Protein AF-0000000084353133 (afdb_homodimer)

Nearest PDB structures (foldseek):
  2ap3-assembly1_A  TM=7.048E-01  e=6.589E-04  Staphylococcus aureus subsp. aureus MW2
  6h2f-assembly1_D  TM=3.836E-01  e=1.963E+00  Aeromonas hydrophila subsp. hydrophila AL09-71
  6h2f-assembly1_J  TM=4.109E-01  e=4.679E+00  Aeromonas hydrophila subsp. hydrophila AL09-71
  3zx6-assembly1_A  TM=2.199E-01  e=2.962E+00  Archaeoglobus fulgidus DSM 4304
  3ja6-assembly1_I  TM=2.452E-01  e=5.127E+00  Escherichia coli

Secondary structure (DSSP, 8-state):
-HHHHHHHHHHHHHHHHT------HHHHHHHHHHHHHHHTHHHHHHHHHHHHHHHHHHHHHHHHHHH-GGGHHHHHHHHHHHHHHHHHHHHHHHHHHHHHHHHHHHHGGGGGGGGG---HHHHHHHHHHHHHHHHHHHHHHHHHHHHHHHHHHHHHHHHHTT-TT--HHHHHHHHHHHHHHHHHHHHHHHHHHHHHHHHHHHHHHHHHHTTHHHHTTSSTTSGGGGGG----GGGGGGGGGGG----/-HHHHHHHHHHHHHHHHT------HHHHHHHHHHHHHHHTHHHHHHHHHHHHHHHHHHHHHHHHHHH-GGGHHHHHHHHHHHHHHHHHHHHHHHHHHHHHHHHHHHHGGGGGGGGG---HHHHHHHHHHHHHHHHHHHHHHHHHHHHHHHHHHHHHHHHHTT-TT--HHHHHHHHHHHHHHHHHHHHHHHHHHHHHHHHHHHHHHHHHHTTHHHHTTSS--S-TT-TT-GGG--GGGGGGGTT----

InterPro domains:
  IPR019454 Putative cell-wall binding lipoprotein YkyA-like [PF10368] (24-208)
  IPR036785 YkyA-like superfamily [G3DSA:1.20.120.570] (11-208)
  IPR036785 YkyA-like superfamily [SSF140423] (20-210)

Sequence (494 aa):
MPRNRIIILLGMLLVVLAACNSQSTEEKMYEHLEEAVSQEDGFAEQQQPLVELEQQEKELYNEIISLGMEEFDQVKELSEEALGLIDKREERLNAEKESIESAKKEFDNVKPLVDELEDDNVQTTAKEMISVMDEREQAYQALNEAYHSALEQDRKLYQMLQQEDLKEDDLRSQIDRINENYDNVIAANETFNEKTEAYNQLKQDFYEQAELNVEYEKQSESESNKQSESENDTQEADQDQESTKDEMPRNRIIILLGMLLVVLAACNSQSTEEKMYEHLEEAVSQEDGFAEQQQPLVELEQQEKELYNEIISLGMEEFDQVKELSEEALGLIDKREERLNAEKESIESAKKEFDNVKPLVDELEDDNVQTTAKEMISVMDEREQAYQALNEAYHSALEQDRKLYQMLQQEDLKEDDLRSQIDRINENYDNVIAANETFNEKTEAYNQLKQDFYEQAELNVEYEKQSESESNKQSESENDTQEADQDQESTKDE

Radius of gyration: 28.95 Å; Cα contacts (8 Å, |Δi|>4): 526; chains: 2; bounding box: 57×108×85 Å

Organism: NCBI:txid482461

Solvent-accessible surface area (backbone atoms only — not comparable to full-atom values): 25504 Å² total; per-residue (Å²): 117,66,69,58,49,50,50,46,52,52,49,52,54,55,54,63,66,57,60,73,75,72,76,48,60,62,52,53,38,46,52,32,51,52,51,16,54,51,37,34,42,49,30,60,65,33,48,62,59,46,52,52,45,51,49,52,43,50,42,46,52,48,53,40,60,47,54,38,77,84,41,43,70,60,32,31,53,47,25,53,54,44,48,52,45,51,52,53,44,52,54,42,51,51,50,24,50,52,17,47,52,51,14,49,59,40,40,55,65,34,62,82,46,46,81,68,45,80,50,65,69,41,31,51,40,48,54,51,29,53,53,37,46,54,51,25,52,53,28,42,52,50,23,53,51,30,44,53,53,28,50,50,43,51,47,51,47,35,56,48,61,57,42,92,82,62,47,59,70,59,51,38,52,48,48,50,50,34,45,53,30,45,24,45,25,12,54,28,32,48,50,25,39,54,29,50,40,52,29,42,50,34,51,43,50,33,35,51,67,54,39,50,43,27,62,78,74,79,75,86,81,72,72,79,73,60,68,78,68,71,83,76,67,66,74,72,68,76,68,72,73,70,68,83,74,81,128,116,67,67,59,48,49,49,47,51,52,48,51,54,54,53,64,66,58,59,73,75,69,75,48,60,63,53,53,38,46,53,32,51,46,50,16,40,36,37,32,28,48,31,18,65,33,21,22,58,44,22,10,46,51,39,47,42,50,41,45,51,48,50,40,59,48,55,37,78,84,42,44,72,61,32,30,53,48,24,52,54,44,47,52,45,52,51,53,45,51,52,42,51,50,50,24,50,51,16,47,53,51,13,48,57,41,41,55,66,34,63,83,45,46,81,67,44,82,51,66,70,42,31,52,39,47,54,50,31,52,53,37,46,56,51,25,52,53,27,42,53,50,23,53,50,28,46,53,52,28,49,51,43,50,48,49,48,38,55,46,60,58,41,93,83,62,47,58,68,58,49,36,54,48,47,50,52,35,45,53,30,48,51,46,27,52,54,28,44,51,52,25,49,53,29,48,52,52,30,51,51,35,50,50,50,33,32,61,68,55,46,45,45,28,62,57,52,77,79,84,74,84,49,76,61,34,75,85,37,22,75,36,25,13,31,74,76,75,73,77,72,67,76,83,80,80,127

Foldseek 3Di:
DVVVVVVVVVVVVVVVVPPVVPQDLLRVLVVLLVVLVLLLVQLVVLVVVLVVLVVVLVVLVVVLVVVPCVPLVVLLVSLVVSLVSLVVNLVSLVSNLVSNVVSLVSNCVSVVSLVVDDDPVLSVLSVVLNVLSVQLNVLVVQLSVLVNQLSVLSNVLSVLSNDSPRDPVNNVVSVVSNVVSVVSNVVSVVSSVVSVVVNVVSVVVSCVVVVVVPPPPPDPPDDSPPRPDDDPVPDPPPPPPPPPDDD/DVVVVVVVVVVVVVVVVPPVVPQPLLRVLVVLLQVLLQLLLQLLVLQLVLQQLVQVLVVLVVVLVVVPCVPLVVLLVSLVVSLVSLVVNLVSLVSNLVSNVVSLVSNCVSVVSLVVDDDPQLSVLSVVLNVLSVQLNVLVVQLSVLVNQLSVLSNVLSVLSNDSPRDPVNNVVSVVSNVVSVVSNVVSVVSSVVSVVVNVVSVVVSCVVVVVVPPPPPDDPDGNDRHPRHNNNHHPDPPDPDDPDDD

Structure (mmCIF, N/CA/C/O backbone):
data_AF-0000000084353133-model_v1
#
loop_
_entity.id
_entity.type
_entity.pdbx_description
1 polymer 'Putative cell-wall binding lipoprotein'
#
loop_
_atom_site.group_PDB
_atom_site.id
_atom_site.type_symbol
_atom_site.label_atom_id
_atom_site.label_alt_id
_atom_site.label_comp_id
_atom_site.label_asym_id
_atom_site.label_entity_id
_atom_site.label_seq_id
_atom_site.pdbx_PDB_ins_code
_atom_site.Cartn_x
_atom_site.Cartn_y
_atom_site.Cartn_z
_atom_site.occupancy
_atom_site.B_iso_or_equiv
_atom_site.auth_seq_id
_atom_site.auth_comp_id
_atom_site.auth_asym_id
_atom_site.auth_atom_id
_atom_site.pdbx_PDB_model_num
ATOM 1 N N . MET A 1 1 ? 6.902 52.625 49.5 1 34.41 1 MET A N 1
ATOM 2 C CA . MET A 1 1 ? 5.836 52.812 48.531 1 34.41 1 MET A CA 1
ATOM 3 C C . MET A 1 1 ? 6.121 52.031 47.25 1 34.41 1 MET A C 1
ATOM 5 O O . MET A 1 1 ? 5.223 51.812 46.438 1 34.41 1 MET A O 1
ATOM 9 N N . PRO A 1 2 ? 7.477 52.062 46.844 1 48.62 2 PRO A N 1
ATOM 10 C CA . PRO A 1 2 ? 7.797 51.438 45.562 1 48.62 2 PRO A CA 1
ATOM 11 C C . PRO A 1 2 ? 7.59 49.906 45.562 1 48.62 2 PRO A C 1
ATOM 13 O O . PRO A 1 2 ? 7.367 49.312 44.531 1 48.62 2 PRO A O 1
ATOM 16 N N . ARG A 1 3 ? 7.793 49.25 46.75 1 57.28 3 ARG A N 1
ATOM 17 C CA . ARG A 1 3 ? 7.633 47.812 46.812 1 57.28 3 ARG A CA 1
ATOM 18 C C . ARG A 1 3 ? 6.203 47.406 46.469 1 57.28 3 ARG A C 1
ATOM 20 O O . ARG A 1 3 ? 5.977 46.312 45.938 1 57.28 3 ARG A O 1
ATOM 27 N N . ASN A 1 4 ? 5.227 48.312 46.844 1 47.28 4 ASN A N 1
ATOM 28 C CA . ASN A 1 4 ? 3.848 47.938 46.531 1 47.28 4 ASN A CA 1
ATOM 29 C C . ASN A 1 4 ? 3.564 48.062 45.031 1 47.28 4 ASN A C 1
ATOM 31 O O . ASN A 1 4 ? 2.674 47.375 44.531 1 47.28 4 ASN A O 1
ATOM 35 N N . ARG A 1 5 ? 4.301 49.031 44.375 1 48.12 5 ARG A N 1
ATOM 36 C CA . ARG A 1 5 ? 4.066 49.125 42.938 1 48.12 5 ARG A CA 1
ATOM 37 C C . ARG A 1 5 ? 4.621 47.906 42.219 1 48.12 5 ARG A C 1
ATOM 39 O O . ARG A 1 5 ? 4.055 47.469 41.219 1 48.12 5 ARG A O 1
ATOM 46 N N . ILE A 1 6 ? 5.801 47.406 42.75 1 45.38 6 ILE A N 1
ATOM 47 C CA . ILE A 1 6 ? 6.34 46.219 42.094 1 45.38 6 ILE A CA 1
ATOM 48 C C . ILE A 1 6 ? 5.434 45.031 42.344 1 45.38 6 ILE A C 1
ATOM 50 O O . ILE A 1 6 ? 5.18 44.219 41.406 1 45.38 6 ILE A O 1
ATOM 54 N N . ILE A 1 7 ? 4.832 44.938 43.531 1 42.78 7 ILE A N 1
ATOM 55 C CA . ILE A 1 7 ? 3.904 43.812 43.781 1 42.78 7 ILE A CA 1
ATOM 56 C C . ILE A 1 7 ? 2.656 44 42.938 1 42.78 7 ILE A C 1
ATOM 58 O O . ILE A 1 7 ? 2.145 43.031 42.375 1 42.78 7 ILE A O 1
ATOM 62 N N . ILE A 1 8 ? 2.223 45.25 42.75 1 42.56 8 ILE A N 1
ATOM 63 C CA . ILE A 1 8 ? 1.055 45.438 41.906 1 42.56 8 ILE A CA 1
ATOM 64 C C . ILE A 1 8 ? 1.428 45.125 40.469 1 42.56 8 ILE A C 1
ATOM 66 O O . ILE A 1 8 ? 0.677 44.469 39.75 1 42.56 8 ILE A O 1
ATOM 70 N N . LEU A 1 9 ? 2.686 45.656 40 1 40.62 9 LEU A N 1
ATOM 71 C CA . LEU A 1 9 ? 3.049 45.312 38.625 1 40.62 9 LEU A CA 1
ATOM 72 C C . LEU A 1 9 ? 3.248 43.781 38.469 1 40.62 9 LEU A C 1
ATOM 74 O O . LEU A 1 9 ? 2.84 43.188 37.469 1 40.62 9 LEU A O 1
ATOM 78 N N . LEU A 1 10 ? 3.945 43.156 39.5 1 40.62 10 LEU A N 1
ATOM 79 C CA . LEU A 1 10 ? 4.039 41.688 39.406 1 40.62 10 LEU A CA 1
ATOM 80 C C . LEU A 1 10 ? 2.66 41.062 39.5 1 40.62 10 LEU A C 1
ATOM 82 O O . LEU A 1 10 ? 2.402 40.031 38.844 1 40.62 10 LEU A O 1
ATOM 86 N N . GLY A 1 11 ? 1.718 41.625 40.344 1 36.59 11 GLY A N 1
ATOM 87 C CA . GLY A 1 11 ? 0.36 41.094 40.375 1 36.59 11 GLY A CA 1
ATOM 88 C C . GLY A 1 11 ? -0.357 41.25 39.031 1 36.59 11 GLY A C 1
ATOM 89 O O . GLY A 1 11 ? -1.162 40.406 38.656 1 36.59 11 GLY A O 1
ATOM 90 N N . MET A 1 12 ? -0.211 42.5 38.438 1 36.09 12 MET A N 1
ATOM 91 C CA . MET A 1 12 ? -0.882 42.625 37.156 1 36.09 12 MET A CA 1
ATOM 92 C C . MET A 1 12 ? -0.268 41.688 36.125 1 36.09 12 MET A C 1
ATOM 94 O O . MET A 1 12 ? -0.913 41.344 35.125 1 36.09 12 MET A O 1
ATOM 98 N N . LEU A 1 13 ? 1.09 41.531 36.125 1 36.47 13 LEU A N 1
ATOM 99 C CA . LEU A 1 13 ? 1.636 40.625 35.125 1 36.47 13 LEU A CA 1
ATOM 100 C C . LEU A 1 13 ? 1.124 39.188 35.344 1 36.47 13 LEU A C 1
ATOM 102 O O . LEU A 1 13 ? 0.938 38.438 34.375 1 36.47 13 LEU A O 1
ATOM 106 N N . LEU A 1 14 ? 1.015 38.781 36.625 1 32.12 14 LEU A N 1
ATOM 107 C CA . LEU A 1 14 ? 0.472 37.438 36.844 1 32.12 14 LEU A CA 1
ATOM 108 C C . LEU A 1 14 ? -0.958 37.344 36.312 1 32.12 14 LEU A C 1
ATOM 110 O O . LEU A 1 14 ? -1.479 36.25 36.125 1 32.12 14 LEU A O 1
ATOM 114 N N . VAL A 1 15 ? -1.78 38.438 36.531 1 32.53 15 VAL A N 1
ATOM 115 C CA . VAL A 1 15 ? -3.166 38.281 36.094 1 32.53 15 VAL A CA 1
ATOM 116 C C . VAL A 1 15 ? -3.221 38.062 34.594 1 32.53 15 VAL A C 1
ATOM 118 O O . VAL A 1 15 ? -4.125 37.406 34.062 1 32.53 15 VAL A O 1
ATOM 121 N N . VAL A 1 16 ? -2.416 38.844 33.812 1 33.44 16 VAL A N 1
ATOM 122 C CA . VAL A 1 16 ? -2.67 38.688 32.375 1 33.44 16 VAL A CA 1
ATOM 123 C C . VAL A 1 16 ? -2.369 37.25 31.969 1 33.44 16 VAL A C 1
ATOM 125 O O . VAL A 1 16 ? -2.748 36.812 30.875 1 33.44 16 VAL A O 1
ATOM 128 N N . LEU A 1 17 ? -1.325 36.625 32.531 1 35.44 17 LEU A N 1
ATOM 129 C CA . LEU A 1 17 ? -0.969 35.344 31.953 1 35.44 17 LEU A CA 1
ATOM 130 C C . LEU A 1 17 ? -2.059 34.312 32.219 1 35.44 17 LEU A C 1
ATOM 132 O O . LEU A 1 17 ? -1.936 33.156 31.828 1 35.44 17 LEU A O 1
ATOM 136 N N . ALA A 1 18 ? -2.699 34.312 33.375 1 33.09 18 ALA A N 1
ATOM 137 C CA . ALA A 1 18 ? -3.799 33.406 33.656 1 33.09 18 ALA A CA 1
ATOM 138 C C . ALA A 1 18 ? -4.926 33.562 32.656 1 33.09 18 ALA A C 1
ATOM 140 O O . ALA A 1 18 ? -6.062 33.125 32.906 1 33.09 18 ALA A O 1
ATOM 141 N N . ALA A 1 19 ? -4.914 34.562 31.828 1 36.09 19 ALA A N 1
ATOM 142 C CA . ALA A 1 19 ? -6.039 34.344 30.922 1 36.09 19 ALA A CA 1
ATOM 143 C C . ALA A 1 19 ? -6.164 32.875 30.531 1 36.09 19 ALA A C 1
ATOM 145 O O . ALA A 1 19 ? -5.273 32.344 29.875 1 36.09 19 ALA A O 1
ATOM 146 N N . CYS A 1 20 ? -6.422 31.969 31.344 1 41.28 20 CYS A N 1
ATOM 147 C CA . CYS A 1 20 ? -6.91 30.594 31.172 1 41.28 20 CYS A CA 1
ATOM 148 C C . CYS A 1 20 ? -7.508 30.391 29.781 1 41.28 20 CYS A C 1
ATOM 150 O O . CYS A 1 20 ? -8.68 30.703 29.562 1 41.28 20 CYS A O 1
ATOM 152 N N . ASN A 1 21 ? -7.141 30.938 28.703 1 43.41 21 ASN A N 1
ATOM 153 C CA . ASN A 1 21 ? -7.648 30.844 27.344 1 43.41 21 ASN A CA 1
ATOM 154 C C . ASN A 1 21 ? -8.141 29.438 27.016 1 43.41 21 ASN A C 1
ATOM 156 O O . ASN A 1 21 ? -7.344 28.5 26.906 1 43.41 21 ASN A O 1
ATOM 160 N N . SER A 1 22 ? -9.219 28.875 27.484 1 60.19 22 SER A N 1
ATOM 161 C CA . SER A 1 22 ? -9.914 27.609 27.297 1 60.19 22 SER A CA 1
ATOM 162 C C . SER A 1 22 ? -9.797 27.125 25.859 1 60.19 22 SER A C 1
ATOM 164 O O . SER A 1 22 ? -9.781 27.922 24.922 1 60.19 22 SER A O 1
ATOM 166 N N . GLN A 1 23 ? -9.328 25.984 25.578 1 79 23 GLN A N 1
ATOM 167 C CA . GLN A 1 23 ? -9.242 25.328 24.281 1 79 23 GLN A CA 1
ATOM 168 C C . GLN A 1 23 ? -10.547 25.453 23.5 1 79 23 GLN A C 1
ATOM 170 O O . GLN A 1 23 ? -11.625 25.203 24.047 1 79 23 GLN A O 1
ATOM 175 N N . SER A 1 24 ? -10.461 26.219 22.375 1 87.38 24 SER A N 1
ATOM 176 C CA . SER A 1 24 ? -11.648 26.297 21.531 1 87.38 24 SER A CA 1
ATOM 177 C C . SER A 1 24 ? -12.164 24.906 21.188 1 87.38 24 SER A C 1
ATOM 179 O O . SER A 1 24 ? -11.461 23.906 21.359 1 87.38 24 SER A O 1
ATOM 181 N N . THR A 1 25 ? -13.438 24.828 20.875 1 93.69 25 THR A N 1
ATOM 182 C CA . THR A 1 25 ? -14.008 23.562 20.422 1 93.69 25 THR A CA 1
ATOM 183 C C . THR A 1 25 ? -13.195 22.984 19.266 1 93.69 25 THR A C 1
ATOM 185 O O . THR A 1 25 ? -12.961 21.781 19.203 1 93.69 25 THR A O 1
ATOM 188 N N . GLU A 1 26 ? -12.773 23.875 18.359 1 92.19 26 GLU A N 1
ATOM 189 C CA . GLU A 1 26 ? -11.953 23.484 17.219 1 92.19 26 GLU A CA 1
ATOM 190 C C . GLU A 1 26 ? -10.656 22.828 17.688 1 92.19 26 GLU A C 1
ATOM 192 O O . GLU A 1 26 ? -10.227 21.828 17.109 1 92.19 26 GLU A O 1
ATOM 197 N N . GLU A 1 27 ? -10.086 23.375 18.703 1 88.5 27 GLU A N 1
ATOM 198 C CA . GLU A 1 27 ? -8.836 22.828 19.219 1 88.5 27 GLU A CA 1
ATOM 199 C C . GLU A 1 27 ? -9.047 21.469 19.859 1 88.5 27 GLU A C 1
ATOM 201 O O . GLU A 1 27 ? -8.219 20.562 19.688 1 88.5 27 GLU A O 1
ATOM 206 N N . LYS A 1 28 ? -10.109 21.328 20.578 1 91.94 28 LYS A N 1
ATOM 207 C CA . LYS A 1 28 ? -10.445 20.031 21.156 1 91.94 28 LYS A CA 1
ATOM 208 C C . LYS A 1 28 ? -10.641 18.984 20.062 1 91.94 28 LYS A C 1
ATOM 210 O O . LYS A 1 28 ? -10.164 17.859 20.188 1 91.94 28 LYS A O 1
ATOM 215 N N . MET A 1 29 ? -11.375 19.375 19.047 1 94.44 29 MET A N 1
ATOM 216 C CA . MET A 1 29 ? -11.586 18.469 17.938 1 94.44 29 MET A CA 1
ATOM 217 C C . MET A 1 29 ? -10.266 18.109 17.266 1 94.44 29 MET A C 1
ATOM 219 O O . MET A 1 29 ? -10.039 16.938 16.922 1 94.44 29 MET A O 1
ATOM 223 N N . TYR A 1 30 ? -9.469 19.078 17.109 1 89.44 30 TYR A N 1
ATOM 224 C CA . TYR A 1 30 ? -8.148 18.859 16.547 1 89.44 30 TYR A CA 1
ATOM 225 C C . TYR A 1 30 ? -7.387 17.797 17.312 1 89.44 30 TYR A C 1
ATOM 227 O O . TYR A 1 30 ? -6.77 16.906 16.719 1 89.44 30 TYR A O 1
ATOM 235 N N . GLU A 1 31 ? -7.359 17.875 18.578 1 88 31 GLU A N 1
ATOM 236 C CA . GLU A 1 31 ? -6.645 16.906 19.406 1 88 31 GLU A CA 1
ATOM 237 C C . GLU A 1 31 ? -7.168 15.492 19.188 1 88 31 GLU A C 1
ATOM 239 O O . GLU A 1 31 ? -6.383 14.555 19.062 1 88 31 GLU A O 1
ATOM 244 N N . HIS A 1 32 ? -8.5 15.398 19.109 1 93.5 32 HIS A N 1
ATOM 245 C CA . HIS A 1 32 ? -9.078 14.086 18.875 1 93.5 32 HIS A CA 1
ATOM 246 C C . HIS A 1 32 ? -8.711 13.562 17.484 1 93.5 32 HIS A C 1
ATOM 248 O O . HIS A 1 32 ? -8.414 12.383 17.312 1 93.5 32 HIS A O 1
ATOM 254 N N . LEU A 1 33 ? -8.734 14.391 16.453 1 92.56 33 LEU A N 1
ATOM 255 C CA . LEU A 1 33 ? -8.391 13.992 15.102 1 92.56 33 LEU A CA 1
ATOM 256 C C . LEU A 1 33 ? -6.941 13.531 15.016 1 92.56 33 LEU A C 1
ATOM 258 O O . LEU A 1 33 ? -6.648 12.5 14.406 1 92.56 33 LEU A O 1
ATOM 262 N N . GLU A 1 34 ? -6.047 14.273 15.688 1 85.06 34 GLU A N 1
ATOM 263 C CA . GLU A 1 34 ? -4.633 13.914 15.656 1 85.06 34 GLU A CA 1
ATOM 264 C C . GLU A 1 34 ? -4.367 12.633 16.438 1 85.06 34 GLU A C 1
ATOM 266 O O . GLU A 1 34 ? -3.537 11.812 16.031 1 85.06 34 GLU A O 1
ATOM 271 N N . GLU A 1 35 ? -5 12.547 17.594 1 88.81 35 GLU A N 1
ATOM 272 C CA . GLU A 1 35 ? -4.871 11.305 18.344 1 88.81 35 GLU A CA 1
ATOM 273 C C . GLU A 1 35 ? -5.379 10.109 17.531 1 88.81 35 GLU A C 1
ATOM 275 O O . GLU A 1 35 ? -4.797 9.023 17.578 1 88.81 35 GLU A O 1
ATOM 280 N N . ALA A 1 36 ? -6.477 10.297 16.797 1 90.94 36 ALA A N 1
ATOM 281 C CA . ALA A 1 36 ? -6.977 9.234 15.922 1 90.94 36 ALA A CA 1
ATOM 282 C C . ALA A 1 36 ? -5.93 8.844 14.883 1 90.94 36 ALA A C 1
ATOM 284 O O . ALA A 1 36 ? -5.746 7.66 14.594 1 90.94 36 ALA A O 1
ATOM 285 N N . VAL A 1 37 ? -5.262 9.789 14.289 1 84.25 37 VAL A N 1
ATOM 286 C CA . VAL A 1 37 ? -4.188 9.531 13.336 1 84.25 37 VAL A CA 1
ATOM 287 C C . VAL A 1 37 ? -3.111 8.672 13.992 1 84.25 37 VAL A C 1
ATOM 289 O O . VAL A 1 37 ? -2.627 7.707 13.398 1 84.25 37 VAL A O 1
ATOM 292 N N . SER A 1 38 ? -2.777 9.031 15.258 1 83 38 SER A N 1
ATOM 293 C CA . SER A 1 38 ? -1.75 8.289 15.977 1 83 38 SER A CA 1
ATOM 294 C C . SER A 1 38 ? -2.166 6.836 16.188 1 83 38 SER A C 1
ATOM 296 O O . SER A 1 38 ? -1.356 5.922 16.031 1 83 38 SER A O 1
ATOM 298 N N . GLN A 1 39 ? -3.439 6.68 16.484 1 87.69 39 GLN A N 1
ATOM 299 C CA . GLN A 1 39 ? -3.949 5.332 16.719 1 87.69 39 GLN A CA 1
ATOM 300 C C . GLN A 1 39 ? -3.975 4.527 15.422 1 87.69 39 GLN A C 1
ATOM 302 O O . GLN A 1 39 ? -3.975 3.295 15.445 1 87.69 39 GLN A O 1
ATOM 307 N N . GLU A 1 40 ? -3.979 5.199 14.289 1 87.81 40 GLU A N 1
ATOM 308 C CA . GLU A 1 40 ? -3.986 4.516 12.992 1 87.81 40 GLU A CA 1
ATOM 309 C C . GLU A 1 40 ? -2.582 4.066 12.602 1 87.81 40 GLU A C 1
ATOM 311 O O . GLU A 1 40 ? -2.41 3.34 11.617 1 87.81 40 GLU A O 1
ATOM 316 N N . ASP A 1 41 ? -1.574 4.438 13.414 1 82.06 41 ASP A N 1
ATOM 317 C CA . ASP A 1 41 ? -0.208 3.992 13.156 1 82.06 41 ASP A CA 1
ATOM 318 C C . ASP A 1 41 ? -0.112 2.469 13.18 1 82.06 41 ASP A C 1
ATOM 320 O O . ASP A 1 41 ? 0.654 1.876 12.422 1 82.06 41 ASP A O 1
ATOM 324 N N . GLY A 1 42 ? -0.834 1.901 14.094 1 84 42 GLY A N 1
ATOM 325 C CA . GLY A 1 42 ? -0.867 0.449 14.141 1 84 42 GLY A CA 1
ATOM 326 C C . GLY A 1 42 ? -1.31 -0.186 12.836 1 84 42 GLY A C 1
ATOM 327 O O . GLY A 1 42 ? -0.807 -1.244 12.453 1 84 42 GLY A O 1
ATOM 328 N N . PHE A 1 43 ? -2.232 0.408 12.172 1 87.5 43 PHE A N 1
ATOM 329 C CA . PHE A 1 43 ? -2.65 -0.027 10.844 1 87.5 43 PHE A CA 1
ATOM 330 C C . PHE A 1 43 ? -1.484 0.026 9.867 1 87.5 43 PHE A C 1
ATOM 332 O O . PHE A 1 43 ? -1.187 -0.963 9.195 1 87.5 43 PHE A O 1
ATOM 339 N N . ALA A 1 44 ? -0.849 1.139 9.828 1 78.5 44 ALA A N 1
ATOM 340 C CA . ALA A 1 44 ? 0.271 1.339 8.906 1 78.5 44 ALA A CA 1
ATOM 341 C C . ALA A 1 44 ? 1.403 0.36 9.203 1 78.5 44 ALA A C 1
ATOM 343 O O . ALA A 1 44 ? 2.035 -0.166 8.281 1 78.5 44 ALA A O 1
ATOM 344 N N . GLU A 1 45 ? 1.617 0.056 10.453 1 83 45 GLU A N 1
ATOM 345 C CA . GLU A 1 45 ? 2.711 -0.807 10.891 1 83 45 GLU A CA 1
ATOM 346 C C . GLU A 1 45 ? 2.504 -2.242 10.414 1 83 45 GLU A C 1
ATOM 348 O O . GLU A 1 45 ? 3.459 -3.018 10.328 1 83 45 GLU A O 1
ATOM 353 N N . GLN A 1 46 ? 1.247 -2.551 10.133 1 85.75 46 GLN A N 1
ATOM 354 C CA . GLN A 1 46 ? 0.972 -3.922 9.711 1 85.75 46 GLN A CA 1
ATOM 355 C C . GLN A 1 46 ? 1.078 -4.066 8.195 1 85.75 46 GLN A C 1
ATOM 357 O O . GLN A 1 46 ? 1.146 -5.184 7.68 1 85.75 46 GLN A O 1
ATOM 362 N N . GLN A 1 47 ? 1.156 -3.111 7.453 1 82.38 47 GLN A N 1
ATOM 363 C CA . GLN A 1 47 ? 1.062 -3.146 5.996 1 82.38 47 GLN A CA 1
ATOM 364 C C . GLN A 1 47 ? 2.303 -3.789 5.379 1 82.38 47 GLN A C 1
ATOM 366 O O . GLN A 1 47 ? 2.191 -4.684 4.539 1 82.38 47 GLN A O 1
ATOM 371 N N . GLN A 1 48 ? 3.484 -3.312 5.848 1 82.94 48 GLN A N 1
ATOM 372 C CA . GLN A 1 48 ? 4.699 -3.875 5.266 1 82.94 48 GLN A CA 1
ATOM 373 C C . GLN A 1 48 ? 4.844 -5.352 5.617 1 82.94 48 GLN A C 1
ATOM 375 O O . GLN A 1 48 ? 5.094 -6.184 4.742 1 82.94 48 GLN A O 1
ATOM 380 N N . PRO A 1 49 ? 4.59 -5.73 6.895 1 89.31 49 PRO A N 1
ATOM 381 C CA . PRO A 1 49 ? 4.629 -7.156 7.223 1 89.31 49 PRO A CA 1
ATOM 382 C C . PRO A 1 49 ? 3.623 -7.977 6.418 1 89.31 49 PRO A C 1
ATOM 384 O O . PRO A 1 49 ? 3.916 -9.109 6.027 1 89.31 49 PRO A O 1
ATOM 387 N N . LEU A 1 50 ? 2.459 -7.457 6.152 1 91.38 50 LEU A N 1
ATOM 388 C CA . LEU A 1 50 ? 1.464 -8.164 5.352 1 91.38 50 LEU A CA 1
ATOM 389 C C . LEU A 1 50 ? 1.96 -8.359 3.924 1 91.38 50 LEU A C 1
ATOM 391 O O . LEU A 1 50 ? 1.812 -9.445 3.359 1 91.38 50 LEU A O 1
ATOM 395 N N . VAL A 1 51 ? 2.547 -7.383 3.344 1 87.5 51 VAL A N 1
ATOM 396 C CA . VAL A 1 51 ? 3.088 -7.469 1.99 1 87.5 51 VAL A CA 1
ATOM 397 C C . VAL A 1 51 ? 4.199 -8.516 1.945 1 87.5 51 VAL A C 1
ATOM 399 O O . VAL A 1 51 ? 4.285 -9.305 0.998 1 87.5 51 VAL A O 1
ATOM 402 N N . GLU A 1 52 ? 5.035 -8.539 2.994 1 91.62 52 GLU A N 1
ATOM 403 C CA . GLU A 1 52 ? 6.121 -9.508 3.057 1 91.62 52 GLU A CA 1
ATOM 404 C C . GLU A 1 52 ? 5.578 -10.938 3.131 1 91.62 52 GLU A C 1
ATOM 406 O O . GLU A 1 52 ? 6.09 -11.836 2.461 1 91.62 52 GLU A O 1
ATOM 411 N N . LEU A 1 53 ? 4.562 -11.07 3.939 1 95.44 53 LEU A N 1
ATOM 412 C CA . LEU A 1 53 ? 3.951 -12.391 4.059 1 95.44 53 LEU A CA 1
ATOM 413 C C . LEU A 1 53 ? 3.287 -12.797 2.746 1 95.44 53 LEU A C 1
ATOM 415 O O . LEU A 1 53 ? 3.357 -13.961 2.35 1 95.44 53 LEU A O 1
ATOM 419 N N . GLU A 1 54 ? 2.65 -11.922 2.029 1 92.38 54 GLU A N 1
ATOM 420 C CA . GLU A 1 54 ? 2.076 -12.188 0.715 1 92.38 54 GLU A CA 1
ATOM 421 C C . GLU A 1 54 ? 3.15 -12.625 -0.277 1 92.38 54 GLU A C 1
ATOM 423 O O . GLU A 1 54 ? 2.943 -13.562 -1.055 1 92.38 54 GLU A O 1
ATOM 428 N N . GLN A 1 55 ? 4.254 -11.914 -0.178 1 92.38 55 GLN A N 1
ATOM 429 C CA . GLN A 1 55 ? 5.348 -12.266 -1.078 1 92.38 55 GLN A CA 1
ATOM 430 C C . GLN A 1 55 ? 5.902 -13.648 -0.76 1 92.38 55 GLN A C 1
ATOM 432 O O . GLN A 1 55 ? 6.18 -14.438 -1.668 1 92.38 55 GLN A O 1
ATOM 437 N N . GLN A 1 56 ? 6.09 -13.898 0.487 1 95.56 56 GLN A N 1
ATOM 438 C CA . GLN A 1 56 ? 6.555 -15.227 0.883 1 95.56 56 GLN A CA 1
ATOM 439 C C . GLN A 1 56 ? 5.59 -16.312 0.414 1 95.56 56 GLN A C 1
ATOM 441 O O . GLN A 1 56 ? 6.02 -17.359 -0.059 1 95.56 56 GLN A O 1
ATOM 446 N N . GLU A 1 57 ? 4.359 -16.031 0.593 1 96.12 57 GLU A N 1
ATOM 447 C CA . GLU A 1 57 ? 3.367 -16.984 0.114 1 96.12 57 GLU A CA 1
ATOM 448 C C . GLU A 1 57 ? 3.467 -17.172 -1.397 1 96.12 57 GLU A C 1
ATOM 450 O O . GLU A 1 57 ? 3.385 -18.297 -1.895 1 96.12 57 GLU A O 1
ATOM 455 N N . LYS A 1 58 ? 3.58 -16.125 -2.131 1 93.56 58 LYS A N 1
ATOM 456 C CA . LYS A 1 58 ? 3.734 -16.203 -3.58 1 93.56 58 LYS A CA 1
ATOM 457 C C . LYS A 1 58 ? 4.949 -17.031 -3.963 1 93.56 58 LYS A C 1
ATOM 459 O O . LYS A 1 58 ? 4.891 -17.844 -4.902 1 93.56 58 LYS A O 1
ATOM 464 N N . GLU A 1 59 ? 6.035 -16.875 -3.225 1 94.94 59 GLU A N 1
ATOM 465 C CA . GLU A 1 59 ? 7.246 -17.656 -3.48 1 94.94 59 GLU A CA 1
ATOM 466 C C . GLU A 1 59 ? 7 -19.141 -3.279 1 94.94 59 GLU A C 1
ATOM 468 O O . GLU A 1 59 ? 7.398 -19.969 -4.113 1 94.94 59 GLU A O 1
ATOM 473 N N . LEU A 1 60 ? 6.375 -19.438 -2.18 1 96.06 60 LEU A N 1
ATOM 474 C CA . LEU A 1 60 ? 6.051 -20.828 -1.913 1 96.06 60 LEU A CA 1
ATOM 475 C C . LEU A 1 60 ? 5.141 -21.391 -3 1 96.06 60 LEU A C 1
ATOM 477 O O . LEU A 1 60 ? 5.348 -22.516 -3.467 1 96.06 60 LEU A O 1
ATOM 481 N N . TYR A 1 61 ? 4.168 -20.672 -3.363 1 94.75 61 TYR A N 1
ATOM 482 C CA . TYR A 1 61 ? 3.246 -21.094 -4.41 1 94.75 61 TYR A CA 1
ATOM 483 C C . TYR A 1 61 ? 3.986 -21.359 -5.719 1 94.75 61 TYR A C 1
ATOM 485 O O . TYR A 1 61 ? 3.76 -22.375 -6.371 1 94.75 61 TYR A O 1
ATOM 493 N N . ASN A 1 62 ? 4.898 -20.438 -6.078 1 91.38 62 ASN A N 1
ATOM 494 C CA . ASN A 1 62 ? 5.707 -20.609 -7.281 1 91.38 62 ASN A CA 1
ATOM 495 C C . ASN A 1 62 ? 6.539 -21.875 -7.227 1 91.38 62 ASN A C 1
ATOM 497 O O . ASN A 1 62 ? 6.645 -22.594 -8.219 1 91.38 62 ASN A O 1
ATOM 501 N N . GLU A 1 63 ? 7.098 -22.109 -6.082 1 92.88 63 GLU A N 1
ATOM 502 C CA . GLU A 1 63 ? 7.891 -23.328 -5.914 1 92.88 63 GLU A CA 1
ATOM 503 C C . GLU A 1 63 ? 7.023 -24.578 -6.066 1 92.88 63 GLU A C 1
ATOM 505 O O . GLU A 1 63 ? 7.418 -25.531 -6.742 1 92.88 63 GLU A O 1
ATOM 510 N N . ILE A 1 64 ? 5.895 -24.578 -5.523 1 92.44 64 ILE A N 1
ATOM 511 C CA . ILE A 1 64 ? 4.957 -25.688 -5.609 1 92.44 64 ILE A CA 1
ATOM 512 C C . ILE A 1 64 ? 4.609 -25.953 -7.07 1 92.44 64 ILE A C 1
ATOM 514 O O . ILE A 1 64 ? 4.633 -27.109 -7.52 1 92.44 64 ILE A O 1
ATOM 518 N N . ILE A 1 65 ? 4.367 -25.016 -7.816 1 84.06 65 ILE A N 1
ATOM 519 C CA . ILE A 1 65 ? 3.994 -25.109 -9.227 1 84.06 65 ILE A CA 1
ATOM 520 C C . ILE A 1 65 ? 5.16 -25.672 -10.031 1 84.06 65 ILE A C 1
ATOM 522 O O . ILE A 1 65 ? 4.969 -26.531 -10.898 1 84.06 65 ILE A O 1
ATOM 526 N N . SER A 1 66 ? 6.324 -25.172 -9.703 1 84.56 66 SER A N 1
ATOM 527 C CA . SER A 1 66 ? 7.496 -25.609 -10.453 1 84.56 66 SER A CA 1
ATOM 528 C C . SER A 1 66 ? 7.785 -27.078 -10.211 1 84.56 66 SER A C 1
ATOM 530 O O . SER A 1 66 ? 8.32 -27.766 -11.086 1 84.56 66 SER A O 1
ATOM 532 N N . LEU A 1 67 ? 7.434 -27.531 -9.094 1 85.12 67 LEU A N 1
ATOM 533 C CA . LEU A 1 67 ? 7.656 -28.938 -8.734 1 85.12 67 LEU A CA 1
ATOM 534 C C . LEU A 1 67 ? 6.625 -29.844 -9.391 1 85.12 67 LEU A C 1
ATOM 536 O O . LEU A 1 67 ? 6.945 -30.953 -9.805 1 85.12 67 LEU A O 1
ATOM 540 N N . GLY A 1 68 ? 5.484 -29.281 -9.688 1 76.44 68 GLY A N 1
ATOM 541 C CA . GLY A 1 68 ? 4.387 -30.109 -10.141 1 76.44 68 GLY A CA 1
ATOM 542 C C . GLY A 1 68 ? 3.973 -31.156 -9.117 1 76.44 68 GLY A C 1
ATOM 543 O O . GLY A 1 68 ? 4.602 -31.297 -8.07 1 76.44 68 GLY A O 1
ATOM 544 N N . MET A 1 69 ? 2.928 -31.938 -9.484 1 68.5 69 MET A N 1
ATOM 545 C CA . MET A 1 69 ? 2.367 -32.875 -8.531 1 68.5 69 MET A CA 1
ATOM 546 C C . MET A 1 69 ? 3.166 -34.188 -8.531 1 68.5 69 MET A C 1
ATOM 548 O O . MET A 1 69 ? 2.963 -35.062 -7.672 1 68.5 69 MET A O 1
ATOM 552 N N . GLU A 1 70 ? 4.156 -34.25 -9.312 1 78.25 70 GLU A N 1
ATOM 553 C CA . GLU A 1 70 ? 5.004 -35.438 -9.328 1 78.25 70 GLU A CA 1
ATOM 554 C C . GLU A 1 70 ? 5.887 -35.5 -8.078 1 78.25 70 GLU A C 1
ATOM 556 O O . GLU A 1 70 ? 6.227 -36.594 -7.609 1 78.25 70 GLU A O 1
ATOM 561 N N . GLU A 1 71 ? 6.203 -34.312 -7.578 1 88.38 71 GLU A N 1
ATOM 562 C CA . GLU A 1 71 ? 6.949 -34.219 -6.328 1 88.38 71 GLU A CA 1
ATOM 563 C C . GLU A 1 71 ? 6.012 -33.969 -5.148 1 88.38 71 GLU A C 1
ATOM 565 O O . GLU A 1 71 ? 6.219 -33.031 -4.387 1 88.38 71 GLU A O 1
ATOM 570 N N . PHE A 1 72 ? 5.188 -34.875 -4.902 1 91.81 72 PHE A N 1
ATOM 571 C CA . PHE A 1 72 ? 4.051 -34.688 -4.012 1 91.81 72 PHE A CA 1
ATOM 572 C C . PHE A 1 72 ? 4.516 -34.406 -2.588 1 91.81 72 PHE A C 1
ATOM 574 O O . PHE A 1 72 ? 3.959 -33.531 -1.913 1 91.81 72 PHE A O 1
ATOM 581 N N . ASP A 1 73 ? 5.484 -35.156 -2.045 1 94.88 73 ASP A N 1
ATOM 582 C CA . ASP A 1 73 ? 5.945 -34.969 -0.671 1 94.88 73 ASP A CA 1
ATOM 583 C C . ASP A 1 73 ? 6.449 -33.562 -0.453 1 94.88 73 ASP A C 1
ATOM 585 O O . ASP A 1 73 ? 6.176 -32.938 0.581 1 94.88 73 ASP A O 1
ATOM 589 N N . GLN A 1 74 ? 7.211 -33.062 -1.41 1 94.94 74 GLN A N 1
ATOM 590 C CA . GLN A 1 74 ? 7.703 -31.703 -1.315 1 94.94 74 GLN A CA 1
ATOM 591 C C . GLN A 1 74 ? 6.559 -30.703 -1.413 1 94.94 74 GLN A C 1
ATOM 593 O O . GLN A 1 74 ? 6.547 -29.688 -0.698 1 94.94 74 GLN A O 1
ATOM 598 N N . VAL A 1 75 ? 5.625 -30.969 -2.293 1 94.88 75 VAL A N 1
ATOM 599 C CA . VAL A 1 75 ? 4.453 -30.109 -2.434 1 94.88 75 VAL A CA 1
ATOM 600 C C . VAL A 1 75 ? 3.695 -30.047 -1.111 1 94.88 75 VAL A C 1
ATOM 602 O O . VAL A 1 75 ? 3.273 -28.984 -0.677 1 94.88 75 VAL A O 1
ATOM 605 N N . LYS A 1 76 ? 3.564 -31.156 -0.487 1 96.31 76 LYS A N 1
ATOM 606 C CA . LYS A 1 76 ? 2.879 -31.234 0.8 1 96.31 76 LYS A CA 1
ATOM 607 C C . LYS A 1 76 ? 3.592 -30.391 1.854 1 96.31 76 LYS A C 1
ATOM 609 O O . LYS A 1 76 ? 2.951 -29.641 2.594 1 96.31 76 LYS A O 1
ATOM 614 N N . GLU A 1 77 ? 4.863 -30.547 1.93 1 97.31 77 GLU A N 1
ATOM 615 C CA . GLU A 1 77 ? 5.648 -29.797 2.902 1 97.31 77 GLU A CA 1
ATOM 616 C C . GLU A 1 77 ? 5.516 -28.297 2.674 1 97.31 77 GLU A C 1
ATOM 618 O O . GLU A 1 77 ? 5.293 -27.531 3.617 1 97.31 77 GLU A O 1
ATOM 623 N N . LEU A 1 78 ? 5.672 -27.844 1.41 1 97.44 78 LEU A N 1
ATOM 624 C CA . LEU A 1 78 ? 5.566 -26.438 1.068 1 97.44 78 LEU A CA 1
ATOM 625 C C . LEU A 1 78 ? 4.156 -25.922 1.331 1 97.44 78 LEU A C 1
ATOM 627 O O . LEU A 1 78 ? 3.98 -24.766 1.749 1 97.44 78 LEU A O 1
ATOM 631 N N . SER A 1 79 ? 3.172 -26.766 1.102 1 97.56 79 SER A N 1
ATOM 632 C CA . SER A 1 79 ? 1.789 -26.391 1.374 1 97.56 79 SER A CA 1
ATOM 633 C C . SER A 1 79 ? 1.562 -26.156 2.863 1 97.56 79 SER A C 1
ATOM 635 O O . SER A 1 79 ? 0.848 -25.219 3.25 1 97.56 79 SER A O 1
ATOM 637 N N . GLU A 1 80 ? 2.141 -26.953 3.678 1 98.12 80 GLU A N 1
ATOM 638 C CA . GLU A 1 80 ? 2.045 -26.766 5.121 1 98.12 80 GLU A CA 1
ATOM 639 C C . GLU A 1 80 ? 2.697 -25.453 5.551 1 98.12 80 GLU A C 1
ATOM 641 O O . GLU A 1 80 ? 2.174 -24.75 6.414 1 98.12 80 GLU A O 1
ATOM 646 N N . GLU A 1 81 ? 3.828 -25.188 4.992 1 98.25 81 GLU A N 1
ATOM 647 C CA . GLU A 1 81 ? 4.484 -23.906 5.273 1 98.25 81 GLU A CA 1
ATOM 648 C C . GLU A 1 81 ? 3.6 -22.734 4.879 1 98.25 81 GLU A C 1
ATOM 650 O O . GLU A 1 81 ? 3.521 -21.734 5.602 1 98.25 81 GLU A O 1
ATOM 655 N N . ALA A 1 82 ? 2.922 -22.844 3.711 1 98.38 82 ALA A N 1
ATOM 656 C CA . ALA A 1 82 ? 2.027 -21.797 3.234 1 98.38 82 ALA A CA 1
ATOM 657 C C . ALA A 1 82 ? 0.863 -21.594 4.199 1 98.38 82 ALA A C 1
ATOM 659 O O . ALA A 1 82 ? 0.435 -20.453 4.43 1 98.38 82 ALA A O 1
ATOM 660 N N . LEU A 1 83 ? 0.347 -22.703 4.762 1 98.69 83 LEU A N 1
ATOM 661 C CA . LEU A 1 83 ? -0.726 -22.594 5.746 1 98.69 83 LEU A CA 1
ATOM 662 C C . LEU A 1 83 ? -0.275 -21.781 6.957 1 98.69 83 LEU A C 1
ATOM 664 O O . LEU A 1 83 ? -1.053 -21 7.512 1 98.69 83 LEU A O 1
ATOM 668 N N . GLY A 1 84 ? 0.956 -21.953 7.367 1 98.25 84 GLY A N 1
ATOM 669 C CA . GLY A 1 84 ? 1.503 -21.141 8.445 1 98.25 84 GLY A CA 1
ATOM 670 C C . GLY A 1 84 ? 1.551 -19.672 8.125 1 98.25 84 GLY A C 1
ATOM 671 O O . GLY A 1 84 ? 1.308 -18.828 8.992 1 98.25 84 GLY A O 1
ATOM 672 N N . LEU A 1 85 ? 1.907 -19.344 6.891 1 97.94 85 LEU A N 1
ATOM 673 C CA . LEU A 1 85 ? 1.939 -17.953 6.465 1 97.94 85 LEU A CA 1
ATOM 674 C C . LEU A 1 85 ? 0.541 -17.344 6.488 1 97.94 85 LEU A C 1
ATOM 676 O O . LEU A 1 85 ? 0.375 -16.172 6.82 1 97.94 85 LEU A O 1
ATOM 680 N N . ILE A 1 86 ? -0.51 -18.141 6.086 1 98.12 86 ILE A N 1
ATOM 681 C CA . ILE A 1 86 ? -1.893 -17.688 6.133 1 98.12 86 ILE A CA 1
ATOM 682 C C . ILE A 1 86 ? -2.271 -17.344 7.574 1 98.12 86 ILE A C 1
ATOM 684 O O . ILE A 1 86 ? -2.914 -16.312 7.824 1 98.12 86 ILE A O 1
ATOM 688 N N . ASP A 1 87 ? -1.854 -18.156 8.531 1 98.19 87 ASP A N 1
ATOM 689 C CA . ASP A 1 87 ? -2.115 -17.875 9.938 1 98.19 87 ASP A CA 1
ATOM 690 C C . ASP A 1 87 ? -1.489 -16.547 10.367 1 98.19 87 ASP A C 1
ATOM 692 O O . ASP A 1 87 ? -2.123 -15.758 11.062 1 98.19 87 ASP A O 1
ATOM 696 N N . LYS A 1 88 ? -0.302 -16.359 9.977 1 98 88 LYS A N 1
ATOM 697 C CA . LYS A 1 88 ? 0.395 -15.133 10.32 1 98 88 LYS A CA 1
ATOM 698 C C . LYS A 1 88 ? -0.291 -13.922 9.703 1 98 88 LYS A C 1
ATOM 700 O O . LYS A 1 88 ? -0.373 -12.859 10.328 1 98 88 LYS A O 1
ATOM 705 N N . ARG A 1 89 ? -0.768 -14.062 8.461 1 97.31 89 ARG A N 1
ATOM 706 C CA . ARG A 1 89 ? -1.479 -12.961 7.816 1 97.31 89 ARG A CA 1
ATOM 707 C C . ARG A 1 89 ? -2.777 -12.641 8.555 1 97.31 89 ARG A C 1
ATOM 709 O O . ARG A 1 89 ? -3.129 -11.477 8.727 1 97.31 89 ARG A O 1
ATOM 716 N N . GLU A 1 90 ? -3.445 -13.641 8.984 1 97.5 90 GLU A N 1
ATOM 717 C CA . GLU A 1 90 ? -4.676 -13.43 9.742 1 97.5 90 GLU A CA 1
ATOM 718 C C . GLU A 1 90 ? -4.398 -12.68 11.039 1 97.5 90 GLU A C 1
ATOM 720 O O . GLU A 1 90 ? -5.172 -11.797 11.422 1 97.5 90 GLU A O 1
ATOM 725 N N . GLU A 1 91 ? -3.338 -13.039 11.672 1 97.19 91 GLU A N 1
ATOM 726 C CA . GLU A 1 91 ? -2.957 -12.359 12.906 1 97.19 91 GLU A CA 1
ATOM 727 C C . GLU A 1 91 ? -2.691 -10.875 12.664 1 97.19 91 GLU A C 1
ATOM 729 O O . GLU A 1 91 ? -3.131 -10.023 13.445 1 97.19 91 GLU A O 1
ATOM 734 N N . ARG A 1 92 ? -1.978 -10.609 11.602 1 96.06 92 ARG A N 1
ATOM 735 C CA . ARG A 1 92 ? -1.666 -9.227 11.273 1 96.06 92 ARG A CA 1
ATOM 736 C C . ARG A 1 92 ? -2.928 -8.453 10.891 1 96.06 92 ARG A C 1
ATOM 738 O O . ARG A 1 92 ? -3.068 -7.277 11.227 1 96.06 92 ARG A O 1
ATOM 745 N N . LEU A 1 93 ? -3.838 -9.117 10.148 1 95.88 93 LEU A N 1
ATOM 746 C CA . LEU A 1 93 ? -5.109 -8.5 9.781 1 95.88 93 LEU A CA 1
ATOM 747 C C . LEU A 1 93 ? -5.91 -8.133 11.023 1 95.88 93 LEU A C 1
ATOM 749 O O . LEU A 1 93 ? -6.566 -7.09 11.055 1 95.88 93 LEU A O 1
ATOM 753 N N . ASN A 1 94 ? -5.867 -8.984 12.008 1 96.5 94 ASN A N 1
ATOM 754 C CA . ASN A 1 94 ? -6.57 -8.703 13.258 1 96.5 94 ASN A CA 1
ATOM 755 C C . ASN A 1 94 ? -5.965 -7.504 13.984 1 96.5 94 ASN A C 1
ATOM 757 O O . ASN A 1 94 ? -6.695 -6.664 14.516 1 96.5 94 ASN A O 1
ATOM 761 N N . ALA A 1 95 ? -4.645 -7.441 14.008 1 94.69 95 ALA A N 1
ATOM 762 C CA . ALA A 1 95 ? -3.971 -6.297 14.617 1 94.69 95 ALA A CA 1
ATOM 763 C C . ALA A 1 95 ? -4.312 -5.004 13.891 1 94.69 95 ALA A C 1
ATOM 765 O O . ALA A 1 95 ? -4.512 -3.963 14.523 1 94.69 95 ALA A O 1
ATOM 766 N N . GLU A 1 96 ? -4.352 -5.117 12.586 1 93.69 96 GLU A N 1
ATOM 767 C CA . GLU A 1 96 ? -4.742 -3.969 11.773 1 93.69 96 GLU A CA 1
ATOM 768 C C . GLU A 1 96 ? -6.152 -3.506 12.117 1 93.69 96 GLU A C 1
ATOM 770 O O . GLU A 1 96 ? -6.395 -2.311 12.305 1 93.69 96 GLU A O 1
ATOM 775 N N . LYS A 1 97 ? -7.062 -4.402 12.18 1 95.69 97 LYS A N 1
ATOM 776 C CA . LYS A 1 97 ? -8.453 -4.09 12.484 1 95.69 97 LYS A CA 1
ATOM 777 C C . LYS A 1 97 ? -8.578 -3.416 13.852 1 95.69 97 LYS A C 1
ATOM 779 O O . LYS A 1 97 ? -9.305 -2.432 14 1 95.69 97 LYS A O 1
ATOM 784 N N . GLU A 1 98 ? -7.848 -3.918 14.82 1 96.56 98 GLU A N 1
ATOM 785 C CA . GLU A 1 98 ? -7.875 -3.336 16.156 1 96.56 98 GLU A CA 1
ATOM 786 C C . GLU A 1 98 ? -7.41 -1.883 16.141 1 96.56 98 GLU A C 1
ATOM 788 O O . GLU A 1 98 ? -7.977 -1.035 16.828 1 96.56 98 GLU A O 1
ATOM 793 N N . SER A 1 99 ? -6.402 -1.651 15.383 1 94.81 99 SER A N 1
ATOM 794 C CA . SER A 1 99 ? -5.879 -0.296 15.266 1 94.81 99 SER A CA 1
ATOM 795 C C . SER A 1 99 ? -6.914 0.647 14.656 1 94.81 99 SER A C 1
ATOM 797 O O . SER A 1 99 ? -7.145 1.739 15.18 1 94.81 99 SER A O 1
ATOM 799 N N . ILE A 1 100 ? -7.551 0.254 13.594 1 95.75 100 ILE A N 1
ATOM 800 C CA . ILE A 1 100 ? -8.531 1.078 12.898 1 95.75 100 ILE A CA 1
ATOM 801 C C . ILE A 1 100 ? -9.734 1.327 13.805 1 95.75 100 ILE A C 1
ATOM 803 O O . ILE A 1 100 ? -10.266 2.439 13.852 1 95.75 100 ILE A O 1
ATOM 807 N N . GLU A 1 101 ? -10.156 0.312 14.508 1 96.62 101 GLU A N 1
ATOM 808 C CA . GLU A 1 101 ? -11.305 0.453 15.398 1 96.62 101 GLU A CA 1
ATOM 809 C C . GLU A 1 101 ? -10.977 1.382 16.562 1 96.62 101 GLU A C 1
ATOM 811 O O . GLU A 1 101 ? -11.82 2.176 16.984 1 96.62 101 GLU A O 1
ATOM 816 N N . SER A 1 102 ? -9.75 1.271 17.062 1 96.81 102 SER A N 1
ATOM 817 C CA . SER A 1 102 ? -9.32 2.18 18.109 1 96.81 102 SER A CA 1
ATOM 818 C C . SER A 1 102 ? -9.281 3.621 17.625 1 96.81 102 SER A C 1
ATOM 820 O O . SER A 1 102 ? -9.703 4.539 18.328 1 96.81 102 SER A O 1
ATOM 822 N N . ALA A 1 103 ? -8.742 3.812 16.422 1 95.06 103 ALA A N 1
ATOM 823 C CA . ALA A 1 103 ? -8.703 5.141 15.828 1 95.06 103 ALA A CA 1
ATOM 824 C C . ALA A 1 103 ? -10.109 5.703 15.648 1 95.06 103 ALA A C 1
ATOM 826 O O . ALA A 1 103 ? -10.359 6.883 15.922 1 95.06 103 ALA A O 1
ATOM 827 N N . LYS A 1 104 ? -11.016 4.887 15.227 1 97.62 104 LYS A N 1
ATOM 828 C CA . LYS A 1 104 ? -12.398 5.309 15.023 1 97.62 104 LYS A CA 1
ATOM 829 C C . LYS A 1 104 ? -13.055 5.695 16.344 1 97.62 104 LYS A C 1
ATOM 831 O O . LYS A 1 104 ? -13.82 6.66 16.406 1 97.62 104 LYS A O 1
ATOM 836 N N . LYS A 1 105 ? -12.828 4.918 17.391 1 97.56 105 LYS A N 1
ATOM 837 C CA . LYS A 1 105 ? -13.359 5.23 18.719 1 97.56 105 LYS A CA 1
ATOM 838 C C . LYS A 1 105 ? -12.867 6.598 19.188 1 97.56 105 LYS A C 1
ATOM 840 O O . LYS A 1 105 ? -13.656 7.391 19.719 1 97.56 105 LYS A O 1
ATOM 845 N N . GLU A 1 106 ? -11.586 6.812 18.969 1 97.5 106 GLU A N 1
ATOM 846 C CA . GLU A 1 106 ? -11.039 8.125 19.312 1 97.5 106 GLU A CA 1
ATOM 847 C C . GLU A 1 106 ? -11.68 9.227 18.469 1 97.5 106 GLU A C 1
ATOM 849 O O . GLU A 1 106 ? -12.039 10.281 19 1 97.5 106 GLU A O 1
ATOM 854 N N . PHE A 1 107 ? -11.828 9.031 17.172 1 97.88 107 PHE A N 1
ATOM 855 C CA . PHE A 1 107 ? -12.453 9.984 16.266 1 97.88 107 PHE A CA 1
ATOM 856 C C . PHE A 1 107 ? -13.859 10.336 16.734 1 97.88 107 PHE A C 1
ATOM 858 O O . PHE A 1 107 ? -14.266 11.5 16.672 1 97.88 107 PHE A O 1
ATOM 865 N N . ASP A 1 108 ? -14.562 9.398 17.219 1 97.69 108 ASP A N 1
ATOM 866 C CA . ASP A 1 108 ? -15.969 9.578 17.578 1 97.69 108 ASP A CA 1
ATOM 867 C C . ASP A 1 108 ? -16.125 10.562 18.734 1 97.69 108 ASP A C 1
ATOM 869 O O . ASP A 1 108 ? -17.203 11.078 18.984 1 97.69 108 ASP A O 1
ATOM 873 N N . ASN A 1 109 ? -15.062 10.859 19.406 1 97.5 109 ASN A N 1
ATOM 874 C CA . ASN A 1 109 ? -15.094 11.836 20.484 1 97.5 109 ASN A CA 1
ATOM 875 C C . ASN A 1 109 ? -15.312 13.25 19.969 1 97.5 109 ASN A C 1
ATOM 877 O O . ASN A 1 109 ? -15.609 14.164 20.734 1 97.5 109 ASN A O 1
ATOM 881 N N . VAL A 1 110 ? -15.258 13.367 18.656 1 97.5 110 VAL A N 1
ATOM 882 C CA . VAL A 1 110 ? -15.492 14.703 18.094 1 97.5 110 VAL A CA 1
ATOM 883 C C . VAL A 1 110 ? -16.984 14.945 17.953 1 97.5 110 VAL A C 1
ATOM 885 O O . VAL A 1 110 ? -17.422 16.094 17.859 1 97.5 110 VAL A O 1
ATOM 888 N N . LYS A 1 111 ? -17.812 13.984 17.891 1 97.38 111 LYS A N 1
ATOM 889 C CA . LYS A 1 111 ? -19.234 14.07 17.562 1 97.38 111 LYS A CA 1
ATOM 890 C C . LYS A 1 111 ? -19.969 14.992 18.531 1 97.38 111 LYS A C 1
ATOM 892 O O . LYS A 1 111 ? -20.688 15.898 18.109 1 97.38 111 LYS A O 1
ATOM 897 N N . PRO A 1 112 ? -19.688 14.891 19.891 1 96.94 112 PRO A N 1
ATOM 898 C CA . PRO A 1 112 ? -20.406 15.766 20.812 1 96.94 112 PRO A CA 1
ATOM 899 C C . PRO A 1 112 ? -19.953 17.219 20.719 1 96.94 112 PRO A C 1
ATOM 901 O O . PRO A 1 112 ? -20.641 18.109 21.219 1 96.94 112 PRO A O 1
ATOM 904 N N . LEU A 1 113 ? -18.812 17.422 20.047 1 97.56 113 LEU A N 1
ATOM 905 C CA . LEU A 1 113 ? -18.234 18.75 20 1 97.56 113 LEU A CA 1
ATOM 906 C C . LEU A 1 113 ? -18.766 19.547 18.812 1 97.56 113 LEU A C 1
ATOM 908 O O . LEU A 1 113 ? -18.641 20.781 18.781 1 97.56 113 LEU A O 1
ATOM 912 N N . VAL A 1 114 ? -19.375 18.906 17.859 1 96.88 114 VAL A N 1
ATOM 913 C CA . VAL A 1 114 ? -19.703 19.516 16.578 1 96.88 114 VAL A CA 1
ATOM 914 C C . VAL A 1 114 ? -20.766 20.609 16.781 1 96.88 114 VAL A C 1
ATOM 916 O O . VAL A 1 114 ? -20.703 21.672 16.156 1 96.88 114 VAL A O 1
ATOM 919 N N . ASP A 1 115 ? -21.703 20.391 17.688 1 94.5 115 ASP A N 1
ATOM 920 C CA . ASP A 1 115 ? -22.797 21.344 17.891 1 94.5 115 ASP A CA 1
ATOM 921 C C . ASP A 1 115 ? -22.312 22.578 18.625 1 94.5 115 ASP A C 1
ATOM 923 O O . ASP A 1 115 ? -23.016 23.594 18.672 1 94.5 115 ASP A O 1
ATOM 927 N N . GLU A 1 116 ? -21.109 22.5 19.172 1 95.81 116 GLU A N 1
ATOM 928 C CA . GLU A 1 116 ? -20.547 23.625 19.906 1 95.81 116 GLU A CA 1
ATOM 929 C C . GLU A 1 116 ? -19.781 24.562 18.969 1 95.81 116 GLU A C 1
ATOM 931 O O . GLU A 1 116 ? -19.375 25.656 19.375 1 95.81 116 GLU A O 1
ATOM 936 N N . LEU A 1 117 ? -19.672 24.109 17.75 1 96 117 LEU A N 1
ATOM 937 C CA . LEU A 1 117 ? -18.969 24.953 16.797 1 96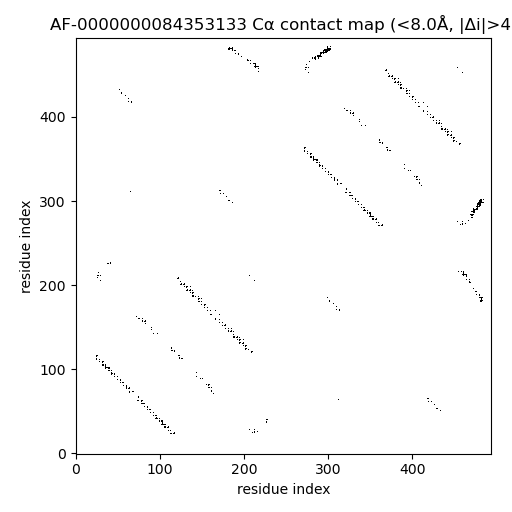 117 LEU A CA 1
ATOM 938 C C . LEU A 1 117 ? -19.828 26.172 16.422 1 96 117 LEU A C 1
ATOM 940 O O . LEU A 1 117 ? -21 26.031 16.094 1 96 117 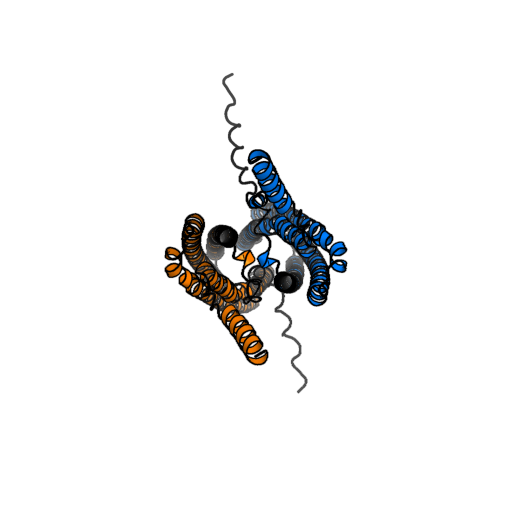LEU A O 1
ATOM 944 N N . GLU A 1 118 ? -19.219 27.328 16.422 1 93.31 118 GLU A N 1
ATOM 945 C CA . GLU A 1 118 ? -19.969 28.578 16.25 1 93.31 118 GLU A CA 1
ATOM 946 C C . GLU A 1 118 ? -20.078 28.953 14.781 1 93.31 118 GLU A C 1
ATOM 948 O O . GLU A 1 118 ? -21.109 29.484 14.352 1 93.31 118 GLU A O 1
ATOM 953 N N . ASP A 1 119 ? -19.016 28.672 14.062 1 94.75 119 ASP A N 1
ATOM 954 C CA . ASP A 1 119 ? -19.016 29 12.648 1 94.75 119 ASP A CA 1
ATOM 955 C C . ASP A 1 119 ? -19.797 27.969 11.836 1 94.75 119 ASP A C 1
ATOM 957 O O . ASP A 1 119 ? -19.453 26.781 11.844 1 94.75 119 ASP A O 1
ATOM 961 N N . ASP A 1 120 ? -20.766 28.438 11.07 1 95.25 120 ASP A N 1
ATOM 962 C CA . ASP A 1 120 ? -21.641 27.547 10.336 1 95.25 120 ASP A CA 1
ATOM 963 C C . ASP A 1 120 ? -20.859 26.75 9.281 1 95.25 120 ASP A C 1
ATOM 965 O O . ASP A 1 120 ? -21.156 25.578 9.047 1 95.25 120 ASP A O 1
ATOM 969 N N . ASN A 1 121 ? -19.922 27.359 8.609 1 96.38 121 ASN A N 1
ATOM 970 C CA . ASN A 1 121 ? -19.125 26.672 7.598 1 96.38 121 ASN A CA 1
ATOM 971 C C . ASN A 1 121 ? -18.266 25.578 8.219 1 96.38 121 ASN A C 1
ATOM 973 O O . ASN A 1 121 ? -18.156 24.469 7.676 1 96.38 121 ASN A O 1
ATOM 977 N N . VAL A 1 122 ? -17.688 25.891 9.344 1 96.5 122 VAL A N 1
ATOM 978 C CA . VAL A 1 122 ? -16.844 24.922 10.062 1 96.5 122 VAL A CA 1
ATOM 979 C C . VAL A 1 122 ? -17.703 23.766 10.547 1 96.5 122 VAL A C 1
ATOM 981 O O . VAL A 1 122 ? -17.312 22.594 10.422 1 96.5 122 VAL A O 1
ATOM 984 N N . GLN A 1 123 ? -18.875 24.062 11.039 1 97.19 123 GLN A N 1
ATOM 985 C CA . GLN A 1 123 ? -19.766 23.031 11.555 1 97.19 123 GLN A CA 1
ATOM 986 C C . GLN A 1 123 ? -20.234 22.109 10.438 1 97.19 123 GLN A C 1
ATOM 988 O O . GLN A 1 123 ? -20.297 20.891 10.617 1 97.19 123 GLN A O 1
ATOM 993 N N . THR A 1 124 ? -20.562 22.688 9.312 1 97.94 124 THR A N 1
ATOM 994 C CA . THR A 1 124 ? -21.031 21.891 8.172 1 97.94 124 THR A CA 1
ATOM 995 C C . THR A 1 124 ? -19.938 20.938 7.699 1 97.94 124 THR A C 1
ATOM 997 O O . THR A 1 124 ? -20.188 19.766 7.465 1 97.94 124 THR A O 1
ATOM 1000 N N . THR A 1 125 ? -18.734 21.422 7.586 1 98.12 125 THR A N 1
ATOM 1001 C CA . THR A 1 125 ? -17.609 20.609 7.164 1 98.12 125 THR A CA 1
ATOM 1002 C C . THR A 1 125 ? -17.344 19.5 8.18 1 98.12 125 THR A C 1
ATOM 1004 O O . THR A 1 125 ? -17.062 18.359 7.797 1 98.12 125 THR A O 1
ATOM 1007 N N . ALA A 1 126 ? -17.422 19.844 9.445 1 97.88 126 ALA A N 1
ATOM 1008 C CA . ALA A 1 126 ? -17.219 18.844 10.5 1 97.88 126 ALA A CA 1
ATOM 1009 C C . ALA A 1 126 ? -18.25 17.734 10.406 1 97.88 126 ALA A C 1
ATOM 1011 O O . ALA A 1 126 ? -17.922 16.547 10.547 1 97.88 126 ALA A O 1
ATOM 1012 N N . LYS A 1 127 ? -19.516 18.109 10.156 1 98.31 127 LYS A N 1
ATOM 1013 C CA . LYS A 1 127 ? -20.578 17.109 10.031 1 98.31 127 LYS A CA 1
ATOM 1014 C C . LYS A 1 127 ? -20.344 16.203 8.828 1 98.31 127 LYS A C 1
ATOM 1016 O O . LYS A 1 127 ? -20.531 14.984 8.922 1 98.31 127 LYS A O 1
ATOM 1021 N N . GLU A 1 128 ? -19.938 16.797 7.758 1 98.44 128 GLU A N 1
ATOM 1022 C CA . GLU A 1 128 ? -19.625 16 6.578 1 98.44 128 GLU A CA 1
ATOM 1023 C C . GLU A 1 128 ? -18.438 15.078 6.832 1 98.44 128 GLU A C 1
ATOM 1025 O O . GLU A 1 128 ? -18.438 13.922 6.406 1 98.44 128 GLU A O 1
ATOM 1030 N N . MET A 1 129 ? -17.406 15.57 7.531 1 98.38 129 MET A N 1
ATOM 1031 C CA . MET A 1 129 ? -16.234 14.781 7.891 1 98.38 129 MET A CA 1
ATOM 1032 C C . MET A 1 129 ? -16.625 13.562 8.719 1 98.38 129 MET A C 1
ATOM 1034 O O . MET A 1 129 ? -16.156 12.453 8.469 1 98.38 129 MET A O 1
ATOM 1038 N N . ILE A 1 130 ? -17.484 13.773 9.648 1 98.31 130 ILE A N 1
ATOM 1039 C CA . ILE A 1 130 ? -17.938 12.695 10.516 1 98.31 130 ILE A CA 1
ATOM 1040 C C . ILE A 1 130 ? -18.688 11.664 9.688 1 98.31 130 ILE A C 1
ATOM 1042 O O . ILE A 1 130 ? -18.484 10.453 9.836 1 98.31 130 ILE A O 1
ATOM 1046 N N . SER A 1 131 ? -19.562 12.148 8.797 1 98.5 131 SER A N 1
ATOM 1047 C CA . SER A 1 131 ? -20.328 11.25 7.945 1 98.5 131 SER A CA 1
ATOM 1048 C C . SER A 1 131 ? -19.422 10.398 7.066 1 98.5 131 SER A C 1
ATOM 1050 O O . SER A 1 131 ? -19.609 9.188 6.969 1 98.5 131 SER A O 1
ATOM 1052 N N . VAL A 1 132 ? -18.469 11.016 6.461 1 98.62 132 VAL A N 1
ATOM 1053 C CA . VAL A 1 132 ? -17.562 10.305 5.562 1 98.62 132 VAL A CA 1
ATOM 1054 C C . VAL A 1 132 ? -16.688 9.344 6.367 1 98.62 132 VAL A C 1
ATOM 1056 O O . VAL A 1 132 ? -16.359 8.25 5.902 1 98.62 132 VAL A O 1
ATOM 1059 N N . MET A 1 133 ? -16.281 9.727 7.582 1 98.31 133 MET A N 1
ATOM 1060 C CA . MET A 1 133 ? -15.508 8.828 8.438 1 98.31 133 MET A CA 1
ATOM 1061 C C . MET A 1 133 ? -16.312 7.582 8.789 1 98.31 133 MET A C 1
ATOM 1063 O O . MET A 1 133 ? -15.766 6.48 8.836 1 98.31 133 MET A O 1
ATOM 1067 N N . ASP A 1 134 ? -17.594 7.734 9.055 1 98.25 134 ASP A N 1
ATOM 1068 C CA . ASP A 1 134 ? -18.453 6.582 9.32 1 98.25 134 ASP A CA 1
ATOM 1069 C C . ASP A 1 134 ? -18.516 5.66 8.102 1 98.25 134 ASP A C 1
ATOM 1071 O O . ASP A 1 134 ? -18.469 4.434 8.242 1 98.25 134 ASP A O 1
ATOM 1075 N N . GLU A 1 135 ? -18.609 6.254 6.945 1 98.44 135 GLU A N 1
ATOM 1076 C CA . GLU A 1 135 ? -18.594 5.473 5.711 1 98.44 135 GLU A CA 1
ATOM 1077 C C . GLU A 1 135 ? -17.25 4.77 5.512 1 98.44 135 GLU A C 1
ATOM 1079 O O . GLU A 1 135 ? -17.203 3.643 5.02 1 98.44 135 GLU A O 1
ATOM 1084 N N . ARG A 1 136 ? -16.172 5.477 5.871 1 98.5 136 ARG A N 1
ATOM 1085 C CA . ARG A 1 136 ? -14.836 4.891 5.781 1 98.5 136 ARG A CA 1
ATOM 1086 C C . ARG A 1 136 ? -14.727 3.658 6.676 1 98.5 136 ARG A C 1
ATOM 1088 O O . ARG A 1 136 ? -14.133 2.652 6.281 1 98.5 136 ARG A O 1
ATOM 1095 N N . GLU A 1 137 ? -15.273 3.768 7.816 1 97.94 137 GLU A N 1
ATOM 1096 C CA . GLU A 1 137 ? -15.258 2.637 8.742 1 97.94 137 GLU A CA 1
ATOM 1097 C C . GLU A 1 137 ? -16.016 1.443 8.172 1 97.94 137 GLU A C 1
ATOM 1099 O O . GLU A 1 137 ? -15.555 0.304 8.266 1 97.94 137 GLU A O 1
ATOM 1104 N N . GLN A 1 138 ? -17.141 1.711 7.59 1 98.38 138 GLN A N 1
ATOM 1105 C CA . GLN A 1 138 ? -17.922 0.644 6.969 1 98.38 138 GLN A CA 1
ATOM 1106 C C . GLN A 1 138 ? -17.172 0.021 5.801 1 98.38 138 GLN A C 1
ATOM 1108 O O . GLN A 1 138 ? -17.172 -1.2 5.629 1 98.38 138 GLN A O 1
ATOM 1113 N N . ALA A 1 139 ? -16.547 0.92 5.039 1 98.31 139 ALA A N 1
ATOM 1114 C CA . ALA A 1 139 ? -15.742 0.425 3.924 1 98.31 139 ALA A CA 1
ATOM 1115 C C . ALA A 1 139 ? -14.602 -0.456 4.414 1 98.31 139 ALA A C 1
ATOM 1117 O O . ALA A 1 139 ? -14.281 -1.478 3.799 1 98.31 139 ALA A O 1
ATOM 1118 N N . TYR A 1 140 ? -14.008 -0.088 5.539 1 97.88 140 TYR A N 1
ATOM 1119 C CA . TYR A 1 140 ? -12.922 -0.891 6.09 1 97.88 140 TYR A CA 1
ATOM 1120 C C . TYR A 1 140 ? -13.43 -2.25 6.559 1 97.88 140 TYR A C 1
ATOM 1122 O O . TYR A 1 140 ? -12.773 -3.271 6.352 1 97.88 140 TYR A O 1
ATOM 1130 N N . GLN A 1 141 ? -14.555 -2.283 7.223 1 98.31 141 GLN A N 1
ATOM 1131 C CA . GLN A 1 141 ? -15.117 -3.549 7.676 1 98.31 141 GLN A CA 1
ATOM 1132 C C . GLN A 1 141 ? -15.367 -4.492 6.5 1 98.31 141 GLN A C 1
ATOM 1134 O O . GLN A 1 141 ? -15.086 -5.691 6.59 1 98.31 141 GLN A O 1
ATOM 1139 N N . ALA A 1 142 ? -15.867 -3.912 5.426 1 98.5 142 ALA A N 1
ATOM 1140 C CA . ALA A 1 142 ? -16.078 -4.711 4.219 1 98.5 142 ALA A CA 1
ATOM 1141 C C . ALA A 1 142 ? -14.758 -5.234 3.664 1 98.5 142 ALA A C 1
ATOM 1143 O O . ALA A 1 142 ? -14.672 -6.383 3.23 1 98.5 142 ALA A O 1
ATOM 1144 N N . LEU A 1 143 ? -13.734 -4.398 3.664 1 97.81 143 LEU A N 1
ATOM 1145 C CA . LEU A 1 143 ? -12.414 -4.801 3.201 1 97.81 143 LEU A CA 1
ATOM 1146 C C . LEU A 1 143 ? -11.852 -5.922 4.07 1 97.81 143 LEU A C 1
ATOM 1148 O O . LEU A 1 143 ? -11.344 -6.914 3.551 1 97.81 143 LEU A O 1
ATOM 1152 N N . ASN A 1 144 ? -11.945 -5.73 5.352 1 97.62 144 ASN A N 1
ATOM 1153 C CA . ASN A 1 144 ? -11.461 -6.727 6.297 1 97.62 144 ASN A CA 1
ATOM 1154 C C . ASN A 1 144 ? -12.148 -8.07 6.098 1 97.62 144 ASN A C 1
ATOM 1156 O O . ASN A 1 144 ? -11.492 -9.117 6.086 1 97.62 144 ASN A O 1
ATOM 1160 N N . GLU A 1 145 ? -13.43 -8.031 5.918 1 98.12 145 GLU A N 1
ATOM 1161 C CA . GLU A 1 145 ? -14.195 -9.258 5.684 1 98.12 145 GLU A CA 1
ATOM 1162 C C . GLU A 1 145 ? -13.789 -9.922 4.375 1 98.12 145 GLU A C 1
ATOM 1164 O O . GLU A 1 145 ? -13.625 -11.141 4.316 1 98.12 145 GLU A O 1
ATOM 1169 N N . ALA A 1 146 ? -13.68 -9.094 3.328 1 98.06 146 ALA A N 1
ATOM 1170 C CA . ALA A 1 146 ? -13.266 -9.625 2.035 1 98.06 146 ALA A CA 1
ATOM 1171 C C . ALA A 1 146 ? -11.891 -10.281 2.127 1 98.06 146 ALA A C 1
ATOM 1173 O O . ALA A 1 146 ? -11.656 -11.344 1.55 1 98.06 146 ALA A O 1
ATOM 1174 N N . TYR A 1 147 ? -10.969 -9.656 2.822 1 97.56 147 TYR A N 1
ATOM 1175 C CA . TYR A 1 147 ? -9.617 -10.188 2.975 1 97.56 147 TYR A CA 1
ATOM 1176 C C . TYR A 1 147 ? -9.633 -11.516 3.717 1 97.56 147 TYR A C 1
ATOM 1178 O O . TYR A 1 147 ? -8.969 -12.469 3.312 1 97.56 147 TYR A O 1
ATOM 1186 N N . HIS A 1 148 ? -10.375 -11.617 4.793 1 98.06 148 HIS A N 1
ATOM 1187 C CA . HIS A 1 148 ? -10.492 -12.867 5.531 1 98.06 148 HIS A CA 1
ATOM 1188 C C . HIS A 1 148 ? -11.055 -13.977 4.652 1 98.06 148 HIS A C 1
ATOM 1190 O O . HIS A 1 148 ? -10.57 -15.117 4.691 1 98.06 148 HIS A O 1
ATOM 1196 N N . SER A 1 149 ? -12.039 -13.625 3.891 1 98.38 149 SER A N 1
ATOM 1197 C CA . SER A 1 149 ? -12.625 -14.602 2.982 1 98.38 149 SER A CA 1
ATOM 1198 C C . SER A 1 149 ? -11.609 -15.086 1.955 1 98.38 149 SER A C 1
ATOM 1200 O O . SER A 1 149 ? -11.555 -16.281 1.642 1 98.38 149 SER A O 1
ATOM 1202 N N . ALA A 1 150 ? -10.836 -14.141 1.407 1 97.75 150 ALA A N 1
ATOM 1203 C CA . ALA A 1 150 ? -9.797 -14.508 0.447 1 97.75 150 ALA A CA 1
ATOM 1204 C C . ALA A 1 150 ? -8.773 -15.453 1.078 1 97.75 150 ALA A C 1
ATOM 1206 O O . ALA A 1 150 ? -8.383 -16.453 0.468 1 97.75 150 ALA A O 1
ATOM 1207 N N . LEU A 1 151 ? -8.359 -15.227 2.311 1 98.31 151 LEU A N 1
ATOM 1208 C CA . LEU A 1 151 ? -7.398 -16.062 3.016 1 98.31 151 LEU A CA 1
ATOM 1209 C C . LEU A 1 151 ? -7.953 -17.469 3.221 1 98.31 151 LEU A C 1
ATOM 1211 O O . LEU A 1 151 ? -7.215 -18.453 3.131 1 98.31 151 LEU A O 1
ATOM 1215 N N . GLU A 1 152 ? -9.242 -17.531 3.48 1 98.5 152 GLU A N 1
ATOM 1216 C CA . GLU A 1 152 ? -9.867 -18.844 3.654 1 98.5 152 GLU A CA 1
ATOM 1217 C C . GLU A 1 152 ? -9.812 -19.656 2.365 1 98.5 152 GLU A C 1
ATOM 1219 O O . GLU A 1 152 ? -9.617 -20.875 2.402 1 98.5 152 GLU A O 1
ATOM 1224 N N . GLN A 1 153 ? -10.016 -19 1.229 1 98.5 153 GLN A N 1
ATOM 1225 C CA . GLN A 1 153 ? -9.906 -19.703 -0.044 1 98.5 153 GLN A CA 1
ATOM 1226 C C . GLN A 1 153 ? -8.469 -20.172 -0.286 1 98.5 153 GLN A C 1
ATOM 1228 O O . GLN A 1 153 ? -8.25 -21.266 -0.814 1 98.5 153 GLN A O 1
ATOM 1233 N N . ASP A 1 154 ? -7.469 -19.359 0.055 1 97.94 154 ASP A N 1
ATOM 1234 C CA . ASP A 1 154 ? -6.074 -19.781 -0.027 1 97.94 154 ASP A CA 1
ATOM 1235 C C . ASP A 1 154 ? -5.82 -21 0.847 1 97.94 154 ASP A C 1
ATOM 1237 O O . ASP A 1 154 ? -5.145 -21.938 0.425 1 97.94 154 ASP A O 1
ATOM 1241 N N . ARG A 1 155 ? -6.312 -20.922 2.084 1 98.56 155 ARG A N 1
ATOM 1242 C CA . ARG A 1 155 ? -6.168 -22.047 3.002 1 98.56 155 ARG A CA 1
ATOM 1243 C C . ARG A 1 155 ? -6.691 -23.344 2.377 1 98.56 155 ARG A C 1
ATOM 1245 O O . ARG A 1 155 ? -6.031 -24.375 2.432 1 98.56 155 ARG A O 1
ATOM 1252 N N . LYS A 1 156 ? -7.824 -23.266 1.793 1 98.56 156 LYS A N 1
ATOM 1253 C CA . LYS A 1 156 ? -8.422 -24.438 1.149 1 98.56 156 LYS A CA 1
ATOM 1254 C C . LYS A 1 156 ? -7.547 -24.938 0.013 1 98.56 156 LYS A C 1
ATOM 1256 O O . LYS A 1 156 ? -7.402 -26.156 -0.169 1 98.56 156 LYS A O 1
ATOM 1261 N N . LEU A 1 157 ? -7 -24.047 -0.749 1 97.69 157 LEU A N 1
ATOM 1262 C CA . LEU A 1 157 ? -6.113 -24.438 -1.833 1 97.69 157 LEU A CA 1
ATOM 1263 C C . LEU A 1 157 ? -4.949 -25.266 -1.303 1 97.69 157 LEU A C 1
ATOM 1265 O O . LEU A 1 157 ? -4.68 -26.359 -1.807 1 97.69 157 LEU A O 1
ATOM 1269 N N . TYR A 1 158 ? -4.238 -24.781 -0.333 1 97.81 158 TYR A N 1
ATOM 1270 C CA . TYR A 1 158 ? -3.039 -25.438 0.173 1 97.81 158 TYR A CA 1
ATOM 1271 C C . TYR A 1 158 ? -3.391 -26.766 0.85 1 97.81 158 TYR A C 1
ATOM 1273 O O . TYR A 1 158 ? -2.59 -27.703 0.85 1 97.81 158 TYR A O 1
ATOM 1281 N N . GLN A 1 159 ? -4.598 -26.844 1.437 1 98.19 159 GLN A N 1
ATOM 1282 C CA . GLN A 1 159 ? -5.074 -28.125 1.956 1 98.19 159 GLN A CA 1
ATOM 1283 C C . GLN A 1 159 ? -5.34 -29.109 0.824 1 98.19 159 GLN A C 1
ATOM 1285 O O . GLN A 1 159 ? -4.98 -30.281 0.923 1 98.19 159 GLN A O 1
ATOM 1290 N N . MET A 1 160 ? -5.93 -28.609 -0.236 1 96.06 160 MET A N 1
ATOM 1291 C CA . MET A 1 160 ? -6.211 -29.453 -1.396 1 96.06 160 MET A CA 1
ATOM 1292 C C . MET A 1 160 ? -4.918 -29.984 -2.01 1 96.06 160 MET A C 1
ATOM 1294 O O . MET A 1 160 ? -4.855 -31.141 -2.434 1 96.06 160 MET A O 1
ATOM 1298 N N . LEU A 1 161 ? -3.84 -29.219 -2.006 1 95.25 161 LEU A N 1
ATOM 1299 C CA . LEU A 1 161 ? -2.566 -29.578 -2.617 1 95.25 161 LEU A CA 1
ATOM 1300 C C . LEU A 1 161 ? -1.882 -30.688 -1.822 1 95.25 161 LEU A C 1
ATOM 1302 O O . LEU A 1 161 ? -0.905 -31.281 -2.287 1 95.25 161 LEU A O 1
ATOM 1306 N N . GLN A 1 162 ? -2.422 -30.969 -0.674 1 95.44 162 GLN A N 1
ATOM 1307 C CA . GLN A 1 162 ? -1.863 -32.031 0.161 1 95.44 162 GLN A CA 1
ATOM 1308 C C . GLN A 1 162 ? -2.592 -33.344 -0.066 1 95.44 162 GLN A C 1
ATOM 1310 O O . GLN A 1 162 ? -2.281 -34.344 0.577 1 95.44 162 GLN A O 1
ATOM 1315 N N . GLN A 1 163 ? -3.523 -33.312 -1.022 1 93.81 163 GLN A N 1
ATOM 1316 C CA . GLN A 1 163 ? -4.258 -34.531 -1.378 1 93.81 163 GLN A CA 1
ATOM 1317 C C . GLN A 1 163 ? -3.658 -35.188 -2.611 1 93.81 163 GLN A C 1
ATOM 1319 O O . GLN A 1 163 ? -3.574 -34.594 -3.678 1 93.81 163 GLN A O 1
ATOM 1324 N N . GLU A 1 164 ? -3.346 -36.5 -2.551 1 88.62 164 GLU A N 1
ATOM 1325 C CA . GLU A 1 164 ? -2.664 -37.219 -3.619 1 88.62 164 GLU A CA 1
ATOM 1326 C C . GLU A 1 164 ? -3.561 -37.375 -4.844 1 88.62 164 GLU A C 1
ATOM 1328 O O . GLU A 1 164 ? -3.078 -37.344 -5.98 1 88.62 164 GLU A O 1
ATOM 1333 N N . ASP A 1 165 ? -4.867 -37.469 -4.637 1 89.88 165 ASP A N 1
ATOM 1334 C CA . ASP A 1 165 ? -5.801 -37.75 -5.727 1 89.88 165 ASP A CA 1
ATOM 1335 C C . ASP A 1 165 ? -6.547 -36.469 -6.129 1 89.88 165 ASP A C 1
ATOM 1337 O O . ASP A 1 165 ? -7.691 -36.531 -6.578 1 89.88 165 ASP A O 1
ATOM 1341 N N . LEU A 1 166 ? -5.871 -35.312 -5.957 1 90.44 166 LEU A N 1
ATOM 1342 C CA . LEU A 1 166 ? -6.516 -34.031 -6.312 1 90.44 166 LEU A CA 1
ATOM 1343 C C . LEU A 1 166 ? -6.828 -34 -7.805 1 90.44 166 LEU A C 1
ATOM 1345 O O . LEU A 1 166 ? -5.938 -34.188 -8.633 1 90.44 166 LEU A O 1
ATOM 1349 N N . LYS A 1 167 ? -8.148 -33.781 -8.102 1 90.12 167 LYS A N 1
ATOM 1350 C CA . LYS A 1 167 ? -8.586 -33.719 -9.492 1 90.12 167 LYS A CA 1
ATOM 1351 C C . LYS A 1 167 ? -8.328 -32.312 -10.062 1 90.12 167 LYS A C 1
ATOM 1353 O O . LYS A 1 167 ? -8.484 -31.312 -9.367 1 90.12 167 LYS A O 1
ATOM 1358 N N . GLU A 1 168 ? -7.965 -32.281 -11.328 1 87.25 168 GLU A N 1
ATOM 1359 C CA . GLU A 1 168 ? -7.707 -31.016 -12.023 1 87.25 168 GLU A CA 1
ATOM 1360 C C . GLU A 1 168 ? -8.914 -30.094 -11.961 1 87.25 168 GLU A C 1
ATOM 1362 O O . GLU A 1 168 ? -8.773 -28.891 -11.742 1 87.25 168 GLU A O 1
ATOM 1367 N N . ASP A 1 169 ? -10.078 -30.703 -12.156 1 91.12 169 ASP A N 1
ATOM 1368 C CA . ASP A 1 169 ? -11.297 -29.891 -12.148 1 91.12 169 ASP A CA 1
ATOM 1369 C C . ASP A 1 169 ? -11.508 -29.234 -10.781 1 91.12 169 ASP A C 1
ATOM 1371 O O . ASP A 1 169 ? -11.992 -28.109 -10.695 1 91.12 169 ASP A O 1
ATOM 1375 N N . ASP A 1 170 ? -11.227 -29.953 -9.742 1 94.31 170 ASP A N 1
ATOM 1376 C CA . ASP A 1 170 ? -11.344 -29.406 -8.391 1 94.31 170 ASP A CA 1
ATOM 1377 C C . ASP A 1 170 ? -10.352 -28.266 -8.172 1 94.31 170 ASP A C 1
ATOM 1379 O O . ASP A 1 170 ? -10.688 -27.234 -7.582 1 94.31 170 ASP A O 1
ATOM 1383 N N . LEU A 1 171 ? -9.133 -28.469 -8.609 1 93.38 171 LEU A N 1
ATOM 1384 C CA . LEU A 1 171 ? -8.117 -27.422 -8.523 1 93.38 171 LEU A CA 1
ATOM 1385 C C . LEU A 1 171 ? -8.539 -26.172 -9.289 1 93.38 171 LEU A C 1
ATOM 1387 O O . LEU A 1 171 ? -8.453 -25.062 -8.766 1 93.38 171 LEU A O 1
ATOM 1391 N N . ARG A 1 172 ? -9.031 -26.359 -10.453 1 92.62 172 ARG A N 1
ATOM 1392 C CA . ARG A 1 172 ? -9.469 -25.25 -11.281 1 92.62 172 ARG A CA 1
ATOM 1393 C C . ARG A 1 172 ? -10.594 -24.484 -10.609 1 92.62 172 ARG A C 1
ATOM 1395 O O . ARG A 1 172 ? -10.578 -23.25 -10.594 1 92.62 172 ARG A O 1
ATOM 1402 N N . SER A 1 173 ? -11.523 -25.172 -10.086 1 95.75 173 SER A N 1
ATOM 1403 C CA . SER A 1 173 ? -12.648 -24.531 -9.398 1 95.75 173 SER A CA 1
ATOM 1404 C C . SER A 1 173 ? -12.172 -23.719 -8.203 1 95.75 173 SER A C 1
ATOM 1406 O O . SER A 1 173 ? -12.672 -22.625 -7.949 1 95.75 173 SER A O 1
ATOM 1408 N N . GLN A 1 174 ? -11.227 -24.312 -7.477 1 96.75 174 GLN A N 1
ATOM 1409 C CA . GLN A 1 174 ? -10.695 -23.594 -6.316 1 96.75 174 GLN A CA 1
ATOM 1410 C C . GLN A 1 174 ? -9.938 -22.344 -6.742 1 96.75 174 GLN A C 1
ATOM 1412 O O . GLN A 1 174 ? -10.047 -21.297 -6.094 1 96.75 174 GLN A O 1
ATOM 1417 N N . ILE A 1 175 ? -9.188 -22.422 -7.785 1 95.38 175 ILE A N 1
ATOM 1418 C CA . ILE A 1 175 ? -8.469 -21.281 -8.32 1 95.38 175 ILE A CA 1
ATOM 1419 C C . ILE A 1 175 ? -9.453 -20.188 -8.734 1 95.38 175 ILE A C 1
ATOM 1421 O O . ILE A 1 175 ? -9.242 -19.016 -8.461 1 95.38 175 ILE A O 1
ATOM 1425 N N . ASP A 1 176 ? -10.57 -20.562 -9.344 1 95.12 176 ASP A N 1
ATOM 1426 C CA . ASP A 1 176 ? -11.609 -19.594 -9.719 1 95.12 176 ASP A CA 1
ATOM 1427 C C . ASP A 1 176 ? -12.148 -18.875 -8.492 1 95.12 176 ASP A C 1
ATOM 1429 O O . ASP A 1 176 ? -12.359 -17.656 -8.516 1 95.12 176 ASP A O 1
ATOM 1433 N N . ARG A 1 177 ? -12.383 -19.625 -7.465 1 97.5 177 ARG A N 1
ATOM 1434 C CA . ARG A 1 177 ? -12.883 -19.031 -6.227 1 97.5 177 ARG A CA 1
ATOM 1435 C C . ARG A 1 177 ? -11.883 -18.047 -5.641 1 97.5 177 ARG A C 1
ATOM 1437 O O . ARG A 1 177 ? -12.266 -16.984 -5.156 1 97.5 177 ARG A O 1
ATOM 1444 N N . ILE A 1 178 ? -10.633 -18.438 -5.676 1 97.31 178 ILE A N 1
ATOM 1445 C CA . ILE A 1 178 ? -9.57 -17.562 -5.184 1 97.31 178 ILE A CA 1
ATOM 1446 C C . ILE A 1 178 ? -9.578 -16.25 -5.973 1 97.31 178 ILE A C 1
ATOM 1448 O O . ILE A 1 178 ? -9.586 -15.172 -5.387 1 97.31 178 ILE A O 1
ATOM 1452 N N . ASN A 1 179 ? -9.609 -16.297 -7.309 1 94.5 179 ASN A N 1
ATOM 1453 C CA . ASN A 1 179 ? -9.586 -15.117 -8.164 1 94.5 179 ASN A CA 1
ATOM 1454 C C . ASN A 1 179 ? -10.781 -14.211 -7.887 1 94.5 179 ASN A C 1
ATOM 1456 O O . ASN A 1 179 ? -10.625 -12.992 -7.766 1 94.5 179 ASN A O 1
ATOM 1460 N N . GLU A 1 180 ? -11.906 -14.836 -7.691 1 97.38 180 GLU A N 1
ATOM 1461 C CA . GLU A 1 180 ? -13.117 -14.07 -7.398 1 97.38 180 GLU A CA 1
ATOM 1462 C C . GLU A 1 180 ? -13 -13.352 -6.059 1 97.38 180 GLU A C 1
ATOM 1464 O O . GLU A 1 180 ? -13.383 -12.18 -5.941 1 97.38 180 GLU A O 1
ATOM 1469 N N . ASN A 1 181 ? -12.508 -14.039 -5.074 1 98 181 ASN A N 1
ATOM 1470 C CA . ASN A 1 181 ? -12.398 -13.445 -3.746 1 98 181 ASN A CA 1
ATOM 1471 C C . ASN A 1 181 ? -11.375 -12.305 -3.725 1 98 181 ASN A C 1
ATOM 1473 O O . ASN A 1 181 ? -11.594 -11.289 -3.066 1 98 181 ASN A O 1
ATOM 1477 N N . TYR A 1 182 ? -10.289 -12.414 -4.453 1 96.38 182 TYR A N 1
ATOM 1478 C CA . TYR A 1 182 ? -9.312 -11.328 -4.484 1 96.38 182 TYR A CA 1
ATOM 1479 C C . TYR A 1 182 ? -9.836 -10.148 -5.297 1 96.38 182 TYR A C 1
ATOM 1481 O O . TYR A 1 182 ? -9.516 -8.992 -5 1 96.38 182 TYR A O 1
ATOM 1489 N N . ASP A 1 183 ? -10.688 -10.391 -6.301 1 95.62 183 ASP A N 1
ATOM 1490 C CA . ASP A 1 183 ? -11.383 -9.289 -6.961 1 95.62 183 ASP A CA 1
ATOM 1491 C C . ASP A 1 183 ? -12.227 -8.492 -5.965 1 95.62 183 ASP A C 1
ATOM 1493 O O . ASP A 1 183 ? -12.266 -7.266 -6.023 1 95.62 183 ASP A O 1
ATOM 1497 N N . ASN A 1 184 ? -12.852 -9.25 -5.09 1 97.88 184 ASN A N 1
ATOM 1498 C CA . ASN A 1 184 ? -13.648 -8.602 -4.055 1 97.88 184 ASN A CA 1
ATOM 1499 C C . ASN A 1 184 ? -12.781 -7.77 -3.119 1 97.88 184 ASN A C 1
ATOM 1501 O O . ASN A 1 184 ? -13.195 -6.691 -2.68 1 97.88 184 ASN A O 1
ATOM 1505 N N . VAL A 1 185 ? -11.578 -8.258 -2.783 1 96.56 185 VAL A N 1
ATOM 1506 C CA . VAL A 1 185 ? -10.648 -7.512 -1.944 1 96.56 185 VAL A CA 1
ATOM 1507 C C . VAL A 1 185 ? -10.266 -6.203 -2.635 1 96.56 185 VAL A C 1
ATOM 1509 O O . VAL A 1 185 ? -10.266 -5.141 -2.008 1 96.56 185 VAL A O 1
ATOM 1512 N N . ILE A 1 186 ? -10 -6.281 -3.918 1 94.19 186 ILE A N 1
ATOM 1513 C CA . ILE A 1 186 ? -9.578 -5.113 -4.684 1 94.19 186 ILE A CA 1
ATOM 1514 C C . ILE A 1 186 ? -10.703 -4.078 -4.711 1 94.19 186 ILE A C 1
ATOM 1516 O O . ILE A 1 186 ? -10.469 -2.893 -4.461 1 94.19 186 ILE A O 1
ATOM 1520 N N . ALA A 1 187 ? -11.938 -4.559 -4.984 1 95.75 187 ALA A N 1
ATOM 1521 C CA . ALA A 1 187 ? -13.078 -3.656 -5.043 1 95.75 187 ALA A CA 1
ATOM 1522 C C . ALA A 1 187 ? -13.32 -2.986 -3.693 1 95.75 187 ALA A C 1
ATOM 1524 O O . ALA A 1 187 ? -13.57 -1.78 -3.629 1 95.75 187 ALA A O 1
ATOM 1525 N N . ALA A 1 188 ? -13.258 -3.779 -2.623 1 97 188 ALA A N 1
ATOM 1526 C CA . ALA A 1 188 ? -13.438 -3.23 -1.282 1 97 188 ALA A CA 1
ATOM 1527 C C . ALA A 1 188 ? -12.336 -2.23 -0.943 1 97 188 ALA A C 1
ATOM 1529 O O . ALA A 1 188 ? -12.594 -1.196 -0.324 1 97 188 ALA A O 1
ATOM 1530 N N . ASN A 1 189 ? -11.141 -2.52 -1.334 1 92.94 189 ASN A N 1
ATOM 1531 C CA . ASN A 1 189 ? -10.016 -1.621 -1.112 1 92.94 189 ASN A CA 1
ATOM 1532 C C . ASN A 1 189 ? -10.203 -0.295 -1.843 1 92.94 189 ASN A C 1
ATOM 1534 O O . ASN A 1 189 ? -9.852 0.763 -1.315 1 92.94 189 ASN A O 1
ATOM 1538 N N . GLU A 1 190 ? -10.703 -0.345 -3.066 1 92.44 190 GLU A N 1
ATOM 1539 C CA . GLU A 1 190 ? -10.977 0.873 -3.824 1 92.44 190 GLU A CA 1
ATOM 1540 C C . GLU A 1 190 ? -11.961 1.771 -3.086 1 92.44 190 GLU A C 1
ATOM 1542 O O . GLU A 1 190 ? -11.766 2.984 -3 1 92.44 190 GLU A O 1
ATOM 1547 N N . THR A 1 191 ? -12.945 1.154 -2.541 1 97.5 191 THR A N 1
ATOM 1548 C CA . THR A 1 191 ? -13.945 1.913 -1.793 1 97.5 191 THR A CA 1
ATOM 1549 C C . THR A 1 191 ? -13.328 2.525 -0.539 1 97.5 191 THR A C 1
ATOM 1551 O O . THR A 1 191 ? -13.578 3.689 -0.221 1 97.5 191 THR A O 1
ATOM 1554 N N . PHE A 1 192 ? -12.562 1.785 0.203 1 96.62 192 PHE A N 1
ATOM 1555 C CA . PHE A 1 192 ? -11.891 2.27 1.404 1 96.62 192 PHE A CA 1
ATOM 1556 C C . PHE A 1 192 ? -10.984 3.451 1.078 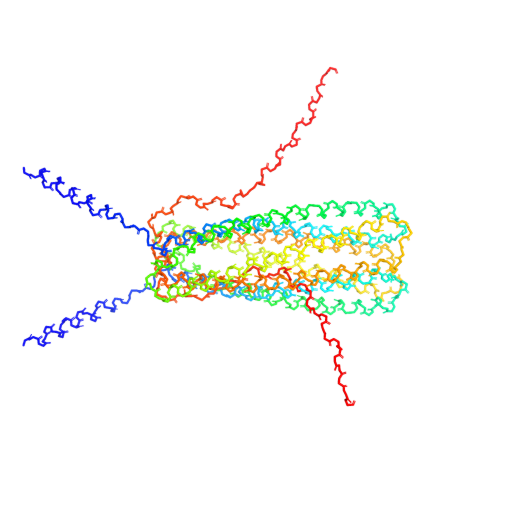1 96.62 192 PHE A C 1
ATOM 1558 O O . PHE A 1 192 ? -10.984 4.457 1.792 1 96.62 192 PHE A O 1
ATOM 1565 N N . ASN A 1 193 ? -10.266 3.334 -0.047 1 88.62 193 ASN A N 1
ATOM 1566 C CA . ASN A 1 193 ? -9.359 4.398 -0.467 1 88.62 193 ASN A CA 1
ATOM 1567 C C . ASN A 1 193 ? -10.117 5.668 -0.843 1 88.62 193 ASN A C 1
ATOM 1569 O O . ASN A 1 193 ? -9.688 6.773 -0.512 1 88.62 193 ASN A O 1
ATOM 1573 N N . GLU A 1 194 ? -11.18 5.441 -1.583 1 93.12 194 GLU A N 1
ATOM 1574 C CA . GLU A 1 194 ? -12.008 6.586 -1.961 1 93.12 194 GLU A CA 1
ATOM 1575 C C . GLU A 1 194 ? -12.492 7.344 -0.73 1 93.12 194 GLU A C 1
ATOM 1577 O O . GLU A 1 194 ? -12.422 8.57 -0.681 1 93.12 194 GLU A O 1
ATOM 1582 N N . LYS A 1 195 ? -12.922 6.617 0.274 1 97.12 195 LYS A N 1
ATOM 1583 C CA . LYS A 1 195 ? -13.422 7.242 1.497 1 97.12 195 LYS A CA 1
ATOM 1584 C C . LYS A 1 195 ? -12.281 7.871 2.293 1 97.12 195 LYS A C 1
ATOM 1586 O O . LYS A 1 195 ? -12.461 8.922 2.918 1 97.12 195 LYS A O 1
ATOM 1591 N N . THR A 1 196 ? -11.117 7.215 2.301 1 92.75 196 THR A N 1
ATOM 1592 C CA . THR A 1 196 ? -9.945 7.754 2.982 1 92.75 196 THR A CA 1
ATOM 1593 C C . THR A 1 196 ? -9.539 9.094 2.383 1 92.75 196 THR A C 1
ATOM 1595 O O . THR A 1 196 ? -9.273 10.055 3.113 1 92.75 196 THR A O 1
ATOM 1598 N N . GLU A 1 197 ? -9.57 9.164 1.025 1 86.88 197 GLU A N 1
ATOM 1599 C CA . GLU A 1 197 ? -9.219 10.406 0.343 1 86.88 197 GLU A CA 1
ATOM 1600 C C . GLU A 1 197 ? -10.227 11.508 0.65 1 86.88 197 GLU A C 1
ATOM 1602 O O . GLU A 1 197 ? -9.852 12.648 0.919 1 86.88 197 GLU A O 1
ATOM 1607 N N . ALA A 1 198 ? -11.461 11.148 0.601 1 94.94 198 ALA A N 1
ATOM 1608 C CA . ALA A 1 198 ? -12.516 12.117 0.91 1 94.94 198 ALA A CA 1
ATOM 1609 C C . ALA A 1 198 ? -12.391 12.625 2.344 1 94.94 198 ALA A C 1
ATOM 1611 O O . ALA A 1 198 ? -12.516 13.82 2.596 1 94.94 198 ALA A O 1
ATOM 1612 N N . TYR A 1 199 ? -12.117 11.75 3.264 1 96.25 199 TYR A N 1
ATOM 1613 C CA . TYR A 1 199 ? -11.938 12.117 4.664 1 96.25 199 TYR A CA 1
ATOM 1614 C C . TYR A 1 199 ? -10.766 13.078 4.836 1 96.25 199 TYR A C 1
ATOM 1616 O O . TYR A 1 199 ? -10.883 14.086 5.531 1 96.25 199 TYR A O 1
ATOM 1624 N N . ASN A 1 200 ? -9.703 12.734 4.191 1 85.75 200 ASN A N 1
ATOM 1625 C CA . ASN A 1 200 ? -8.516 13.562 4.32 1 85.75 200 ASN A CA 1
ATOM 1626 C C . ASN A 1 200 ? -8.742 14.969 3.77 1 85.75 200 ASN A C 1
ATOM 1628 O O . ASN A 1 200 ? -8.266 15.945 4.336 1 85.75 200 ASN A O 1
ATOM 1632 N N . GLN A 1 201 ? -9.461 15.016 2.658 1 88.19 201 GLN A N 1
ATOM 1633 C CA . GLN A 1 201 ? -9.781 16.328 2.1 1 88.19 201 GLN A CA 1
ATOM 1634 C C . GLN A 1 201 ? -10.656 17.125 3.057 1 88.19 201 GLN A C 1
ATOM 1636 O O . GLN A 1 201 ? -10.398 18.312 3.289 1 88.19 201 GLN A O 1
ATOM 1641 N N . LEU A 1 202 ? -11.641 16.484 3.633 1 94.81 202 LEU A N 1
ATOM 1642 C CA . LEU A 1 202 ? -12.539 17.172 4.566 1 94.81 202 LEU A CA 1
ATOM 1643 C C . LEU A 1 202 ? -11.797 17.562 5.836 1 94.81 202 LEU A C 1
ATOM 1645 O O . LEU A 1 202 ? -12.062 18.625 6.406 1 94.81 202 LEU A O 1
ATOM 1649 N N . LYS A 1 203 ? -10.898 16.734 6.27 1 91.31 203 LYS A N 1
ATOM 1650 C CA . LYS A 1 203 ? -10.062 17.062 7.426 1 91.31 203 LYS A CA 1
ATOM 1651 C C . LYS A 1 203 ? -9.227 18.297 7.168 1 91.31 203 LYS A C 1
ATOM 1653 O O . LYS A 1 203 ? -9.148 19.188 8.016 1 91.31 203 LYS A O 1
ATOM 1658 N N . GLN A 1 204 ? -8.672 18.406 6.031 1 83.62 204 GLN A N 1
ATOM 1659 C CA . GLN A 1 204 ? -7.891 19.578 5.648 1 83.62 204 GLN A CA 1
ATOM 1660 C C . GLN A 1 204 ? -8.766 20.828 5.586 1 83.62 204 GLN A C 1
ATOM 1662 O O . GLN A 1 204 ? -8.383 21.891 6.078 1 83.62 204 GLN A O 1
ATOM 1667 N N . ASP A 1 205 ? -9.914 20.688 4.949 1 90.38 205 ASP A N 1
ATOM 1668 C CA . ASP A 1 205 ? -10.859 21.797 4.887 1 90.38 205 ASP A CA 1
ATOM 1669 C C . ASP A 1 205 ? -11.234 22.281 6.289 1 90.38 205 ASP A C 1
ATOM 1671 O O . ASP A 1 205 ? -11.312 23.484 6.543 1 90.38 205 ASP A O 1
ATOM 1675 N N . PHE A 1 206 ? -11.484 21.375 7.191 1 94.19 206 PHE A N 1
ATOM 1676 C CA . PHE A 1 206 ? -11.844 21.703 8.562 1 94.19 206 PHE A CA 1
ATOM 1677 C C . PHE A 1 206 ? -10.727 22.5 9.242 1 94.19 206 PHE A C 1
ATOM 1679 O O . PHE A 1 206 ? -10.977 23.516 9.875 1 94.19 206 PHE A O 1
ATOM 1686 N N . TYR A 1 207 ? -9.586 21.984 9.086 1 85.69 207 TYR A N 1
ATOM 1687 C CA . TYR A 1 207 ? -8.438 22.656 9.695 1 85.69 207 TYR A CA 1
ATOM 1688 C C . TYR A 1 207 ? -8.305 24.078 9.164 1 85.69 207 TYR A C 1
ATOM 1690 O O . TYR A 1 207 ? -8.047 25.016 9.922 1 85.69 207 TYR A O 1
ATOM 1698 N N . GLU A 1 208 ? -8.438 24.234 7.875 1 83 208 GLU A N 1
ATOM 1699 C CA . GLU A 1 208 ? -8.297 25.531 7.238 1 83 208 GLU A CA 1
ATOM 1700 C C . GLU A 1 208 ? -9.391 26.5 7.699 1 83 208 GLU A C 1
ATOM 1702 O O . GLU A 1 208 ? -9.102 27.625 8.094 1 83 208 GLU A O 1
ATOM 1707 N N . GLN A 1 209 ? -10.578 26.031 7.738 1 89.88 209 GLN A N 1
ATOM 1708 C CA . GLN A 1 209 ? -11.719 26.859 8.117 1 89.88 209 GLN A CA 1
ATOM 1709 C C . GLN A 1 209 ? -11.672 27.219 9.602 1 89.88 209 GLN A C 1
ATOM 1711 O O . GLN A 1 209 ? -12.086 28.312 10 1 89.88 209 GLN A O 1
ATOM 1716 N N . ALA A 1 210 ? -11.211 26.266 10.453 1 88.31 210 ALA A N 1
ATOM 1717 C CA . ALA A 1 210 ? -11.156 26.438 11.898 1 88.31 210 ALA A CA 1
ATOM 1718 C C . ALA A 1 210 ? -9.891 27.188 12.312 1 88.31 210 ALA A C 1
ATOM 1720 O O . ALA A 1 210 ? -9.641 27.391 13.508 1 88.31 210 ALA A O 1
ATOM 1721 N N . GLU A 1 211 ? -9.086 27.625 11.406 1 78.25 211 GLU A N 1
ATOM 1722 C CA . GLU A 1 211 ? -7.852 28.375 11.633 1 78.25 211 GLU A CA 1
ATOM 1723 C C . GLU A 1 211 ? -6.934 27.625 12.602 1 78.25 211 GLU A C 1
ATOM 1725 O O . GLU A 1 211 ? -6.352 28.234 13.5 1 78.25 211 GLU A O 1
ATOM 1730 N N . LEU A 1 212 ? -7.266 26.359 12.812 1 70.69 212 LEU A N 1
ATOM 1731 C CA . LEU A 1 212 ? -6.43 25.484 13.641 1 70.69 212 LEU A CA 1
ATOM 1732 C C . LEU A 1 212 ? -5.027 25.375 13.055 1 70.69 212 LEU A C 1
ATOM 1734 O O . LEU A 1 212 ? -4.082 25.016 13.773 1 70.69 212 LEU A O 1
ATOM 1738 N N . ASN A 1 213 ? -4.836 25.406 12.047 1 54.88 213 ASN A N 1
ATOM 1739 C CA . ASN A 1 213 ? -3.479 25.359 11.523 1 54.88 213 ASN A CA 1
ATOM 1740 C C . ASN A 1 213 ? -2.619 26.484 12.102 1 54.88 213 ASN A C 1
ATOM 1742 O O . ASN A 1 213 ? -1.411 26.312 12.281 1 54.88 213 ASN A O 1
ATOM 1746 N N . VAL A 1 214 ? -3.275 27.641 12.922 1 44.56 214 VAL A N 1
ATOM 1747 C CA . VAL A 1 214 ? -2.629 28.844 13.406 1 44.56 214 VAL A CA 1
ATOM 1748 C C . VAL A 1 214 ? -2.439 28.766 14.922 1 44.56 214 VAL A C 1
ATOM 1750 O O . VAL A 1 214 ? -1.446 29.266 15.453 1 44.56 214 VAL A O 1
ATOM 1753 N N . GLU A 1 215 ? -3.258 28.188 15.977 1 38.34 215 GLU A N 1
ATOM 1754 C CA . GLU A 1 215 ? -3.199 28.328 17.422 1 38.34 215 GLU A CA 1
ATOM 1755 C C . GLU A 1 215 ? -2.264 27.281 18.031 1 38.34 215 GLU A C 1
ATOM 1757 O O . GLU A 1 215 ? -1.782 27.453 19.156 1 38.34 215 GLU A O 1
ATOM 1762 N N . TYR A 1 216 ? -2.1 26 17.844 1 34.62 216 TYR A N 1
ATOM 1763 C CA . TYR A 1 216 ? -1.239 25.094 18.609 1 34.62 216 TYR A CA 1
ATOM 1764 C C . TYR A 1 216 ? 0.192 25.609 18.656 1 34.62 216 TYR A C 1
ATOM 1766 O O . TYR A 1 216 ? 1.102 24.906 19.094 1 34.62 216 TYR A O 1
ATOM 1774 N N . GLU A 1 217 ? 0.75 26.672 18.672 1 29.92 217 GLU A N 1
ATOM 1775 C CA . GLU A 1 217 ? 2.006 27.078 19.297 1 29.92 217 GLU A CA 1
ATOM 1776 C C . GLU A 1 217 ? 1.973 26.844 20.797 1 29.92 217 GLU A C 1
ATOM 1778 O O . GLU A 1 217 ? 3.016 26.641 21.422 1 29.92 217 GLU A O 1
ATOM 1783 N N . LYS A 1 218 ? 0.989 27.031 21.797 1 32.56 218 LYS A N 1
ATOM 1784 C CA . LYS A 1 218 ? 1.421 27.062 23.188 1 32.56 218 LYS A CA 1
ATOM 1785 C C . LYS A 1 218 ? 1.579 25.641 23.734 1 32.56 218 LYS A C 1
ATOM 1787 O O . LYS A 1 218 ? 2.459 25.391 24.562 1 32.56 218 LYS A O 1
ATOM 1792 N N . GLN A 1 219 ? 0.648 24.578 23.953 1 27.27 219 GLN A N 1
ATOM 1793 C CA . GLN A 1 219 ? 0.792 23.547 24.969 1 27.27 219 GLN A CA 1
ATOM 1794 C C . GLN A 1 219 ? 1.51 22.328 24.406 1 27.27 219 GLN A C 1
ATOM 1796 O O . GLN A 1 219 ? 2.186 21.594 25.141 1 27.27 219 GLN A O 1
ATOM 1801 N N . SER A 1 220 ? 1.253 21.672 23.344 1 27.83 220 SER A N 1
ATOM 1802 C CA . SER A 1 220 ? 1.536 20.25 23.172 1 27.83 220 SER A CA 1
ATOM 1803 C C . SER A 1 220 ? 2.986 20.031 22.75 1 27.83 220 SER A C 1
ATOM 1805 O O . SER A 1 220 ? 3.373 20.344 21.625 1 27.83 220 SER A O 1
ATOM 1807 N N . GLU A 1 221 ? 4.176 20.453 23.359 1 24.88 221 GLU A N 1
ATOM 1808 C CA . GLU A 1 221 ? 5.523 19.891 23.297 1 24.88 221 GLU A CA 1
ATOM 1809 C C . GLU A 1 221 ? 5.508 18.391 23.562 1 24.88 221 GLU A C 1
ATOM 1811 O O . GLU A 1 221 ? 6.461 17.688 23.219 1 24.88 221 GLU A O 1
ATOM 1816 N N . SER A 1 222 ? 4.742 17.781 24.531 1 22.45 222 SER A N 1
ATOM 1817 C CA . SER A 1 222 ? 5.223 16.547 25.141 1 22.45 222 SER A CA 1
ATOM 1818 C C . SER A 1 222 ? 5.051 15.352 24.219 1 22.45 222 SER A C 1
ATOM 1820 O O . SER A 1 222 ? 5.969 14.547 24.062 1 22.45 222 SER A O 1
ATOM 1822 N N . GLU A 1 223 ? 3.861 14.625 24.172 1 21.25 223 GLU A N 1
ATOM 1823 C CA . GLU A 1 223 ? 3.738 13.172 24.172 1 21.25 223 GLU A CA 1
ATOM 1824 C C . GLU A 1 223 ? 3.818 12.602 22.766 1 21.25 223 GLU A C 1
ATOM 1826 O O . GLU A 1 223 ? 3.789 11.391 22.578 1 21.25 223 GLU A O 1
ATOM 1831 N N . SER A 1 224 ? 3.607 13.43 21.797 1 22.23 224 SER A N 1
ATOM 1832 C CA . SER A 1 224 ? 3.086 12.656 20.672 1 22.23 224 SER A CA 1
ATOM 1833 C C . SER A 1 224 ? 4.184 11.844 20 1 22.23 224 SER A C 1
ATOM 1835 O O . SER A 1 224 ? 3.979 11.273 18.938 1 22.23 224 SER A O 1
ATOM 1837 N N . ASN A 1 225 ? 5.406 11.898 20.562 1 21.42 225 ASN A N 1
ATOM 1838 C CA . ASN A 1 225 ? 6.418 11.25 19.734 1 21.42 225 ASN A CA 1
ATOM 1839 C C . ASN A 1 225 ? 6.219 9.734 19.688 1 21.42 225 ASN A C 1
ATOM 1841 O O . ASN A 1 225 ? 7.141 9 19.344 1 21.42 225 ASN A O 1
ATOM 1845 N N . LYS A 1 226 ? 5.254 9.242 20.516 1 21.97 226 LYS A N 1
ATOM 1846 C CA . LYS A 1 226 ? 5.57 7.848 20.797 1 21.97 226 LYS A CA 1
ATOM 1847 C C . LYS A 1 226 ? 5.273 6.969 19.578 1 21.97 226 LYS A C 1
ATOM 1849 O O . LYS A 1 226 ? 5.387 5.742 19.656 1 21.97 226 LYS A O 1
ATOM 1854 N N . GLN A 1 227 ? 4.418 7.422 18.688 1 19.66 227 GLN A N 1
ATOM 1855 C CA . GLN A 1 227 ? 3.836 6.25 18.047 1 19.66 227 GLN A CA 1
ATOM 1856 C C . GLN A 1 227 ? 4.875 5.52 17.203 1 19.66 227 GLN A C 1
ATOM 1858 O O . GLN A 1 227 ? 4.57 4.496 16.578 1 19.66 227 GLN A O 1
ATOM 1863 N N . SER A 1 228 ? 5.891 6.238 16.781 1 21.3 228 SER A N 1
ATOM 1864 C CA . SER A 1 228 ? 6.582 5.535 15.703 1 21.3 228 SER A CA 1
ATOM 1865 C C . SER A 1 228 ? 7.379 4.352 16.234 1 21.3 228 SER A C 1
ATOM 1867 O O . SER A 1 228 ? 8.023 3.629 15.477 1 21.3 228 SER A O 1
ATOM 1869 N N . GLU A 1 229 ? 7.719 4.383 17.609 1 21.05 229 GLU A N 1
ATOM 1870 C CA . GLU A 1 229 ? 8.852 3.549 18 1 21.05 229 GLU A CA 1
ATOM 1871 C C . GLU A 1 229 ? 8.469 2.074 18.047 1 21.05 229 GLU A C 1
ATOM 1873 O O . GLU A 1 229 ? 8.047 1.566 19.078 1 21.05 229 GLU A O 1
ATOM 1878 N N . SER A 1 230 ? 7.547 1.567 17.328 1 19.97 230 SER A N 1
ATOM 1879 C CA . SER A 1 230 ? 7.293 0.172 17.672 1 19.97 230 SER A CA 1
ATOM 1880 C C . SER A 1 230 ? 8.602 -0.602 17.828 1 19.97 230 SER A C 1
ATOM 1882 O O . SER A 1 230 ? 9.656 -0.143 17.391 1 19.97 230 SER A O 1
ATOM 1884 N N . GLU A 1 231 ? 8.617 -2.113 18.188 1 20.16 231 GLU A N 1
ATOM 1885 C CA . GLU A 1 231 ? 9.031 -3.305 18.922 1 20.16 231 GLU A CA 1
ATOM 1886 C C . GLU A 1 231 ? 10.227 -3.975 18.25 1 20.16 231 GLU A C 1
ATOM 1888 O O . GLU A 1 231 ? 10.078 -4.652 17.234 1 20.16 231 GLU A O 1
ATOM 1893 N N . ASN A 1 232 ? 11.141 -3.25 17.766 1 20.89 232 ASN A N 1
ATOM 1894 C CA . ASN A 1 232 ? 12.406 -3.883 17.406 1 20.89 232 ASN A CA 1
ATOM 1895 C C . ASN A 1 232 ? 12.969 -4.703 18.562 1 20.89 232 ASN A C 1
ATOM 1897 O O . ASN A 1 232 ? 14.18 -4.902 18.641 1 20.89 232 ASN A O 1
ATOM 1901 N N . ASP A 1 233 ? 12.117 -4.844 19.562 1 22.22 233 ASP A N 1
ATOM 1902 C CA . ASP A 1 233 ? 12.766 -5.402 20.75 1 22.22 233 ASP A CA 1
ATOM 1903 C C . ASP A 1 233 ? 13.133 -6.871 20.531 1 22.22 233 ASP A C 1
ATOM 1905 O O . ASP A 1 233 ? 13.469 -7.578 21.484 1 22.22 233 ASP A O 1
ATOM 1909 N N . THR A 1 234 ? 12.812 -7.402 19.297 1 22.19 234 THR A N 1
ATOM 1910 C CA . THR A 1 234 ? 12.711 -8.844 19.5 1 22.19 234 THR A CA 1
ATOM 1911 C C . THR A 1 234 ? 14.078 -9.445 19.797 1 22.19 234 THR A C 1
ATOM 1913 O O . THR A 1 234 ? 14.172 -10.586 20.25 1 22.19 234 THR A O 1
ATOM 1916 N N . GLN A 1 235 ? 15.211 -8.938 19.219 1 22.16 235 GLN A N 1
ATOM 1917 C CA . GLN A 1 235 ? 16.172 -9.984 18.875 1 22.16 235 GLN A CA 1
ATOM 1918 C C . GLN A 1 235 ? 16.844 -10.531 20.125 1 22.16 235 GLN A C 1
ATOM 1920 O O . GLN A 1 235 ? 17.734 -11.375 20.047 1 22.16 235 GLN A O 1
ATOM 1925 N N . GLU A 1 236 ? 16.734 -9.961 21.328 1 23.95 236 GLU A N 1
ATOM 1926 C CA . GLU A 1 236 ? 17.828 -10.398 22.188 1 23.95 236 GLU A CA 1
ATOM 1927 C C . GLU A 1 236 ? 17.625 -11.844 22.641 1 23.95 236 GLU A C 1
ATOM 1929 O O . GLU A 1 236 ? 18.375 -12.344 23.5 1 23.95 236 GLU A O 1
ATOM 1934 N N . ALA A 1 237 ? 16.5 -12.461 22.203 1 25.36 237 ALA A N 1
ATOM 1935 C CA . ALA A 1 237 ? 16.188 -13.508 23.172 1 25.36 237 ALA A CA 1
ATOM 1936 C C . ALA A 1 237 ? 17.141 -14.688 23.031 1 25.36 237 ALA A C 1
ATOM 1938 O O . ALA A 1 237 ? 17.031 -15.68 23.766 1 25.36 237 ALA A O 1
ATOM 1939 N N . ASP A 1 238 ? 17.781 -14.906 21.859 1 23.23 238 ASP A N 1
ATOM 1940 C CA . ASP A 1 238 ? 18.203 -16.281 21.656 1 23.23 238 ASP A CA 1
ATOM 1941 C C . ASP A 1 238 ? 19.406 -16.625 22.516 1 23.23 238 ASP A C 1
ATOM 1943 O O . ASP A 1 238 ? 20.094 -17.625 22.281 1 23.23 238 ASP A O 1
ATOM 1947 N N . GLN A 1 239 ? 19.859 -15.719 23.438 1 22.61 239 GLN A N 1
ATOM 1948 C CA . GLN A 1 239 ? 21.188 -16.078 23.953 1 22.61 239 GLN A CA 1
ATOM 1949 C C . GLN A 1 239 ? 21.141 -17.391 24.703 1 22.61 239 GLN A C 1
ATOM 1951 O O . GLN A 1 239 ? 22.188 -17.938 25.078 1 22.61 239 GLN A O 1
ATOM 1956 N N . ASP A 1 240 ? 20 -17.812 25.359 1 24.81 240 ASP A N 1
ATOM 1957 C CA . ASP A 1 240 ? 20.312 -18.484 26.609 1 24.81 240 ASP A CA 1
ATOM 1958 C C . ASP A 1 240 ? 20.641 -19.953 26.391 1 24.81 240 ASP A C 1
ATOM 1960 O O . ASP A 1 240 ? 20.656 -20.75 27.328 1 24.81 240 ASP A O 1
ATOM 1964 N N . GLN A 1 241 ? 20.516 -20.547 25.156 1 23.83 241 GLN A N 1
ATOM 1965 C CA . GLN A 1 241 ? 20.422 -22 25.281 1 23.83 241 GLN A CA 1
ATOM 1966 C C . GLN A 1 241 ? 21.75 -22.609 25.703 1 23.83 241 GLN A C 1
ATOM 1968 O O . GLN A 1 241 ? 21.859 -23.828 25.844 1 23.83 241 GLN A O 1
ATOM 1973 N N . GLU A 1 242 ? 22.891 -21.984 25.453 1 25.89 242 GLU A N 1
ATOM 1974 C CA . GLU A 1 242 ? 24.031 -22.891 25.344 1 25.89 242 GLU A CA 1
ATOM 1975 C C . GLU A 1 242 ? 24.406 -23.5 26.688 1 25.89 242 GLU A C 1
ATOM 1977 O O . GLU A 1 242 ? 25.234 -24.406 26.766 1 25.89 242 GLU A O 1
ATOM 1982 N N . SER A 1 243 ? 24.156 -22.859 27.859 1 25.3 243 SER A N 1
ATOM 1983 C CA . SER A 1 243 ? 25.188 -23.172 28.828 1 25.3 243 SER A CA 1
ATOM 1984 C C . SER A 1 243 ? 25 -24.562 29.422 1 25.3 243 SER A C 1
ATOM 1986 O O . SER A 1 243 ? 25.359 -24.812 30.578 1 25.3 243 SER A O 1
ATOM 1988 N N . THR A 1 244 ? 24.266 -25.469 28.781 1 25.44 244 THR A N 1
ATOM 1989 C CA . THR A 1 244 ? 24.281 -26.656 29.641 1 25.44 244 THR A CA 1
ATOM 1990 C C . THR A 1 244 ? 25.703 -27.094 29.953 1 25.44 244 THR A C 1
ATOM 1992 O O . THR A 1 244 ? 26.484 -27.375 29.031 1 25.44 244 THR A O 1
ATOM 1995 N N . LYS A 1 245 ? 26.125 -26.75 31.219 1 24.41 245 LYS A N 1
ATOM 1996 C CA . LYS A 1 245 ? 27.281 -26.953 32.094 1 24.41 245 LYS A CA 1
ATOM 1997 C C . LYS A 1 245 ? 27.75 -28.406 32.062 1 24.41 245 LYS A C 1
ATOM 1999 O O . LYS A 1 245 ? 26.984 -29.297 31.703 1 24.41 245 LYS A O 1
ATOM 2004 N N . ASP A 1 246 ? 28.625 -28.703 32.906 1 25.17 246 ASP A N 1
ATOM 2005 C CA . ASP A 1 246 ? 29.766 -29.453 33.438 1 25.17 246 ASP A CA 1
ATOM 2006 C C . ASP A 1 246 ? 29.344 -30.828 33.938 1 25.17 246 ASP A C 1
ATOM 2008 O O . ASP A 1 246 ? 30.156 -31.75 34.031 1 25.17 246 ASP A O 1
ATOM 2012 N N . GLU A 1 247 ? 28.125 -31.172 34.5 1 24.38 247 GLU A N 1
ATOM 2013 C CA . GLU A 1 247 ? 28.438 -32.438 35.156 1 24.38 247 GLU A CA 1
ATOM 2014 C C . GLU A 1 247 ? 28.469 -33.594 34.188 1 24.38 247 GLU A C 1
ATOM 2016 O O . GLU A 1 247 ? 27.703 -33.625 33.219 1 24.38 247 GLU A O 1
ATOM 2021 N N . MET B 1 1 ? -12.719 70.625 9.109 1 35.12 1 MET B N 1
ATOM 2022 C CA . MET B 1 1 ? -11.57 70.062 9.797 1 35.12 1 MET B CA 1
ATOM 2023 C C . MET B 1 1 ? -11.75 68.562 9.977 1 35.12 1 MET B C 1
ATOM 2025 O O . MET B 1 1 ? -10.82 67.875 10.391 1 35.12 1 MET B O 1
ATOM 2029 N N . PRO B 1 2 ? -13.078 68.188 10.188 1 50.75 2 PRO B N 1
ATOM 2030 C CA . PRO B 1 2 ? -13.305 66.75 10.461 1 50.75 2 PRO B CA 1
ATOM 2031 C C . PRO B 1 2 ? -12.984 65.875 9.258 1 50.75 2 PRO B C 1
ATOM 2033 O O . PRO B 1 2 ? -12.68 64.688 9.43 1 50.75 2 PRO B O 1
ATOM 2036 N N . ARG B 1 3 ? -13.211 66.375 8.016 1 58.81 3 ARG B N 1
ATOM 2037 C CA . ARG B 1 3 ? -12.969 65.562 6.828 1 58.81 3 ARG B CA 1
ATOM 2038 C C . ARG B 1 3 ? -11.5 65.188 6.719 1 58.81 3 ARG B C 1
ATOM 2040 O O . ARG B 1 3 ? -11.172 64.125 6.211 1 58.81 3 ARG B O 1
ATOM 2047 N N . ASN B 1 4 ? -10.609 66.125 7.188 1 48.09 4 ASN B N 1
ATOM 2048 C CA . ASN B 1 4 ? -9.195 65.812 7.074 1 48.09 4 ASN B CA 1
ATOM 2049 C C . ASN B 1 4 ? -8.789 64.688 8.07 1 48.09 4 ASN B C 1
ATOM 2051 O O . ASN B 1 4 ? -7.855 63.938 7.816 1 48.09 4 ASN B O 1
ATOM 2055 N N . ARG B 1 5 ? -9.516 64.75 9.258 1 48.66 5 ARG B N 1
ATOM 2056 C CA . ARG B 1 5 ? -9.164 63.688 10.211 1 48.66 5 ARG B CA 1
ATOM 2057 C C . ARG B 1 5 ? -9.625 62.312 9.711 1 48.66 5 ARG B C 1
ATOM 2059 O O . ARG B 1 5 ? -8.961 61.312 9.961 1 48.66 5 ARG B O 1
ATOM 2066 N N . ILE B 1 6 ? -10.797 62.312 9 1 46.69 6 ILE B N 1
ATOM 2067 C CA . ILE B 1 6 ? -11.234 61 8.484 1 46.69 6 ILE B CA 1
ATOM 2068 C C . ILE B 1 6 ? -10.305 60.562 7.367 1 46.69 6 ILE B C 1
ATOM 2070 O O . ILE B 1 6 ? -9.945 59.375 7.289 1 46.69 6 ILE B O 1
ATOM 2074 N N . ILE B 1 7 ? -9.797 61.531 6.555 1 43.62 7 ILE B N 1
ATOM 2075 C CA . ILE B 1 7 ? -8.859 61.125 5.512 1 43.62 7 ILE B CA 1
ATOM 2076 C C . ILE B 1 7 ? -7.547 60.688 6.145 1 43.62 7 ILE B C 1
ATOM 2078 O O . ILE B 1 7 ? -6.957 59.688 5.711 1 43.62 7 ILE B O 1
ATOM 2082 N N . ILE B 1 8 ? -7.152 61.344 7.246 1 43.44 8 ILE B N 1
ATOM 2083 C CA . ILE B 1 8 ? -5.926 60.875 7.883 1 43.44 8 ILE B CA 1
ATOM 2084 C C . ILE B 1 8 ? -6.168 59.531 8.547 1 43.44 8 ILE B C 1
ATOM 2086 O O . ILE B 1 8 ? -5.336 58.625 8.445 1 43.44 8 ILE B O 1
ATOM 2090 N N . LEU B 1 9 ? -7.395 59.375 9.242 1 42.28 9 LEU B N 1
ATOM 2091 C CA . LEU B 1 9 ? -7.629 58.031 9.805 1 42.28 9 LEU B CA 1
ATOM 2092 C C . LEU B 1 9 ? -7.762 57 8.703 1 42.28 9 LEU B C 1
ATOM 2094 O O . LEU B 1 9 ? -7.258 55.875 8.844 1 42.28 9 LEU B O 1
ATOM 2098 N N . LEU B 1 10 ? -8.5 57.344 7.582 1 41.62 10 LEU B N 1
ATOM 2099 C CA . LEU B 1 10 ? -8.531 56.375 6.484 1 41.62 10 LEU B CA 1
ATOM 2100 C C . LEU B 1 10 ? -7.137 56.188 5.895 1 41.62 10 LEU B C 1
ATOM 2102 O O . LEU B 1 10 ? -6.781 55.062 5.48 1 41.62 10 LEU B O 1
ATOM 2106 N N . GLY B 1 11 ? -6.309 57.281 5.805 1 37.53 11 GLY B N 1
ATOM 2107 C CA . GLY B 1 11 ? -4.934 57.094 5.359 1 37.53 11 GLY B CA 1
ATOM 2108 C C . GLY B 1 11 ? -4.117 56.219 6.289 1 37.53 11 GLY B C 1
ATOM 2109 O O . GLY B 1 11 ? -3.258 55.469 5.836 1 37.53 11 GLY B O 1
ATOM 2110 N N . MET B 1 12 ? -4.266 56.5 7.625 1 36.94 12 MET B N 1
ATOM 2111 C CA . MET B 1 12 ? -3.508 55.625 8.508 1 36.94 12 MET B CA 1
ATOM 2112 C C . MET B 1 12 ? -4.012 54.188 8.414 1 36.94 12 MET B C 1
ATOM 2114 O O . MET B 1 12 ? -3.277 53.25 8.711 1 36.94 12 MET B O 1
ATOM 2118 N N . LEU B 1 13 ? -5.352 53.969 8.266 1 37.22 13 LEU B N 1
ATOM 2119 C CA . LEU B 1 13 ? -5.785 52.594 8.141 1 37.22 13 LEU B CA 1
ATOM 2120 C C . LEU B 1 13 ? -5.211 51.938 6.879 1 37.22 13 LEU B C 1
ATOM 2122 O O . LEU B 1 13 ? -4.941 50.75 6.855 1 37.22 13 LEU B O 1
ATOM 2126 N N . LEU B 1 14 ? -5.168 52.75 5.758 1 32.62 14 LEU B N 1
ATOM 2127 C CA . LEU B 1 14 ? -4.578 52.125 4.574 1 32.62 14 LEU B CA 1
ATOM 2128 C C . LEU B 1 14 ? -3.109 51.781 4.809 1 32.62 14 LEU B C 1
ATOM 2130 O O . LEU B 1 14 ? -2.531 50.969 4.086 1 32.62 14 LEU B O 1
ATOM 2134 N N . VAL B 1 15 ? -2.361 52.719 5.535 1 32.97 15 VAL B N 1
ATOM 2135 C CA . VAL B 1 15 ? -0.945 52.375 5.672 1 32.97 15 VAL B CA 1
ATOM 2136 C C . VAL B 1 15 ? -0.786 51.094 6.449 1 32.97 15 VAL B C 1
ATOM 2138 O O . VAL B 1 15 ? 0.188 50.344 6.254 1 32.97 15 VAL B O 1
ATOM 2141 N N . VAL B 1 16 ? -1.582 50.875 7.52 1 33.84 16 VAL B N 1
ATOM 2142 C CA . VAL B 1 16 ? -1.256 49.688 8.266 1 33.84 16 VAL B CA 1
ATOM 2143 C C . VAL B 1 16 ? -1.483 48.438 7.395 1 33.84 16 VAL B C 1
ATOM 2145 O O . VAL B 1 16 ? -1.052 47.344 7.738 1 33.84 16 VAL B O 1
ATOM 2148 N N . LEU B 1 17 ? -2.502 48.469 6.543 1 35.78 17 LEU B N 1
ATOM 2149 C CA . LEU B 1 17 ? -2.762 47.219 5.828 1 35.78 17 LEU B CA 1
ATOM 2150 C C . LEU B 1 17 ? -1.614 46.875 4.879 1 35.78 17 LEU B C 1
ATOM 2152 O O . LEU B 1 17 ? -1.619 45.844 4.238 1 35.78 17 LEU B O 1
ATOM 2156 N N . ALA B 1 18 ? -1.063 47.844 4.184 1 33.53 18 ALA B N 1
ATOM 2157 C CA . ALA B 1 18 ? 0.069 47.594 3.295 1 33.53 18 ALA B CA 1
ATOM 2158 C C . ALA B 1 18 ? 1.249 47 4.066 1 33.53 18 ALA B C 1
ATOM 2160 O O . ALA B 1 18 ? 2.387 47.031 3.59 1 33.53 18 ALA B O 1
ATOM 2161 N N . ALA B 1 19 ? 1.238 47.062 5.395 1 36 19 ALA B N 1
ATOM 2162 C CA . ALA B 1 19 ? 2.42 46.312 5.832 1 36 19 ALA B CA 1
ATOM 2163 C C . ALA B 1 19 ? 2.652 45.094 4.957 1 36 19 ALA B C 1
ATOM 2165 O O . ALA B 1 19 ? 1.823 44.188 4.922 1 36 19 ALA B O 1
ATOM 2166 N N . CYS B 1 20 ? 2.922 45.156 3.732 1 41.12 20 CYS B N 1
ATOM 2167 C CA . CYS B 1 20 ? 3.504 44.219 2.803 1 41.12 20 CYS B CA 1
ATOM 2168 C C . CYS B 1 20 ? 4.164 43.062 3.553 1 41.12 20 CYS B C 1
ATOM 2170 O O . CYS B 1 20 ? 5.309 43.156 3.992 1 41.12 20 CYS B O 1
ATOM 2172 N N . ASN B 1 21 ? 3.779 42.531 4.633 1 43.5 21 ASN B N 1
ATOM 2173 C CA . ASN B 1 21 ? 4.297 41.469 5.469 1 43.5 21 ASN B CA 1
ATOM 2174 C C . ASN B 1 21 ? 4.93 40.344 4.629 1 43.5 21 ASN B C 1
ATOM 2176 O O . ASN B 1 21 ? 4.223 39.594 3.945 1 43.5 21 ASN B O 1
ATOM 2180 N N . SER B 1 22 ? 6.027 40.469 3.93 1 60.44 22 SER B N 1
ATOM 2181 C CA . SER B 1 22 ? 6.836 39.562 3.113 1 60.44 22 SER B CA 1
ATOM 2182 C C . SER B 1 22 ? 6.82 38.156 3.67 1 60.44 22 SER B C 1
ATOM 2184 O O . SER B 1 22 ? 6.766 37.938 4.887 1 60.44 22 SER B O 1
ATOM 2186 N N . GLN B 1 23 ? 6.457 37.156 2.975 1 79.06 23 GLN B N 1
ATOM 2187 C CA . GLN B 1 23 ? 6.473 35.75 3.312 1 79.06 23 GLN B CA 1
ATOM 2188 C C . GLN B 1 23 ? 7.793 35.344 3.969 1 79.06 23 GLN B C 1
ATOM 2190 O O . GLN B 1 23 ? 8.867 35.688 3.463 1 79.06 23 GLN B O 1
ATOM 2195 N N . SER B 1 24 ? 7.688 35 5.262 1 87.56 24 SER B N 1
ATOM 2196 C CA . SER B 1 24 ? 8.898 34.5 5.918 1 87.56 24 SER B CA 1
ATOM 2197 C C . SER B 1 24 ? 9.539 33.375 5.117 1 87.56 24 SER B C 1
ATOM 2199 O O . SER B 1 24 ? 8.914 32.812 4.223 1 87.56 24 SER B O 1
ATOM 2201 N N . THR B 1 25 ? 10.828 33.219 5.301 1 93.88 25 THR B N 1
ATOM 2202 C CA . THR B 1 25 ? 11.531 32.094 4.672 1 93.88 25 THR B CA 1
ATOM 2203 C C . THR B 1 25 ? 10.812 30.781 4.965 1 93.88 25 THR B C 1
ATOM 2205 O O . THR B 1 25 ? 10.68 29.938 4.078 1 93.88 25 THR B O 1
ATOM 2208 N N . GLU B 1 26 ? 10.352 30.641 6.215 1 92.31 26 GLU B N 1
ATOM 2209 C CA . GLU B 1 26 ? 9.609 29.453 6.629 1 92.31 26 GLU B CA 1
ATOM 2210 C C . GLU B 1 26 ? 8.352 29.266 5.777 1 92.31 26 GLU B C 1
ATOM 2212 O O . GLU B 1 26 ? 8.031 28.141 5.375 1 92.31 26 GLU B O 1
ATOM 2217 N N . GLU B 1 27 ? 7.707 30.328 5.512 1 88.88 27 GLU B N 1
ATOM 2218 C CA . GLU B 1 27 ? 6.484 30.266 4.711 1 88.88 27 GLU B CA 1
ATOM 2219 C C . GLU B 1 27 ? 6.789 29.875 3.268 1 88.88 27 GLU B C 1
ATOM 2221 O O . GLU B 1 27 ? 6.051 29.094 2.658 1 88.88 27 GLU B O 1
ATOM 2226 N N . LYS B 1 28 ? 7.828 30.438 2.732 1 92.25 28 LYS B N 1
ATOM 2227 C CA . LYS B 1 28 ? 8.25 30.062 1.386 1 92.25 28 LYS B CA 1
ATOM 2228 C C . LYS B 1 28 ? 8.578 28.562 1.31 1 92.25 28 LYS B C 1
ATOM 2230 O O . LYS B 1 28 ? 8.195 27.891 0.355 1 92.25 28 LYS B O 1
ATOM 2235 N N . MET B 1 29 ? 9.312 28.125 2.307 1 94.5 29 MET B N 1
ATOM 2236 C CA . MET B 1 29 ? 9.656 26.703 2.352 1 94.5 29 MET B CA 1
ATOM 2237 C C . MET B 1 29 ? 8.398 25.844 2.467 1 94.5 29 MET B C 1
ATOM 2239 O O . MET B 1 29 ? 8.273 24.812 1.801 1 94.5 29 MET B O 1
ATOM 2243 N N . TYR B 1 30 ? 7.523 26.312 3.271 1 89.69 30 TYR B N 1
ATOM 2244 C CA . TYR B 1 30 ? 6.246 25.609 3.432 1 89.69 30 TYR B CA 1
ATOM 2245 C C . TYR B 1 30 ? 5.547 25.438 2.088 1 89.69 30 TYR B C 1
ATOM 2247 O O . TYR B 1 30 ? 5.031 24.375 1.783 1 89.69 30 TYR B O 1
ATOM 2255 N N . GLU B 1 31 ? 5.461 26.438 1.314 1 88.44 31 GLU B N 1
ATOM 2256 C CA . GLU B 1 31 ? 4.797 26.391 0.015 1 88.44 31 GLU B CA 1
ATOM 2257 C C . GLU B 1 31 ? 5.449 25.344 -0.891 1 88.44 31 GLU B C 1
ATOM 2259 O O . GLU B 1 31 ? 4.754 24.578 -1.557 1 88.44 31 GLU B O 1
ATOM 2264 N N . HIS B 1 32 ? 6.789 25.344 -0.858 1 93.75 32 HIS B N 1
ATOM 2265 C CA . HIS B 1 32 ? 7.492 24.359 -1.671 1 93.75 32 HIS B CA 1
ATOM 2266 C C . HIS B 1 32 ? 7.227 22.938 -1.169 1 93.75 32 HIS B C 1
ATOM 2268 O O . HIS B 1 32 ? 7.039 22.016 -1.966 1 93.75 32 HIS B O 1
ATOM 2274 N N . LEU B 1 33 ? 7.219 22.703 0.126 1 92.62 33 LEU B N 1
ATOM 2275 C CA . LEU B 1 33 ? 6.961 21.375 0.703 1 92.62 33 LEU B CA 1
ATOM 2276 C C . LEU B 1 33 ? 5.559 20.891 0.351 1 92.62 33 LEU B C 1
ATOM 2278 O O . LEU B 1 33 ? 5.375 19.75 -0.049 1 92.62 33 LEU B O 1
ATOM 2282 N N . GLU B 1 34 ? 4.578 21.812 0.431 1 85.25 34 GLU B N 1
ATOM 2283 C CA . GLU B 1 34 ? 3.199 21.438 0.127 1 85.25 34 GLU B CA 1
ATOM 2284 C C . GLU B 1 34 ? 3.016 21.172 -1.364 1 85.25 34 GLU B C 1
ATOM 2286 O O . GLU B 1 34 ? 2.275 20.266 -1.752 1 85.25 34 GLU B O 1
ATOM 2291 N N . GLU B 1 35 ? 3.605 22.031 -2.156 1 89.06 35 GLU B N 1
ATOM 2292 C CA . GLU B 1 35 ? 3.555 21.781 -3.594 1 89.06 35 GLU B CA 1
ATOM 2293 C C . GLU B 1 35 ? 4.195 20.438 -3.947 1 89.06 35 GLU B C 1
ATOM 2295 O O . GLU B 1 35 ? 3.703 19.734 -4.824 1 89.06 35 GLU B O 1
ATOM 2300 N N . ALA B 1 36 ? 5.309 20.109 -3.279 1 91.25 36 ALA B N 1
ATOM 2301 C CA . ALA B 1 36 ? 5.93 18.797 -3.492 1 91.25 36 ALA B CA 1
ATOM 2302 C C . ALA B 1 36 ? 4.961 17.672 -3.15 1 91.25 36 ALA B C 1
ATOM 2304 O O . ALA B 1 36 ? 4.887 16.672 -3.869 1 91.25 36 ALA B O 1
ATOM 2305 N N . VAL B 1 37 ? 4.23 17.781 -2.068 1 84.56 37 VAL B N 1
ATOM 2306 C CA . VAL B 1 37 ? 3.221 16.797 -1.685 1 84.56 37 VAL B CA 1
ATOM 2307 C C . VAL B 1 37 ? 2.195 16.641 -2.807 1 84.56 37 VAL B C 1
ATOM 2309 O O . VAL B 1 37 ? 1.816 15.523 -3.162 1 84.56 37 VAL B O 1
ATOM 2312 N N . SER B 1 38 ? 1.783 17.812 -3.375 1 83.69 38 SER B N 1
ATOM 2313 C CA . SER B 1 38 ? 0.795 17.781 -4.449 1 83.69 38 SER B CA 1
ATOM 2314 C C . SER B 1 38 ? 1.322 17.047 -5.668 1 83.69 38 SER B C 1
ATOM 2316 O O . SER B 1 38 ? 0.597 16.25 -6.285 1 83.69 38 SER B O 1
ATOM 2318 N N . GLN B 1 39 ? 2.584 17.266 -5.934 1 88.06 39 GLN B N 1
ATOM 2319 C CA . GLN B 1 39 ? 3.195 16.609 -7.086 1 88.06 39 GLN B CA 1
ATOM 2320 C C . GLN B 1 39 ? 3.34 15.109 -6.844 1 88.06 39 GLN B C 1
ATOM 2322 O O . GLN B 1 39 ? 3.445 14.328 -7.797 1 88.06 39 GLN B O 1
ATOM 2327 N N . GLU B 1 40 ? 3.334 14.68 -5.59 1 87.81 40 GLU B N 1
ATOM 2328 C CA . GLU B 1 40 ? 3.451 13.266 -5.27 1 87.81 40 GLU B CA 1
ATOM 2329 C C . GLU B 1 40 ? 2.107 12.555 -5.402 1 87.81 40 GLU B C 1
ATOM 2331 O O . GLU B 1 40 ? 2.035 11.328 -5.32 1 87.81 40 GLU B O 1
ATOM 2336 N N . ASP B 1 41 ? 1.04 13.32 -5.703 1 82.44 41 ASP B N 1
ATOM 2337 C CA . ASP B 1 41 ? -0.273 12.719 -5.922 1 82.44 41 ASP B CA 1
ATOM 2338 C C . ASP B 1 41 ? -0.243 11.742 -7.094 1 82.44 41 ASP B C 1
ATOM 2340 O O . ASP B 1 41 ? -0.931 10.719 -7.078 1 82.44 41 ASP B O 1
ATOM 2344 N N . GLY B 1 42 ? 0.492 12.125 -8.094 1 84.38 42 GLY B N 1
ATOM 2345 C CA . GLY B 1 42 ? 0.646 11.219 -9.227 1 84.38 42 GLY B CA 1
ATOM 2346 C C . GLY B 1 42 ? 1.189 9.859 -8.836 1 84.38 42 GLY B C 1
ATOM 2347 O O . GLY B 1 42 ? 0.791 8.844 -9.406 1 84.38 42 GLY B O 1
ATOM 2348 N N . PHE B 1 43 ? 2.09 9.812 -7.906 1 87.69 43 PHE B N 1
ATOM 2349 C CA . PHE B 1 43 ? 2.592 8.562 -7.352 1 87.69 43 PHE B CA 1
ATOM 2350 C C . PHE B 1 43 ? 1.462 7.762 -6.715 1 87.69 43 PHE B C 1
ATOM 2352 O O . PHE B 1 43 ? 1.271 6.586 -7.035 1 87.69 43 PHE B O 1
ATOM 2359 N N . ALA B 1 44 ? 0.739 8.406 -5.867 1 78.69 44 ALA B N 1
ATOM 2360 C CA . ALA B 1 44 ? -0.359 7.75 -5.164 1 78.69 44 ALA B CA 1
ATOM 2361 C C . ALA B 1 44 ? -1.416 7.246 -6.141 1 78.69 44 ALA B C 1
ATOM 2363 O O . ALA B 1 44 ? -1.969 6.16 -5.957 1 78.69 44 ALA B O 1
ATOM 2364 N N . GLU B 1 45 ? -1.653 7.98 -7.199 1 83.44 45 GLU B N 1
ATOM 2365 C CA . GLU B 1 45 ? -2.689 7.656 -8.18 1 83.44 45 GLU B CA 1
ATOM 2366 C C . GLU B 1 45 ? -2.346 6.383 -8.938 1 83.44 45 GLU B C 1
ATOM 2368 O O . GLU B 1 45 ? -3.229 5.738 -9.508 1 83.44 45 GLU B O 1
ATOM 2373 N N . GLN B 1 46 ? -1.052 6.062 -8.938 1 86.25 46 GLN B N 1
ATOM 2374 C CA . GLN B 1 46 ? -0.646 4.875 -9.688 1 86.25 46 GLN B CA 1
ATOM 2375 C C . GLN B 1 46 ? -0.684 3.631 -8.805 1 86.25 46 GLN B C 1
ATOM 2377 O O . GLN B 1 46 ? -0.642 2.506 -9.312 1 86.25 46 GLN B O 1
ATOM 2382 N N . GLN B 1 47 ? -0.828 3.686 -7.586 1 82.5 47 GLN B N 1
ATOM 2383 C CA . GLN B 1 47 ? -0.678 2.57 -6.656 1 82.5 47 GLN B CA 1
ATOM 2384 C C . GLN B 1 47 ? -1.833 1.582 -6.789 1 82.5 47 GLN B C 1
ATOM 2386 O O . GLN B 1 47 ? -1.612 0.376 -6.918 1 82.5 47 GLN B O 1
ATOM 2391 N N . GLN B 1 48 ? -3.07 2.143 -6.797 1 83.5 48 GLN B N 1
ATOM 2392 C CA . GLN B 1 48 ? -4.207 1.236 -6.895 1 83.5 48 GLN B CA 1
ATOM 2393 C C . GLN B 1 48 ? -4.238 0.531 -8.242 1 83.5 48 GLN B C 1
ATOM 2395 O O . GLN B 1 48 ? -4.383 -0.692 -8.312 1 83.5 48 GLN B O 1
ATOM 2400 N N . PRO B 1 49 ? -3.994 1.282 -9.359 1 89.94 49 PRO B N 1
ATOM 2401 C CA . PRO B 1 49 ? -3.924 0.603 -10.656 1 89.94 49 PRO B CA 1
ATOM 2402 C C . PRO B 1 49 ? -2.822 -0.453 -10.711 1 89.94 49 PRO B C 1
ATOM 2404 O O . PRO B 1 49 ? -3.004 -1.509 -11.32 1 89.94 49 PRO B O 1
ATOM 2407 N N . LEU B 1 50 ? -1.686 -0.226 -10.094 1 91.56 50 LEU B N 1
ATOM 2408 C CA . LEU B 1 50 ? -0.604 -1.205 -10.055 1 91.56 50 LEU B CA 1
ATOM 2409 C C . LEU B 1 50 ? -1.028 -2.457 -9.297 1 91.56 50 LEU B C 1
ATOM 2411 O O . LEU B 1 50 ? -0.768 -3.578 -9.742 1 91.56 50 LEU B O 1
ATOM 2415 N N . VAL B 1 51 ? -1.685 -2.301 -8.188 1 87.5 51 VAL B N 1
ATOM 2416 C CA . VAL B 1 51 ? -2.166 -3.426 -7.395 1 87.5 51 VAL B CA 1
ATOM 2417 C C . VAL B 1 51 ? -3.182 -4.23 -8.203 1 87.5 51 VAL B C 1
ATOM 2419 O O . VAL B 1 51 ? -3.162 -5.465 -8.18 1 87.5 51 VAL B O 1
ATOM 2422 N N . GLU B 1 52 ? -4.047 -3.529 -8.945 1 91.75 52 GLU B N 1
ATOM 2423 C CA . GLU B 1 52 ? -5.047 -4.207 -9.766 1 91.75 52 GLU B CA 1
ATOM 2424 C C . GLU B 1 52 ? -4.387 -5.031 -10.875 1 91.75 52 GLU B C 1
ATOM 2426 O O . GLU B 1 52 ? -4.793 -6.164 -11.133 1 91.75 52 GLU B O 1
ATOM 2431 N N . LEU B 1 53 ? -3.398 -4.418 -11.461 1 95.56 53 LEU B N 1
ATOM 2432 C CA . LEU B 1 53 ? -2.684 -5.133 -12.516 1 95.56 53 LEU B CA 1
ATOM 2433 C C . LEU B 1 53 ? -1.938 -6.336 -11.945 1 95.56 53 LEU B C 1
ATOM 2435 O O . LEU B 1 53 ? -1.896 -7.398 -12.57 1 95.56 53 LEU B O 1
ATOM 2439 N N . GLU B 1 54 ? -1.349 -6.246 -10.781 1 92.5 54 GLU B N 1
ATOM 2440 C CA . GLU B 1 54 ? -0.704 -7.367 -10.102 1 92.5 54 GLU B CA 1
ATOM 2441 C C . GLU B 1 54 ? -1.698 -8.492 -9.82 1 92.5 54 GLU B C 1
ATOM 2443 O O . GLU B 1 54 ? -1.384 -9.664 -10.016 1 92.5 54 GLU B O 1
ATOM 2448 N N . GLN B 1 55 ? -2.869 -8.047 -9.383 1 92.38 55 GLN B N 1
ATOM 2449 C CA . GLN B 1 55 ? -3.895 -9.047 -9.102 1 92.38 55 GLN B CA 1
ATOM 2450 C C . GLN B 1 55 ? -4.344 -9.75 -10.375 1 92.38 55 GLN B C 1
ATOM 2452 O O . GLN B 1 55 ? -4.516 -10.977 -10.391 1 92.38 55 GLN B O 1
ATOM 2457 N N . GLN B 1 56 ? -4.547 -8.992 -11.398 1 95.69 56 GLN B N 1
ATOM 2458 C CA . GLN B 1 56 ? -4.914 -9.594 -12.672 1 95.69 56 GLN B CA 1
ATOM 2459 C C . GLN B 1 56 ? -3.846 -10.57 -13.148 1 95.69 56 GLN B C 1
ATOM 2461 O O . GLN B 1 56 ? -4.164 -11.648 -13.656 1 95.69 56 GLN B O 1
ATOM 2466 N N . GLU B 1 57 ? -2.637 -10.156 -13 1 96.19 57 GLU B N 1
ATOM 2467 C CA . GLU B 1 57 ? -1.552 -11.062 -13.375 1 96.19 57 GLU B CA 1
ATOM 2468 C C . GLU B 1 57 ? -1.579 -12.336 -12.531 1 96.19 57 GLU B C 1
ATOM 2470 O O . GLU B 1 57 ? -1.381 -13.43 -13.055 1 96.19 57 GLU B O 1
ATOM 2475 N N . LYS B 1 58 ? -1.756 -12.211 -11.273 1 93.5 58 LYS B N 1
ATOM 2476 C CA . LYS B 1 58 ? -1.849 -13.359 -10.391 1 93.5 58 LYS B CA 1
ATOM 2477 C C . LYS B 1 58 ? -2.977 -14.297 -10.82 1 93.5 58 LYS B C 1
ATOM 2479 O 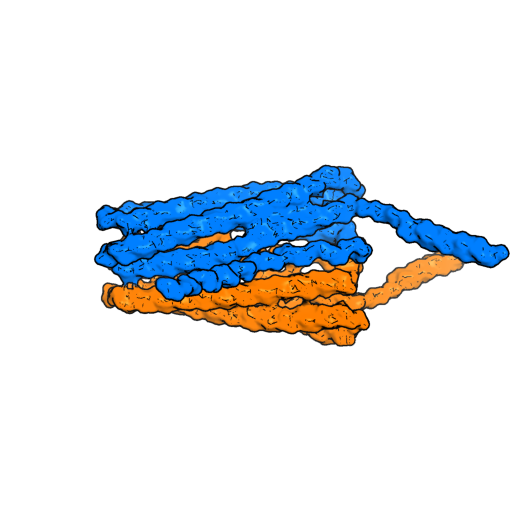O . LYS B 1 58 ? -2.814 -15.516 -10.805 1 93.5 58 LYS B O 1
ATOM 2484 N N . GLU B 1 59 ? -4.098 -13.727 -11.219 1 94.94 59 GLU B N 1
ATOM 2485 C CA . GLU B 1 59 ? -5.227 -14.523 -11.68 1 94.94 59 GLU B CA 1
ATOM 2486 C C . GLU B 1 59 ? -4.867 -15.328 -12.93 1 94.94 59 GLU B C 1
ATOM 2488 O O . GLU B 1 59 ? -5.156 -16.516 -13.016 1 94.94 59 GLU B O 1
ATOM 2493 N N . LEU B 1 60 ? -4.258 -14.633 -13.852 1 96.12 60 LEU B N 1
ATOM 2494 C CA . LEU B 1 60 ? -3.83 -15.312 -15.062 1 96.12 60 LEU B CA 1
ATOM 2495 C C . LEU B 1 60 ? -2.834 -16.422 -14.742 1 96.12 60 LEU B C 1
ATOM 2497 O O . LEU B 1 60 ? -2.926 -17.516 -15.297 1 96.12 60 LEU B O 1
ATOM 2501 N N . TYR B 1 61 ? -1.915 -16.141 -13.906 1 94.75 61 TYR B N 1
ATOM 2502 C CA . TYR B 1 61 ? -0.919 -17.141 -13.508 1 94.75 61 TYR B CA 1
ATOM 2503 C C . TYR B 1 61 ? -1.583 -18.359 -12.883 1 94.75 61 TYR B C 1
ATOM 2505 O O . TYR B 1 61 ? -1.245 -19.5 -13.211 1 94.75 61 TYR B O 1
ATOM 2513 N N . ASN B 1 62 ? -2.555 -18.094 -11.984 1 91.44 62 ASN B N 1
ATOM 2514 C CA . ASN B 1 62 ? -3.297 -19.188 -11.359 1 91.44 62 ASN B CA 1
ATOM 2515 C C . ASN B 1 62 ? -4.02 -20.047 -12.391 1 91.44 62 ASN B C 1
ATOM 2517 O O . ASN B 1 62 ? -4.031 -21.266 -12.281 1 91.44 62 ASN B O 1
ATOM 2521 N N . GLU B 1 63 ? -4.602 -19.375 -13.344 1 92.94 63 GLU B N 1
ATOM 2522 C CA . GLU B 1 63 ? -5.293 -20.109 -14.398 1 92.94 63 GLU B CA 1
ATOM 2523 C C . GLU B 1 63 ? -4.32 -20.969 -15.203 1 92.94 63 GLU B C 1
ATOM 2525 O O . GLU B 1 63 ? -4.609 -22.125 -15.5 1 92.94 63 GLU B O 1
ATOM 2530 N N . ILE B 1 64 ? -3.215 -20.453 -15.516 1 92.5 64 ILE B N 1
ATOM 2531 C CA . ILE B 1 64 ? -2.188 -21.172 -16.266 1 92.5 64 ILE B CA 1
ATOM 2532 C C . ILE B 1 64 ? -1.763 -22.422 -15.5 1 92.5 64 ILE B C 1
ATOM 2534 O O . ILE B 1 64 ? -1.666 -23.5 -16.078 1 92.5 64 ILE B O 1
ATOM 2538 N N . ILE B 1 65 ? -1.575 -22.344 -14.289 1 84 65 ILE B N 1
ATOM 2539 C CA . ILE B 1 65 ? -1.142 -23.438 -13.43 1 84 65 ILE B CA 1
ATOM 2540 C C . ILE B 1 65 ? -2.227 -24.516 -13.375 1 84 65 ILE B C 1
ATOM 2542 O O . ILE B 1 65 ? -1.931 -25.719 -13.438 1 84 65 ILE B O 1
ATOM 2546 N N . SER B 1 66 ? -3.438 -24.031 -13.242 1 84.69 66 SER B N 1
ATOM 2547 C CA . SER B 1 66 ? -4.543 -24.984 -13.133 1 84.69 66 SER B CA 1
ATOM 2548 C C . SER B 1 66 ? -4.715 -25.781 -14.414 1 84.69 66 SER B C 1
ATOM 2550 O O . SER B 1 66 ? -5.152 -26.938 -14.383 1 84.69 66 SER B O 1
ATOM 2552 N N . LEU B 1 67 ? -4.375 -25.203 -15.477 1 85.38 67 LEU B N 1
ATOM 2553 C CA . LEU B 1 67 ? -4.488 -25.859 -16.781 1 85.38 67 LEU B CA 1
ATOM 2554 C C . LEU B 1 67 ? -3.359 -26.859 -16.984 1 85.38 67 LEU B C 1
ATOM 2556 O O . LEU B 1 67 ? -3.564 -27.922 -17.578 1 85.38 67 LEU B O 1
ATOM 2560 N N . GLY B 1 68 ? -2.256 -26.625 -16.312 1 76.25 68 GLY B N 1
ATOM 2561 C CA . GLY B 1 68 ? -1.071 -27.422 -16.609 1 76.25 68 GLY B CA 1
ATOM 2562 C C . GLY B 1 68 ? -0.614 -27.297 -18.047 1 76.25 68 GLY B C 1
ATOM 2563 O O . GLY B 1 68 ? -1.261 -26.625 -18.859 1 76.25 68 GLY B O 1
ATOM 2564 N N . MET B 1 69 ? 0.497 -27.984 -18.359 1 68.44 69 MET B N 1
ATOM 2565 C CA . MET B 1 69 ? 1.098 -27.844 -19.672 1 68.44 69 MET B CA 1
ATOM 2566 C C . MET B 1 69 ? 0.411 -28.75 -20.688 1 68.44 69 MET B C 1
ATOM 2568 O O . MET B 1 69 ? 0.653 -28.641 -21.891 1 68.44 69 MET B O 1
ATOM 2572 N N . GLU B 1 70 ? -0.52 -29.453 -20.266 1 78.12 70 GLU B N 1
ATOM 2573 C CA . GLU B 1 70 ? -1.264 -30.312 -21.188 1 78.12 70 GLU B CA 1
ATOM 2574 C C . GLU B 1 70 ? -2.186 -29.484 -22.094 1 78.12 70 GLU B C 1
ATOM 2576 O O . GLU B 1 70 ? -2.455 -29.875 -23.234 1 78.12 70 GLU B O 1
ATOM 2581 N N . GLU B 1 71 ? -2.633 -28.391 -21.547 1 88.31 71 GLU B N 1
ATOM 2582 C CA . GLU B 1 71 ? -3.43 -27.438 -22.312 1 88.31 71 GLU B CA 1
ATOM 2583 C C . GLU B 1 71 ? -2.568 -26.297 -22.859 1 88.31 71 GLU B C 1
ATOM 2585 O O . GLU B 1 71 ? -2.881 -25.125 -22.641 1 88.31 71 GLU B O 1
ATOM 2590 N N . PHE B 1 72 ? -1.672 -26.641 -23.688 1 91.88 72 PHE B N 1
ATOM 2591 C CA . PHE B 1 72 ? -0.588 -25.75 -24.078 1 91.88 72 PHE B CA 1
ATOM 2592 C C . PHE B 1 72 ? -1.131 -24.531 -24.812 1 91.88 72 PHE B C 1
ATOM 2594 O O . PHE B 1 72 ? -0.68 -23.406 -24.578 1 91.88 72 PHE B O 1
ATOM 2601 N N . ASP B 1 73 ? -2.057 -24.688 -25.781 1 94.88 73 ASP B N 1
ATOM 2602 C CA . ASP B 1 73 ? -2.578 -23.562 -26.547 1 94.88 73 ASP B CA 1
ATOM 2603 C C . ASP B 1 73 ? -3.213 -22.516 -25.641 1 94.88 73 ASP B C 1
ATOM 2605 O O . ASP B 1 73 ? -3.027 -21.312 -25.844 1 94.88 73 ASP B O 1
ATOM 2609 N N . GLN B 1 74 ? -3.973 -22.984 -24.688 1 95 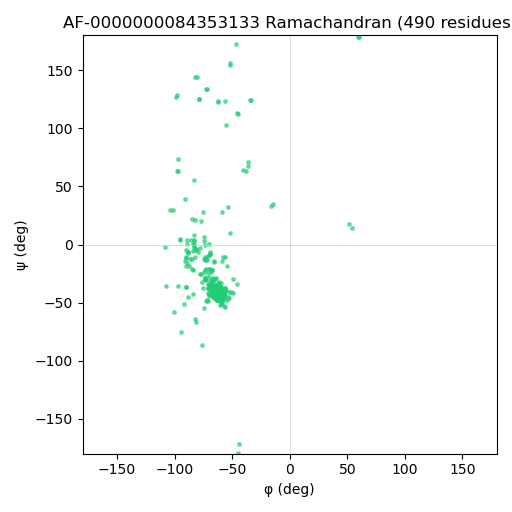74 GLN B N 1
ATOM 2610 C CA . GLN B 1 74 ? -4.582 -22.062 -23.734 1 95 74 GLN B CA 1
ATOM 2611 C C . GLN B 1 74 ? -3.525 -21.391 -22.859 1 95 74 GLN B C 1
ATOM 2613 O O . GLN B 1 74 ? -3.623 -20.188 -22.578 1 95 74 GLN B O 1
ATOM 2618 N N . VAL B 1 75 ? -2.537 -22.156 -22.453 1 94.94 75 VAL B N 1
ATOM 2619 C CA . VAL B 1 75 ? -1.437 -21.594 -21.672 1 94.94 75 VAL B CA 1
ATOM 2620 C C . VAL B 1 75 ? -0.733 -20.5 -22.469 1 94.94 75 VAL B C 1
ATOM 2622 O O . VAL B 1 75 ? -0.418 -19.438 -21.922 1 94.94 75 VAL B O 1
ATOM 2625 N N . LYS B 1 76 ? -0.534 -20.734 -23.703 1 96.38 76 LYS B N 1
ATOM 2626 C CA . LYS B 1 76 ? 0.109 -19.75 -24.562 1 96.38 76 LYS B CA 1
ATOM 2627 C C . LYS B 1 76 ? -0.711 -18.469 -24.656 1 96.38 76 LYS B C 1
ATOM 2629 O O . LYS B 1 76 ? -0.163 -17.375 -24.547 1 96.38 76 LYS B O 1
ATOM 2634 N N . GLU B 1 77 ? -1.968 -18.625 -24.875 1 97.31 77 GLU B N 1
ATOM 2635 C CA . GLU B 1 77 ? -2.85 -17.469 -24.969 1 97.31 77 GLU B CA 1
ATOM 2636 C C . GLU B 1 77 ? -2.842 -16.656 -23.688 1 97.31 77 GLU B C 1
ATOM 2638 O O . GLU B 1 77 ? -2.719 -15.43 -23.719 1 97.31 77 GLU B O 1
ATOM 2643 N N . LEU B 1 78 ? -2.98 -17.328 -22.531 1 97.5 78 LEU B N 1
ATOM 2644 C CA . LEU B 1 78 ? -2.98 -16.656 -21.234 1 97.5 78 LEU B CA 1
ATOM 2645 C C . LEU B 1 78 ? -1.631 -16 -20.953 1 97.5 78 LEU B C 1
ATOM 2647 O O . LEU B 1 78 ? -1.568 -14.93 -20.359 1 97.5 78 LEU B O 1
ATOM 2651 N N . SER B 1 79 ? -0.57 -16.641 -21.406 1 97.62 79 SER B N 1
ATOM 2652 C CA . SER B 1 79 ? 0.766 -16.078 -21.25 1 97.62 79 SER B CA 1
ATOM 2653 C C . SER B 1 79 ? 0.917 -14.781 -22.031 1 97.62 79 SER B C 1
ATOM 2655 O O . SER B 1 79 ? 1.538 -13.828 -21.562 1 97.62 79 SER B O 1
ATOM 2657 N N . GLU B 1 80 ? 0.375 -14.734 -23.203 1 98.12 80 GLU B N 1
ATOM 2658 C CA . GLU B 1 80 ? 0.401 -13.516 -24 1 98.12 80 GLU B CA 1
ATOM 2659 C C . GLU B 1 80 ? -0.375 -12.391 -23.312 1 98.12 80 GLU B C 1
ATOM 2661 O O . GLU B 1 80 ? 0.057 -11.234 -23.328 1 98.12 80 GLU B O 1
ATOM 2666 N N . GLU B 1 81 ? -1.507 -12.734 -22.781 1 98.25 81 GLU B N 1
ATOM 2667 C CA . GLU B 1 81 ? -2.277 -11.742 -22.031 1 98.25 81 GLU B CA 1
ATOM 2668 C C . GLU B 1 81 ? -1.48 -11.203 -20.844 1 98.25 81 GLU B C 1
ATOM 2670 O O . GLU B 1 81 ? -1.513 -10.008 -20.562 1 98.25 81 GLU B O 1
ATOM 2675 N N . ALA B 1 82 ? -0.75 -12.109 -20.156 1 98.38 82 ALA B N 1
ATOM 2676 C CA . ALA B 1 82 ? 0.068 -11.711 -19.016 1 98.38 82 ALA B CA 1
ATOM 2677 C C . ALA B 1 82 ? 1.176 -10.75 -19.438 1 98.38 82 ALA B C 1
ATOM 2679 O O . ALA B 1 82 ? 1.496 -9.805 -18.719 1 98.38 82 ALA B O 1
ATOM 2680 N N . LEU B 1 83 ? 1.764 -11 -20.625 1 98.69 83 LEU B N 1
ATOM 2681 C CA . LEU B 1 83 ? 2.787 -10.102 -21.141 1 98.69 83 LEU B CA 1
ATOM 2682 C C . LEU B 1 83 ? 2.225 -8.695 -21.344 1 98.69 83 LEU B C 1
ATOM 2684 O O . LEU B 1 83 ? 2.914 -7.703 -21.078 1 98.69 83 LEU B O 1
ATOM 2688 N N . GLY B 1 84 ? 0.987 -8.586 -21.781 1 98.31 84 GLY B N 1
ATOM 2689 C CA . GLY B 1 84 ? 0.333 -7.289 -21.906 1 98.31 84 GLY B CA 1
ATOM 2690 C C . GLY B 1 84 ? 0.172 -6.578 -20.578 1 98.31 84 GLY B C 1
ATOM 2691 O O . GLY B 1 84 ? 0.309 -5.355 -20.5 1 98.31 84 GLY B O 1
ATOM 2692 N N . LEU B 1 85 ? -0.156 -7.348 -19.547 1 97.94 85 LEU B N 1
ATOM 2693 C CA . LEU B 1 85 ? -0.292 -6.766 -18.203 1 97.94 85 LEU B CA 1
ATOM 2694 C C . LEU B 1 85 ? 1.049 -6.238 -17.703 1 97.94 85 LEU B C 1
ATOM 2696 O O . LEU B 1 85 ? 1.101 -5.207 -17.031 1 97.94 85 LEU B O 1
ATOM 2700 N N . ILE B 1 86 ? 2.178 -6.965 -18.016 1 98.19 86 ILE B N 1
ATOM 2701 C CA . ILE B 1 86 ? 3.514 -6.512 -17.641 1 98.19 86 ILE B CA 1
ATOM 2702 C C . ILE B 1 86 ? 3.809 -5.172 -18.312 1 98.19 86 ILE B C 1
ATOM 2704 O O . ILE B 1 86 ? 4.355 -4.262 -17.672 1 98.19 86 ILE B O 1
ATOM 2708 N N . ASP B 1 87 ? 3.43 -5.004 -19.562 1 98.19 87 ASP B N 1
ATOM 2709 C CA . ASP B 1 87 ? 3.615 -3.74 -20.266 1 98.19 87 ASP B CA 1
ATOM 2710 C C . ASP B 1 87 ? 2.861 -2.607 -19.562 1 98.19 87 ASP B C 1
ATOM 2712 O O . ASP B 1 87 ? 3.396 -1.51 -19.406 1 98.19 87 ASP B O 1
ATOM 2716 N N . LYS B 1 88 ? 1.679 -2.887 -19.203 1 98.06 88 LYS B N 1
ATOM 2717 C CA . LYS B 1 88 ? 0.868 -1.88 -18.531 1 98.06 88 LYS B CA 1
ATOM 2718 C C . LYS B 1 88 ? 1.471 -1.506 -17.188 1 98.06 88 LYS B C 1
ATOM 2720 O O . LYS B 1 88 ? 1.441 -0.339 -16.781 1 98.06 88 LYS B O 1
ATOM 2725 N N . ARG B 1 89 ? 1.994 -2.49 -16.469 1 97.38 89 ARG B N 1
ATOM 2726 C CA . ARG B 1 89 ? 2.635 -2.203 -15.188 1 97.38 89 ARG B CA 1
ATOM 2727 C C . ARG B 1 89 ? 3.873 -1.333 -15.375 1 97.38 89 ARG B C 1
ATOM 2729 O O . ARG B 1 89 ? 4.117 -0.413 -14.594 1 97.38 89 ARG B O 1
ATOM 2736 N N . GLU B 1 90 ? 4.613 -1.605 -16.391 1 97.5 90 GLU B N 1
ATOM 2737 C CA . GLU B 1 90 ? 5.793 -0.793 -16.672 1 97.5 90 GLU B CA 1
ATOM 2738 C C . GLU B 1 90 ? 5.406 0.655 -16.953 1 97.5 90 GLU B C 1
ATOM 2740 O O . GLU B 1 90 ? 6.09 1.583 -16.516 1 97.5 90 GLU B O 1
ATOM 2745 N N . GLU B 1 91 ? 4.348 0.817 -17.688 1 97.31 91 GLU B N 1
ATOM 2746 C CA . GLU B 1 91 ? 3.867 2.16 -18 1 97.31 91 GLU B CA 1
ATOM 2747 C C . GLU B 1 91 ? 3.484 2.916 -16.719 1 97.31 91 GLU B C 1
ATOM 2749 O O . GLU B 1 91 ? 3.816 4.094 -16.578 1 97.31 91 GLU B O 1
ATOM 2754 N N . ARG B 1 92 ? 2.795 2.219 -15.852 1 96.19 92 ARG B N 1
ATOM 2755 C CA . ARG B 1 92 ? 2.377 2.846 -14.602 1 96.19 92 ARG B CA 1
ATOM 2756 C C . ARG B 1 92 ? 3.58 3.162 -13.727 1 96.19 92 ARG B C 1
ATOM 2758 O O . ARG B 1 92 ? 3.609 4.195 -13.047 1 96.19 92 ARG B O 1
ATOM 2765 N N . LEU B 1 93 ? 4.574 2.256 -13.711 1 95.94 93 LEU B N 1
ATOM 2766 C CA . LEU B 1 93 ? 5.801 2.486 -12.953 1 95.94 93 LEU B CA 1
ATOM 2767 C C . LEU B 1 93 ? 6.52 3.734 -13.453 1 95.94 93 LEU B C 1
ATOM 2769 O O . LEU B 1 93 ? 7.082 4.492 -12.664 1 95.94 93 LEU B O 1
ATOM 2773 N N . ASN B 1 94 ? 6.508 3.912 -14.75 1 96.56 94 ASN B N 1
ATOM 2774 C CA . ASN B 1 94 ? 7.137 5.094 -15.328 1 96.56 94 ASN B CA 1
ATOM 2775 C C . ASN B 1 94 ? 6.406 6.371 -14.922 1 96.56 94 ASN B C 1
ATOM 2777 O O . ASN B 1 94 ? 7.043 7.379 -14.602 1 96.56 94 ASN B O 1
ATOM 2781 N N . ALA B 1 95 ? 5.09 6.324 -14.93 1 94.94 95 ALA B N 1
ATOM 2782 C CA . ALA B 1 95 ? 4.297 7.473 -14.492 1 94.94 95 ALA B CA 1
ATOM 2783 C C . ALA B 1 95 ? 4.555 7.793 -13.023 1 94.94 95 ALA B C 1
ATOM 2785 O O . ALA B 1 95 ? 4.645 8.961 -12.641 1 94.94 95 ALA B O 1
ATOM 2786 N N . GLU B 1 96 ? 4.656 6.73 -12.266 1 93.81 96 GLU B N 1
ATOM 2787 C CA . GLU B 1 96 ? 4.98 6.898 -10.852 1 93.81 96 GLU B CA 1
ATOM 2788 C C . GLU B 1 96 ? 6.336 7.574 -10.664 1 93.81 96 GLU B C 1
ATOM 2790 O O . GLU B 1 96 ? 6.465 8.516 -9.875 1 93.81 96 GLU B O 1
ATOM 2795 N N . LYS B 1 97 ? 7.309 7.113 -11.352 1 95.81 97 LYS B N 1
ATOM 2796 C CA . LYS B 1 97 ? 8.656 7.664 -11.258 1 95.81 97 LYS B CA 1
ATOM 2797 C C . LYS B 1 97 ? 8.672 9.141 -11.641 1 95.81 97 LYS B C 1
ATOM 2799 O O . LYS B 1 97 ? 9.312 9.953 -10.961 1 95.81 97 LYS B O 1
ATOM 2804 N N . GLU B 1 98 ? 7.949 9.492 -12.68 1 96.69 98 GLU B N 1
ATOM 2805 C CA . GLU B 1 98 ? 7.875 10.883 -13.117 1 96.69 98 GLU B CA 1
ATOM 2806 C C . GLU B 1 98 ? 7.293 11.773 -12.023 1 96.69 98 GLU B C 1
ATOM 2808 O O . GLU B 1 98 ? 7.758 12.898 -11.812 1 96.69 98 GLU B O 1
ATOM 2813 N N . SER B 1 99 ? 6.297 11.266 -11.383 1 94.94 99 SER B N 1
ATOM 2814 C CA . SER B 1 99 ? 5.664 12.008 -10.305 1 94.94 99 SER B CA 1
ATOM 2815 C C . SER B 1 99 ? 6.637 12.25 -9.156 1 94.94 99 SER B C 1
ATOM 2817 O O . SER B 1 99 ? 6.758 13.375 -8.656 1 94.94 99 SER B O 1
ATOM 2819 N N . ILE B 1 100 ? 7.344 11.242 -8.727 1 95.81 100 ILE B N 1
ATOM 2820 C CA . ILE B 1 100 ? 8.281 11.336 -7.613 1 95.81 100 ILE B CA 1
ATOM 2821 C C . ILE B 1 100 ? 9.422 12.281 -7.969 1 95.81 100 ILE B C 1
ATOM 2823 O O . ILE B 1 100 ? 9.852 13.086 -7.137 1 95.81 100 ILE B O 1
ATOM 2827 N N . GLU B 1 101 ? 9.906 12.195 -9.18 1 96.75 101 GLU B N 1
ATOM 2828 C CA . GLU B 1 101 ? 11 13.055 -9.609 1 96.75 101 GLU B CA 1
ATOM 2829 C C . GLU B 1 101 ? 10.562 14.516 -9.688 1 96.75 101 GLU B C 1
ATOM 2831 O O . GLU B 1 101 ? 11.32 15.414 -9.328 1 96.75 101 GLU B O 1
ATOM 2836 N N . SER B 1 102 ? 9.328 14.711 -10.148 1 96.88 102 SER B N 1
ATOM 2837 C CA . SER B 1 102 ? 8.781 16.062 -10.172 1 96.88 102 SER B CA 1
ATOM 2838 C C . SER B 1 102 ? 8.641 16.625 -8.758 1 96.88 102 SER B C 1
ATOM 2840 O O . SER B 1 102 ? 8.945 17.797 -8.516 1 96.88 102 SER B O 1
ATOM 2842 N N . ALA B 1 103 ? 8.133 15.789 -7.848 1 95.25 103 ALA B N 1
ATOM 2843 C CA . ALA B 1 103 ? 8 16.203 -6.449 1 95.25 103 ALA B CA 1
ATOM 2844 C C . ALA B 1 103 ? 9.359 16.547 -5.852 1 95.25 103 ALA B C 1
ATOM 2846 O O . ALA B 1 103 ? 9.492 17.547 -5.133 1 95.25 103 ALA B O 1
ATOM 2847 N N . LYS B 1 104 ? 10.344 15.789 -6.172 1 97.69 104 LYS B N 1
ATOM 2848 C CA . LYS B 1 104 ? 11.688 16.016 -5.66 1 97.69 104 LYS B CA 1
ATOM 2849 C C . LYS B 1 104 ? 12.266 17.328 -6.207 1 97.69 104 LYS B C 1
ATOM 2851 O O . LYS B 1 104 ? 12.938 18.062 -5.484 1 97.69 104 LYS B O 1
ATOM 2856 N N . LYS B 1 105 ? 12.062 17.594 -7.48 1 97.56 105 LYS B N 1
ATOM 2857 C CA . LYS B 1 105 ? 12.508 18.844 -8.094 1 97.56 105 LYS B CA 1
ATOM 2858 C C . LYS B 1 105 ? 11.891 20.047 -7.391 1 97.56 105 LYS B C 1
ATOM 2860 O O . LYS B 1 105 ? 12.586 21.031 -7.098 1 97.56 105 LYS B O 1
ATOM 2865 N N . GLU B 1 106 ? 10.609 19.906 -7.141 1 97.56 106 GLU B N 1
ATOM 2866 C CA . GLU B 1 106 ? 9.938 20.969 -6.398 1 97.56 106 GLU B CA 1
ATOM 2867 C C . GLU B 1 106 ? 10.516 21.109 -4.988 1 97.56 106 GLU B C 1
ATOM 2869 O O . GLU B 1 106 ? 10.758 22.219 -4.52 1 97.56 106 GLU B O 1
ATOM 2874 N N . PHE B 1 107 ? 10.719 20.016 -4.281 1 97.88 107 PHE B N 1
ATOM 2875 C CA . PHE B 1 107 ? 11.297 20 -2.941 1 97.88 107 PHE B CA 1
ATOM 2876 C C . PHE B 1 107 ? 12.648 20.703 -2.926 1 97.88 107 PHE B C 1
ATOM 2878 O O . PHE B 1 107 ? 12.953 21.453 -1.992 1 97.88 107 PHE B O 1
ATOM 2885 N N . ASP B 1 108 ? 13.422 20.531 -3.918 1 97.75 108 ASP B N 1
ATOM 2886 C CA . ASP B 1 108 ? 14.789 21.047 -3.959 1 97.75 108 ASP B CA 1
ATOM 2887 C C . ASP B 1 108 ? 14.805 22.562 -3.967 1 97.75 108 ASP B C 1
ATOM 2889 O O . ASP B 1 108 ? 15.844 23.188 -3.697 1 97.75 108 ASP B O 1
ATOM 2893 N N . ASN B 1 109 ? 13.703 23.172 -4.234 1 97.5 109 ASN B N 1
ATOM 2894 C CA . ASN B 1 109 ? 13.609 24.625 -4.203 1 97.5 109 ASN B CA 1
ATOM 2895 C C . ASN B 1 109 ? 13.727 25.172 -2.783 1 97.5 109 ASN B C 1
ATOM 2897 O O . ASN B 1 109 ? 13.914 26.375 -2.586 1 97.5 109 ASN B O 1
ATOM 2901 N N . VAL B 1 110 ? 13.719 24.25 -1.843 1 97.5 110 VAL B N 1
ATOM 2902 C CA . VAL B 1 110 ? 13.852 24.734 -0.469 1 97.5 110 VAL B CA 1
ATOM 2903 C C . VAL B 1 110 ? 15.336 24.906 -0.132 1 97.5 110 VAL B C 1
ATOM 2905 O O . VAL B 1 110 ? 15.68 25.625 0.817 1 97.5 110 VAL B O 1
ATOM 2908 N N . LYS B 1 111 ? 16.234 24.297 -0.778 1 97.44 111 LYS B N 1
ATOM 2909 C CA . LYS B 1 111 ? 17.656 24.219 -0.437 1 97.44 111 LYS B CA 1
ATOM 2910 C C . LYS B 1 111 ? 18.281 25.609 -0.348 1 97.44 111 LYS B C 1
ATOM 2912 O O . LYS B 1 111 ? 18.938 25.938 0.64 1 97.44 111 LYS B O 1
ATOM 2917 N N . PRO B 1 112 ? 17.953 26.547 -1.329 1 97.06 112 PRO B N 1
ATOM 2918 C CA . PRO B 1 112 ? 18.562 27.875 -1.248 1 97.06 112 PRO B CA 1
ATOM 2919 C C . PRO B 1 112 ? 17.984 28.719 -0.108 1 97.06 112 PRO B C 1
ATOM 2921 O O . PRO B 1 112 ? 18.578 29.734 0.265 1 97.06 112 PRO B O 1
ATOM 2924 N N . LEU B 1 113 ? 16.859 28.234 0.454 1 97.62 113 LEU B N 1
ATOM 2925 C CA . LEU B 1 113 ? 16.172 29.031 1.467 1 97.62 113 LEU B CA 1
ATOM 2926 C C . LEU B 1 113 ? 16.672 28.688 2.863 1 97.62 113 LEU B C 1
ATOM 2928 O O . LEU B 1 113 ? 16.453 29.438 3.812 1 97.62 113 LEU B O 1
ATOM 2932 N N . VAL B 1 114 ? 17.375 27.609 3.023 1 96.81 114 VAL B N 1
ATOM 2933 C CA . VAL B 1 114 ? 17.703 27.062 4.336 1 96.81 114 VAL B CA 1
ATOM 2934 C C . VAL B 1 114 ? 18.656 28 5.066 1 96.81 114 VAL B C 1
ATOM 2936 O O . VAL B 1 114 ? 18.516 28.219 6.273 1 96.81 114 VAL B O 1
ATOM 2939 N N . ASP B 1 115 ? 19.562 28.625 4.352 1 94.56 115 ASP B N 1
ATOM 2940 C CA . ASP B 1 115 ? 20.562 29.5 4.965 1 94.56 115 ASP B CA 1
ATOM 2941 C C . ASP B 1 115 ? 19.953 30.812 5.414 1 94.56 115 ASP B C 1
ATOM 2943 O O . ASP B 1 115 ? 20.562 31.562 6.184 1 94.56 115 ASP B O 1
ATOM 2947 N N . GLU B 1 116 ? 18.75 31.062 4.957 1 95.88 116 GLU B N 1
ATOM 2948 C CA . GLU B 1 116 ? 18.047 32.312 5.309 1 95.88 116 GLU B CA 1
ATOM 2949 C C . GLU B 1 116 ? 17.25 32.156 6.594 1 95.88 116 GLU B C 1
ATOM 2951 O O . GLU B 1 116 ? 16.734 33.125 7.137 1 95.88 116 GLU B O 1
ATOM 2956 N N . LEU B 1 117 ? 17.219 30.922 7.043 1 96 117 LEU B N 1
ATOM 2957 C CA . LEU B 1 117 ? 16.5 30.688 8.289 1 96 117 LEU B CA 1
ATOM 2958 C C . LEU B 1 117 ? 17.266 31.25 9.477 1 96 117 LEU B C 1
ATOM 2960 O O . LEU B 1 117 ? 18.453 31.016 9.625 1 96 117 LEU B O 1
ATOM 2964 N N . GLU B 1 118 ? 16.562 31.953 10.328 1 93.31 118 GLU B N 1
ATOM 2965 C CA . GLU B 1 118 ? 17.203 32.688 11.406 1 93.31 118 GLU B CA 1
ATOM 2966 C C . GLU B 1 118 ? 17.344 31.844 12.664 1 93.31 118 GLU B C 1
ATOM 2968 O O . GLU B 1 118 ? 18.344 31.953 13.391 1 93.31 118 GLU B O 1
ATOM 2973 N N . ASP B 1 119 ? 16.328 31.031 12.875 1 94.75 119 ASP B N 1
ATOM 2974 C CA . ASP B 1 119 ? 16.344 30.172 14.055 1 94.75 119 ASP B CA 1
ATOM 2975 C C . ASP B 1 119 ? 17.25 28.953 13.828 1 94.75 119 ASP B C 1
ATOM 2977 O O . ASP B 1 119 ? 17 28.156 12.914 1 94.75 119 ASP B O 1
ATOM 2981 N N . ASP B 1 120 ? 18.203 28.766 14.727 1 95.19 120 ASP B N 1
ATOM 2982 C CA . ASP B 1 120 ? 19.188 27.703 14.555 1 95.19 120 ASP B CA 1
ATOM 2983 C C . ASP B 1 120 ? 18.531 26.328 14.609 1 95.19 120 ASP B C 1
ATOM 2985 O O . ASP B 1 120 ? 18.922 25.406 13.883 1 95.19 120 ASP B O 1
ATOM 2989 N N . ASN B 1 121 ? 17.578 26.125 15.469 1 96.38 121 ASN B N 1
ATOM 2990 C CA . ASN B 1 121 ? 16.875 24.844 15.586 1 96.38 121 ASN B CA 1
ATOM 2991 C C . ASN B 1 121 ? 16.078 24.531 14.32 1 96.38 121 ASN B C 1
ATOM 2993 O O . ASN B 1 121 ? 16.094 23.391 13.836 1 96.38 121 ASN B O 1
ATOM 2997 N N . VAL B 1 122 ? 15.43 25.547 13.805 1 96.56 122 VAL B N 1
ATOM 2998 C CA . VAL B 1 122 ? 14.656 25.391 12.578 1 96.56 122 VAL B CA 1
ATOM 2999 C C . VAL B 1 122 ? 15.586 25.062 11.414 1 96.56 122 VAL B C 1
ATOM 3001 O O . VAL B 1 122 ? 15.297 24.188 10.602 1 96.56 122 VAL B O 1
ATOM 3004 N N . GLN B 1 123 ? 16.703 25.734 11.367 1 97.25 123 GLN B N 1
ATOM 3005 C CA . GLN B 1 123 ? 17.656 25.531 10.289 1 97.25 123 GLN B CA 1
ATOM 3006 C C . GLN B 1 123 ? 18.25 24.125 10.336 1 97.25 123 GLN B C 1
ATOM 3008 O O . GLN B 1 123 ? 18.406 23.469 9.297 1 97.25 123 GLN B O 1
ATOM 3013 N N . THR B 1 124 ? 18.578 23.688 11.516 1 97.94 124 THR B N 1
ATOM 3014 C CA . THR B 1 124 ? 19.141 22.344 11.68 1 97.94 124 THR B CA 1
ATOM 3015 C C . THR B 1 124 ? 18.156 21.281 11.234 1 97.94 124 THR B C 1
ATOM 3017 O O . THR B 1 124 ? 18.531 20.359 10.5 1 97.94 124 THR B O 1
ATOM 3020 N N . THR B 1 125 ? 16.938 21.406 11.633 1 98.12 125 THR B N 1
ATOM 3021 C CA . THR B 1 125 ? 15.891 20.453 11.242 1 98.12 125 THR B CA 1
ATOM 3022 C C . THR B 1 125 ? 15.68 20.469 9.727 1 98.12 125 THR B C 1
ATOM 3024 O O . THR B 1 125 ? 15.523 19.422 9.109 1 98.12 125 THR B O 1
ATOM 3027 N N . ALA B 1 126 ? 15.672 21.656 9.164 1 97.88 126 ALA B N 1
ATOM 3028 C CA . ALA B 1 126 ? 15.516 21.797 7.715 1 97.88 126 ALA B CA 1
ATOM 3029 C C . ALA B 1 126 ? 16.641 21.094 6.969 1 97.88 126 ALA B C 1
ATOM 3031 O O . ALA B 1 126 ? 16.406 20.406 5.977 1 97.88 126 ALA B O 1
ATOM 3032 N N . LYS B 1 127 ? 17.891 21.266 7.48 1 98.38 127 LYS B N 1
ATOM 3033 C CA . LYS B 1 127 ? 19.031 20.609 6.848 1 98.38 127 LYS B CA 1
ATOM 3034 C C . LYS B 1 127 ? 18.922 19.094 6.938 1 98.38 127 LYS B C 1
ATOM 3036 O O . LYS B 1 127 ? 19.203 18.391 5.969 1 98.38 127 LYS B O 1
ATOM 3041 N N . GLU B 1 128 ? 18.516 18.641 8.062 1 98.44 128 GLU B N 1
ATOM 3042 C CA . GLU B 1 128 ? 18.312 17.203 8.211 1 98.44 128 GLU B CA 1
ATOM 3043 C C . GLU B 1 128 ? 17.203 16.688 7.309 1 98.44 128 GLU B C 1
ATOM 3045 O O . GLU B 1 128 ? 17.312 15.617 6.711 1 98.44 128 GLU B O 1
ATOM 3050 N N . MET B 1 129 ? 16.109 17.453 7.191 1 98.38 129 MET B N 1
ATOM 3051 C CA . MET B 1 129 ? 14.992 17.109 6.316 1 98.38 129 MET B CA 1
ATOM 3052 C C . MET B 1 129 ? 15.453 16.984 4.867 1 98.38 129 MET B C 1
ATOM 3054 O O . MET B 1 129 ? 15.086 16.031 4.176 1 98.38 129 MET B O 1
ATOM 3058 N N . ILE B 1 130 ? 16.234 17.891 4.453 1 98.38 130 ILE B N 1
ATOM 3059 C CA . ILE B 1 130 ? 16.75 17.875 3.088 1 98.38 130 ILE B CA 1
ATOM 3060 C C . ILE B 1 130 ? 17.625 16.641 2.873 1 98.38 130 ILE B C 1
ATOM 3062 O O . ILE B 1 130 ? 17.516 15.961 1.854 1 98.38 130 ILE B O 1
ATOM 3066 N N . SER B 1 131 ? 18.484 16.359 3.863 1 98.5 131 SER B N 1
ATOM 3067 C CA . SER B 1 131 ? 19.375 15.203 3.77 1 98.5 131 SER B CA 1
ATOM 3068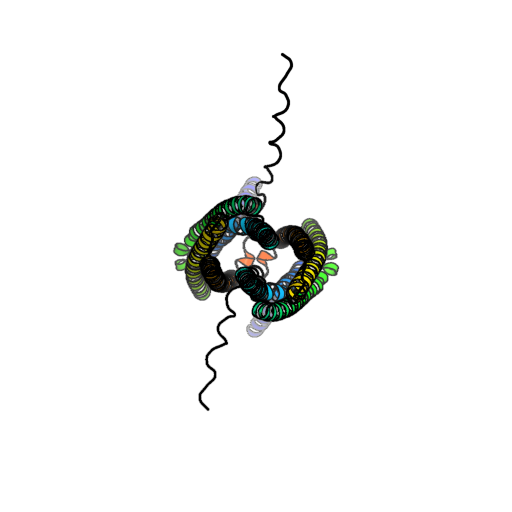 C C . SER B 1 131 ? 18.562 13.914 3.666 1 98.5 131 SER B C 1
ATOM 3070 O O . SER B 1 131 ? 18.859 13.062 2.814 1 98.5 131 SER B O 1
ATOM 3072 N N . VAL B 1 132 ? 17.594 13.766 4.48 1 98.69 132 VAL B N 1
ATOM 3073 C CA . VAL B 1 132 ? 16.781 12.547 4.492 1 98.69 132 VAL B CA 1
ATOM 3074 C C . VAL B 1 132 ? 15.953 12.461 3.213 1 98.69 132 VAL B C 1
ATOM 3076 O O . VAL B 1 132 ? 15.75 11.367 2.676 1 98.69 132 VAL B O 1
ATOM 3079 N N . MET B 1 133 ? 15.461 13.586 2.695 1 98.31 133 MET B N 1
ATOM 3080 C CA . MET B 1 133 ? 14.734 13.586 1.429 1 98.31 133 MET B CA 1
ATOM 3081 C C . MET B 1 133 ? 15.625 13.117 0.288 1 98.31 133 MET B C 1
ATOM 3083 O O . MET B 1 133 ? 15.18 12.391 -0.601 1 98.31 133 MET B O 1
ATOM 3087 N N . ASP B 1 134 ? 16.891 13.531 0.277 1 98.25 134 ASP B N 1
ATOM 3088 C CA . ASP B 1 134 ? 17.828 13.055 -0.731 1 98.25 134 ASP B CA 1
ATOM 3089 C C . ASP B 1 134 ? 18.016 11.539 -0.633 1 98.25 134 ASP B C 1
ATOM 3091 O O . ASP B 1 134 ? 18.078 10.844 -1.651 1 98.25 134 ASP B O 1
ATOM 3095 N N . GLU B 1 135 ? 18.094 11.055 0.578 1 98.44 135 GLU B N 1
ATOM 3096 C CA . GLU B 1 135 ? 18.203 9.617 0.79 1 98.44 135 GLU B CA 1
ATOM 3097 C C . GLU B 1 135 ? 16.938 8.891 0.341 1 98.44 135 GLU B C 1
ATOM 3099 O O . GLU B 1 135 ? 17 7.785 -0.192 1 98.44 135 GLU B O 1
ATOM 3104 N N . ARG B 1 136 ? 15.789 9.531 0.595 1 98.5 136 ARG B N 1
ATOM 3105 C CA . ARG B 1 136 ? 14.516 8.969 0.155 1 98.5 136 ARG B CA 1
ATOM 3106 C C . ARG B 1 136 ? 14.469 8.836 -1.363 1 98.5 136 ARG B C 1
ATOM 3108 O O . ARG B 1 136 ? 13.984 7.832 -1.89 1 98.5 136 ARG B O 1
ATOM 3115 N N . GLU B 1 137 ? 14.969 9.82 -2.002 1 98.06 137 GLU B N 1
ATOM 3116 C CA . GLU B 1 137 ? 15 9.781 -3.461 1 98.06 137 GLU B CA 1
ATOM 3117 C C . GLU B 1 137 ? 15.883 8.641 -3.961 1 98.06 137 GLU B C 1
ATOM 3119 O O . GLU B 1 137 ? 15.516 7.934 -4.902 1 98.06 137 GLU B O 1
ATOM 3124 N N . GLN B 1 138 ? 17 8.469 -3.334 1 98.38 138 GLN B N 1
ATOM 3125 C CA . GLN B 1 138 ? 17.891 7.371 -3.703 1 98.38 138 GLN B CA 1
ATOM 3126 C C . GLN B 1 138 ? 17.25 6.02 -3.441 1 98.38 138 GLN B C 1
ATOM 3128 O O . GLN B 1 138 ? 17.359 5.098 -4.254 1 98.38 138 GLN B O 1
ATOM 3133 N N . ALA B 1 139 ? 16.562 5.969 -2.297 1 98.38 139 ALA B N 1
ATOM 3134 C CA . ALA B 1 139 ? 15.859 4.734 -1.972 1 98.38 139 ALA B CA 1
ATOM 3135 C C . ALA B 1 139 ? 14.773 4.438 -3.004 1 98.38 139 ALA B C 1
ATOM 3137 O O . ALA B 1 139 ? 14.57 3.283 -3.385 1 98.38 139 ALA B O 1
ATOM 3138 N N . TYR B 1 140 ? 14.117 5.477 -3.477 1 97.94 140 TYR B N 1
ATOM 3139 C CA . TYR B 1 140 ? 13.086 5.277 -4.484 1 97.94 140 TYR B CA 1
ATOM 3140 C C . TYR B 1 140 ? 13.688 4.793 -5.797 1 97.94 140 TYR B C 1
ATOM 3142 O O . TYR B 1 140 ? 13.125 3.92 -6.461 1 97.94 140 TYR B O 1
ATOM 3150 N N . GLN B 1 141 ? 14.781 5.379 -6.223 1 98.38 141 GLN B N 1
ATOM 3151 C CA . GLN B 1 141 ? 15.43 4.945 -7.453 1 98.38 141 GLN B CA 1
ATOM 3152 C C . GLN B 1 141 ? 15.805 3.467 -7.391 1 98.38 141 GLN B C 1
ATOM 3154 O O . GLN B 1 141 ? 15.625 2.732 -8.367 1 98.38 141 GLN B O 1
ATOM 3159 N N . ALA B 1 142 ? 16.297 3.059 -6.219 1 98.56 142 ALA B N 1
ATOM 3160 C CA . ALA B 1 142 ? 16.625 1.647 -6.031 1 98.56 142 ALA B CA 1
ATOM 3161 C C . ALA B 1 142 ? 15.375 0.779 -6.113 1 98.56 142 ALA B C 1
ATOM 3163 O O . ALA B 1 142 ? 15.398 -0.304 -6.699 1 98.56 142 ALA B O 1
ATOM 3164 N N . LEU B 1 143 ? 14.281 1.241 -5.523 1 97.88 143 LEU B N 1
ATOM 3165 C CA . LEU B 1 143 ? 13.016 0.519 -5.574 1 97.88 143 LEU B CA 1
ATOM 3166 C C . LEU B 1 143 ? 12.516 0.398 -7.012 1 97.88 143 LEU B C 1
ATOM 3168 O O . LEU B 1 143 ? 12.117 -0.683 -7.445 1 97.88 143 LEU B O 1
ATOM 3172 N N . ASN B 1 144 ? 12.547 1.504 -7.703 1 97.75 144 ASN B N 1
ATOM 3173 C CA . ASN B 1 144 ? 12.109 1.526 -9.094 1 97.75 144 ASN B CA 1
ATOM 3174 C C . ASN B 1 144 ? 12.914 0.56 -9.953 1 97.75 144 ASN B C 1
ATOM 3176 O O . ASN B 1 144 ? 12.352 -0.181 -10.758 1 97.75 144 ASN B O 1
ATOM 3180 N N . GLU B 1 145 ? 14.203 0.547 -9.75 1 98.19 145 GLU B N 1
ATOM 3181 C CA . GLU B 1 145 ? 15.078 -0.359 -10.492 1 98.19 145 GLU B CA 1
ATOM 3182 C C . GLU B 1 145 ? 14.773 -1.815 -10.156 1 98.19 145 GLU B C 1
ATOM 3184 O O . GLU B 1 145 ? 14.719 -2.666 -11.047 1 98.19 145 GLU B O 1
ATOM 3189 N N . ALA B 1 146 ? 14.625 -2.07 -8.844 1 98.06 146 ALA B N 1
ATOM 3190 C CA . ALA B 1 146 ? 14.305 -3.432 -8.422 1 98.06 146 ALA B CA 1
ATOM 3191 C C . ALA B 1 146 ? 12.984 -3.898 -9.031 1 98.06 146 ALA B C 1
ATOM 3193 O O . ALA B 1 146 ? 12.867 -5.047 -9.469 1 98.06 146 ALA B O 1
ATOM 3194 N N . TYR B 1 147 ? 11.984 -3.043 -9.055 1 97.62 147 TYR B N 1
ATOM 3195 C CA . TYR B 1 147 ? 10.68 -3.387 -9.602 1 97.62 147 TYR B CA 1
ATOM 3196 C C . TYR B 1 147 ? 10.781 -3.688 -11.094 1 97.62 147 TYR B C 1
ATOM 3198 O O . TYR B 1 147 ? 10.211 -4.668 -11.578 1 97.62 147 TYR B O 1
ATOM 3206 N N . HIS B 1 148 ? 11.5 -2.877 -11.852 1 98.06 148 HIS B N 1
ATOM 3207 C CA . HIS B 1 148 ? 11.688 -3.119 -13.273 1 98.06 148 HIS B CA 1
ATOM 3208 C C . HIS B 1 148 ? 12.383 -4.457 -13.516 1 98.06 148 HIS B C 1
ATOM 3210 O O . HIS B 1 148 ? 11.992 -5.207 -14.414 1 98.06 148 HIS B O 1
ATOM 3216 N N . SER B 1 149 ? 13.359 -4.73 -12.695 1 98.38 149 SER B N 1
ATOM 3217 C CA . SER B 1 149 ? 14.062 -6 -12.82 1 98.38 149 SER B CA 1
ATOM 3218 C C . SER B 1 149 ? 13.133 -7.176 -12.562 1 98.38 149 SER B C 1
ATOM 3220 O O . SER B 1 149 ? 13.188 -8.195 -13.258 1 98.38 149 SER B O 1
ATOM 3222 N N . ALA B 1 150 ? 12.305 -7.035 -11.516 1 97.75 150 ALA B N 1
ATOM 3223 C CA . ALA B 1 150 ? 11.336 -8.094 -11.211 1 97.75 150 ALA B CA 1
ATOM 3224 C C . ALA B 1 150 ? 10.375 -8.312 -12.375 1 97.75 150 ALA B C 1
ATOM 3226 O O . ALA B 1 150 ? 10.086 -9.453 -12.742 1 97.75 150 ALA B O 1
ATOM 3227 N N . LEU B 1 151 ? 9.898 -7.27 -13.031 1 98.31 151 LEU B N 1
ATOM 3228 C CA . LEU B 1 151 ? 8.984 -7.363 -14.164 1 98.31 151 LEU B CA 1
ATOM 3229 C C . LEU B 1 151 ? 9.641 -8.078 -15.344 1 98.31 151 LEU B C 1
ATOM 3231 O O . LEU B 1 151 ? 8.992 -8.852 -16.047 1 98.31 151 LEU B O 1
ATOM 3235 N N . GLU B 1 152 ? 10.93 -7.812 -15.508 1 98.5 152 GLU B N 1
ATOM 3236 C CA . GLU B 1 152 ? 11.648 -8.477 -16.594 1 98.5 152 GLU B CA 1
ATOM 3237 C C . GLU B 1 152 ? 11.711 -9.984 -16.359 1 98.5 152 GLU B C 1
ATOM 3239 O O . GLU B 1 152 ? 11.625 -10.766 -17.312 1 98.5 152 GLU B O 1
ATOM 3244 N N . GLN B 1 153 ? 11.898 -10.398 -15.102 1 98.5 153 GLN B N 1
ATOM 3245 C CA . GLN B 1 153 ? 11.891 -11.828 -14.812 1 98.5 153 GLN B CA 1
ATOM 3246 C C . GLN B 1 153 ? 10.516 -12.43 -15.062 1 98.5 153 GLN B C 1
ATOM 3248 O O . GLN B 1 153 ? 10.406 -13.555 -15.555 1 98.5 153 GLN B O 1
ATOM 3253 N N . ASP B 1 154 ? 9.445 -11.727 -14.703 1 97.94 154 ASP B N 1
ATOM 3254 C CA . ASP B 1 154 ? 8.094 -12.18 -15.023 1 97.94 154 ASP B CA 1
ATOM 3255 C C . ASP B 1 154 ? 7.906 -12.336 -16.531 1 97.94 154 ASP B C 1
ATOM 3257 O O . ASP B 1 154 ? 7.328 -13.32 -17 1 97.94 154 ASP B O 1
ATOM 3261 N N . ARG B 1 155 ? 8.344 -11.305 -17.266 1 98.56 155 ARG B N 1
ATOM 3262 C CA . ARG B 1 155 ? 8.258 -11.359 -18.719 1 98.56 155 ARG B CA 1
ATOM 3263 C C . ARG B 1 155 ? 8.914 -12.625 -19.266 1 98.56 155 ARG B C 1
ATOM 3265 O O . ARG B 1 155 ? 8.336 -13.312 -20.109 1 98.56 155 ARG B O 1
ATOM 3272 N N . LYS B 1 156 ? 10.055 -12.93 -18.781 1 98.56 156 LYS B N 1
ATOM 3273 C CA . LYS B 1 156 ? 10.773 -14.125 -19.219 1 98.56 156 LYS B CA 1
ATOM 3274 C C . LYS B 1 156 ? 9.984 -15.391 -18.906 1 98.56 156 LYS B C 1
ATOM 3276 O O . LYS B 1 156 ? 9.953 -16.328 -19.703 1 98.56 156 LYS B O 1
ATOM 3281 N N . LEU B 1 157 ? 9.406 -15.43 -17.75 1 97.75 157 LEU B N 1
ATOM 3282 C CA . LEU B 1 157 ? 8.594 -16.578 -17.375 1 97.75 157 LEU B CA 1
ATOM 3283 C C . LEU B 1 157 ? 7.48 -16.812 -18.391 1 97.75 157 LEU B C 1
ATOM 3285 O O . LEU B 1 157 ? 7.32 -17.938 -18.891 1 97.75 157 LEU B O 1
ATOM 3289 N N . TYR B 1 158 ? 6.699 -15.82 -18.672 1 97.88 158 TYR B N 1
ATOM 3290 C CA . TYR B 1 158 ? 5.543 -15.969 -19.547 1 97.88 158 TYR B CA 1
ATOM 3291 C C . TYR B 1 158 ? 5.977 -16.281 -20.984 1 97.88 158 TYR B C 1
ATOM 3293 O O . TYR B 1 158 ? 5.254 -16.953 -21.719 1 97.88 158 TYR B O 1
ATOM 3301 N N . GLN B 1 159 ? 7.16 -15.797 -21.375 1 98.25 159 GLN B N 1
ATOM 3302 C CA . GLN B 1 159 ? 7.723 -16.203 -22.656 1 98.25 159 GLN B CA 1
ATOM 3303 C C . GLN B 1 159 ? 8.109 -17.672 -22.656 1 98.25 159 GLN B C 1
ATOM 3305 O O . GLN B 1 159 ? 7.84 -18.391 -23.625 1 98.25 159 GLN B O 1
ATOM 3310 N N . MET B 1 160 ? 8.688 -18.094 -21.562 1 96.06 160 MET B N 1
ATOM 3311 C CA . MET B 1 160 ? 9.086 -19.5 -21.438 1 96.06 160 MET B CA 1
ATOM 3312 C C . MET B 1 160 ? 7.859 -20.406 -21.484 1 96.06 160 MET B C 1
ATOM 3314 O O . MET B 1 160 ? 7.91 -21.484 -22.078 1 96.06 160 MET B O 1
ATOM 3318 N N . LEU B 1 161 ? 6.723 -20 -20.938 1 95.25 161 LEU B N 1
ATOM 3319 C CA . LEU B 1 161 ? 5.508 -20.812 -20.875 1 95.25 161 LEU B CA 1
ATOM 3320 C C . LEU B 1 161 ? 4.887 -20.984 -22.25 1 95.25 161 LEU B C 1
ATOM 3322 O O . LEU B 1 161 ? 3.979 -21.797 -22.422 1 95.25 161 LEU B O 1
ATOM 3326 N N . GLN B 1 162 ? 5.41 -20.25 -23.203 1 95.44 162 GLN B N 1
ATOM 3327 C CA . GLN B 1 162 ? 4.91 -20.359 -24.562 1 95.44 162 GLN B CA 1
ATOM 3328 C C . GLN B 1 162 ? 5.758 -21.328 -25.391 1 95.44 162 GLN B C 1
ATOM 3330 O O . GLN B 1 162 ? 5.512 -21.516 -26.578 1 95.44 162 GLN B O 1
ATOM 3335 N N . GLN B 1 163 ? 6.715 -21.953 -24.688 1 93.75 163 GLN B N 1
ATOM 3336 C CA . GLN B 1 163 ? 7.562 -22.938 -25.344 1 93.75 163 GLN B CA 1
ATOM 3337 C C . GLN B 1 163 ? 7.07 -24.359 -25.062 1 93.75 163 GLN B C 1
ATOM 3339 O O . GLN B 1 163 ? 6.98 -24.766 -23.906 1 93.75 163 GLN B O 1
ATOM 3344 N N . GLU B 1 164 ? 6.855 -25.172 -26.094 1 88.62 164 GLU B N 1
ATOM 3345 C CA . GLU B 1 164 ? 6.281 -26.516 -25.969 1 88.62 164 GLU B CA 1
ATOM 3346 C C . GLU B 1 164 ? 7.238 -27.453 -25.234 1 88.62 164 GLU B C 1
ATOM 3348 O O . GLU B 1 164 ? 6.801 -28.344 -24.5 1 88.62 164 GLU B O 1
ATOM 3353 N N . ASP B 1 165 ? 8.531 -27.281 -25.422 1 89.75 165 ASP B N 1
ATOM 3354 C CA . ASP B 1 165 ? 9.531 -28.188 -24.875 1 89.75 165 ASP B CA 1
ATOM 3355 C C . ASP B 1 165 ? 10.188 -27.609 -23.625 1 89.75 165 ASP B C 1
ATOM 3357 O O . ASP B 1 165 ? 11.352 -27.875 -23.344 1 89.75 165 ASP B O 1
ATOM 3361 N N . LEU B 1 166 ? 9.414 -26.766 -22.875 1 90.44 166 LEU B N 1
ATOM 3362 C CA . LEU B 1 166 ? 9.961 -26.156 -21.656 1 90.44 166 LEU B CA 1
ATOM 3363 C C . LEU B 1 166 ? 10.328 -27.219 -20.641 1 90.44 166 LEU B C 1
ATOM 3365 O O . LEU B 1 166 ? 9.492 -28.062 -20.281 1 90.44 166 LEU B O 1
ATOM 3369 N N . LYS B 1 167 ? 11.648 -27.203 -20.234 1 90.12 167 LYS B N 1
ATOM 3370 C CA . LYS B 1 167 ? 12.133 -28.156 -19.25 1 90.12 167 LYS B CA 1
ATOM 3371 C C . LYS B 1 167 ? 11.773 -27.703 -17.844 1 90.12 167 LYS B C 1
ATOM 3373 O O . LYS B 1 167 ? 11.828 -26.516 -17.531 1 90.12 167 LYS B O 1
ATOM 3378 N N . GLU B 1 168 ? 11.461 -28.688 -17 1 87.25 168 GLU B N 1
ATOM 3379 C CA . GLU B 1 168 ? 11.125 -28.422 -15.609 1 87.25 168 GLU B CA 1
ATOM 3380 C C . GLU B 1 168 ? 12.25 -27.672 -14.898 1 87.25 168 GLU B C 1
ATOM 3382 O O . GLU B 1 168 ? 12 -26.734 -14.141 1 87.25 168 GLU B O 1
ATOM 3387 N N . ASP B 1 169 ? 13.469 -28.109 -15.18 1 91.19 169 ASP B N 1
ATOM 3388 C CA . ASP B 1 169 ? 14.609 -27.469 -14.531 1 91.19 169 ASP B CA 1
ATOM 3389 C C . ASP B 1 169 ? 14.711 -26 -14.922 1 91.19 169 ASP B C 1
ATOM 3391 O O . ASP B 1 169 ? 15.094 -25.156 -14.102 1 91.19 169 ASP B O 1
ATOM 3395 N N . ASP B 1 170 ? 14.453 -25.703 -16.156 1 94.38 170 ASP B N 1
ATOM 3396 C CA . ASP B 1 170 ? 14.469 -24.312 -16.609 1 94.38 170 ASP B CA 1
ATOM 3397 C C . ASP B 1 170 ? 13.375 -23.5 -15.938 1 94.38 170 ASP B C 1
ATOM 3399 O O . ASP B 1 170 ? 13.602 -22.344 -15.531 1 94.38 170 ASP B O 1
ATOM 3403 N N . LEU B 1 171 ? 12.211 -24.062 -15.852 1 93.44 171 LEU B N 1
ATOM 3404 C CA . LEU B 1 171 ? 11.102 -23.406 -15.164 1 93.44 171 LEU B CA 1
ATOM 3405 C C . LEU B 1 171 ? 11.445 -23.141 -13.703 1 93.44 171 LEU B C 1
ATOM 3407 O O . LEU B 1 171 ? 11.242 -22.031 -13.211 1 93.44 171 LEU B O 1
ATOM 3411 N N . ARG B 1 172 ? 11.992 -24.094 -13.07 1 92.62 172 ARG B N 1
ATOM 3412 C CA . ARG B 1 172 ? 12.359 -23.969 -11.664 1 92.62 172 ARG B CA 1
ATOM 3413 C C . ARG B 1 172 ? 13.391 -22.859 -11.469 1 92.62 172 ARG B C 1
ATOM 3415 O O . ARG B 1 172 ? 13.273 -22.047 -10.555 1 92.62 172 ARG B O 1
ATOM 3422 N N . SER B 1 173 ? 14.367 -22.828 -12.297 1 95.75 173 SER B N 1
ATOM 3423 C CA . SER B 1 173 ? 15.398 -21.797 -12.219 1 95.75 173 SER B CA 1
ATOM 3424 C C . SER B 1 173 ? 14.812 -20.406 -12.406 1 95.75 173 SER B C 1
ATOM 3426 O O . SER B 1 173 ? 15.211 -19.453 -11.719 1 95.75 173 SER B O 1
ATOM 3428 N N . GLN B 1 174 ? 13.891 -20.312 -13.367 1 96.75 174 GLN B N 1
ATOM 3429 C CA . GLN B 1 174 ? 13.25 -19.031 -13.609 1 96.75 174 GLN B CA 1
ATOM 3430 C C . GLN B 1 174 ? 12.406 -18.594 -12.414 1 96.75 174 GLN B C 1
ATOM 3432 O O . GLN B 1 174 ? 12.398 -17.422 -12.047 1 96.75 174 GLN B O 1
ATOM 3437 N N . ILE B 1 175 ? 11.719 -19.5 -11.828 1 95.38 175 ILE B N 1
ATOM 3438 C CA . ILE B 1 175 ? 10.914 -19.234 -10.633 1 95.38 175 ILE B CA 1
ATOM 3439 C C . ILE B 1 175 ? 11.828 -18.75 -9.508 1 95.38 175 ILE B C 1
ATOM 3441 O O . ILE B 1 175 ? 11.5 -17.797 -8.797 1 95.38 175 ILE B O 1
ATOM 3445 N N . ASP B 1 176 ? 12.992 -19.359 -9.344 1 95.06 176 ASP B N 1
ATOM 3446 C CA . ASP B 1 176 ? 13.953 -18.922 -8.336 1 95.06 176 ASP B CA 1
ATOM 3447 C C . ASP B 1 176 ? 14.391 -17.484 -8.57 1 95.06 176 ASP B C 1
ATOM 3449 O O . ASP B 1 176 ? 14.492 -16.688 -7.625 1 95.06 176 ASP B O 1
ATOM 3453 N N . ARG B 1 177 ? 14.648 -17.172 -9.789 1 97.56 177 ARG B N 1
ATOM 3454 C CA . ARG B 1 177 ? 15.055 -15.812 -10.141 1 97.56 177 ARG B CA 1
ATOM 3455 C C . ARG B 1 177 ? 13.945 -14.812 -9.82 1 97.56 177 ARG B C 1
ATOM 3457 O O . ARG B 1 177 ? 14.219 -13.719 -9.312 1 97.56 177 ARG B O 1
ATOM 3464 N N . ILE B 1 178 ? 12.727 -15.195 -10.141 1 97.38 178 ILE B N 1
ATOM 3465 C CA . ILE B 1 178 ? 11.578 -14.352 -9.836 1 97.38 178 ILE B CA 1
ATOM 3466 C C . ILE B 1 178 ? 11.5 -14.094 -8.336 1 97.38 178 ILE B C 1
ATOM 3468 O O . ILE B 1 178 ? 11.391 -12.945 -7.898 1 97.38 178 ILE B O 1
ATOM 3472 N N . ASN B 1 179 ? 11.594 -15.133 -7.496 1 94.56 179 ASN B N 1
ATOM 3473 C CA . ASN B 1 179 ? 11.508 -15.016 -6.043 1 94.56 179 ASN B CA 1
ATOM 3474 C C . ASN B 1 179 ? 12.609 -14.117 -5.492 1 94.56 179 ASN B C 1
ATOM 3476 O O . ASN B 1 179 ? 12.352 -13.25 -4.656 1 94.56 179 ASN B O 1
ATOM 3480 N N . GLU B 1 180 ? 13.773 -14.273 -6.051 1 97.38 180 GLU B N 1
ATOM 3481 C CA . GLU B 1 180 ? 14.898 -13.453 -5.613 1 97.38 180 GLU B CA 1
ATOM 3482 C C . GLU B 1 180 ? 14.672 -11.977 -5.949 1 97.38 180 GLU B C 1
ATOM 3484 O O . GLU B 1 180 ? 14.945 -11.102 -5.129 1 97.38 180 GLU B O 1
ATOM 3489 N N . ASN B 1 181 ? 14.195 -11.727 -7.129 1 98.06 181 ASN B N 1
ATOM 3490 C CA . ASN B 1 181 ? 13.984 -10.344 -7.555 1 98.06 181 ASN B CA 1
ATOM 3491 C C . ASN B 1 181 ? 12.875 -9.68 -6.75 1 98.06 181 ASN B C 1
ATOM 3493 O O . ASN B 1 181 ? 12.977 -8.5 -6.402 1 98.06 181 ASN B O 1
ATOM 3497 N N . TYR B 1 182 ? 11.828 -10.383 -6.395 1 96.38 182 TYR B N 1
ATOM 3498 C CA . TYR B 1 182 ? 10.766 -9.781 -5.594 1 96.38 182 TYR B CA 1
ATOM 3499 C C . TYR B 1 182 ? 11.211 -9.594 -4.148 1 96.38 182 TYR B C 1
ATOM 3501 O O . TYR B 1 182 ? 10.789 -8.648 -3.48 1 96.38 182 TYR B O 1
ATOM 3509 N N . ASP B 1 183 ? 12.125 -10.43 -3.648 1 95.56 183 ASP B N 1
ATOM 3510 C CA . ASP B 1 183 ? 12.75 -10.164 -2.357 1 95.56 183 ASP B CA 1
ATOM 3511 C C . ASP B 1 183 ? 13.484 -8.82 -2.375 1 95.56 183 ASP B C 1
ATOM 3513 O O . ASP B 1 183 ? 13.43 -8.062 -1.403 1 95.56 183 ASP B O 1
ATOM 3517 N N . ASN B 1 184 ? 14.141 -8.609 -3.49 1 97.88 184 ASN B N 1
ATOM 3518 C CA . ASN B 1 184 ? 14.844 -7.336 -3.646 1 97.88 184 ASN B CA 1
ATOM 3519 C C . ASN B 1 184 ? 13.875 -6.156 -3.66 1 97.88 184 ASN B C 1
ATOM 3521 O O . ASN B 1 184 ? 14.172 -5.094 -3.117 1 97.88 184 ASN B O 1
ATOM 3525 N N . VAL B 1 185 ? 12.703 -6.32 -4.297 1 96.62 185 VAL B N 1
ATOM 3526 C CA . VAL B 1 185 ? 11.68 -5.281 -4.316 1 96.62 185 VAL B CA 1
ATOM 3527 C C . VAL B 1 185 ? 11.219 -4.984 -2.893 1 96.62 185 VAL B C 1
ATOM 3529 O O . VAL B 1 185 ? 11.102 -3.82 -2.5 1 96.62 185 VAL B O 1
ATOM 3532 N N . ILE B 1 186 ? 11.016 -6.027 -2.117 1 94.25 186 ILE B N 1
ATOM 3533 C CA . ILE B 1 186 ? 10.523 -5.883 -0.749 1 94.25 186 ILE B CA 1
ATOM 3534 C C . ILE B 1 186 ? 11.555 -5.137 0.091 1 94.25 186 ILE B C 1
ATOM 3536 O O . ILE B 1 186 ? 11.219 -4.199 0.814 1 94.25 186 ILE B O 1
ATOM 3540 N N . ALA B 1 187 ? 12.836 -5.543 -0.056 1 95.75 187 ALA B N 1
ATOM 3541 C CA . ALA B 1 187 ? 13.898 -4.902 0.709 1 95.75 187 ALA B CA 1
ATOM 3542 C C . ALA B 1 187 ? 14.031 -3.428 0.344 1 95.75 187 ALA B C 1
ATOM 3544 O O . ALA B 1 187 ? 14.18 -2.574 1.222 1 95.75 187 ALA B O 1
ATOM 3545 N N . ALA B 1 188 ? 13.992 -3.148 -0.956 1 97.06 188 ALA B N 1
ATOM 3546 C CA . ALA B 1 188 ? 14.078 -1.765 -1.414 1 97.06 188 ALA B CA 1
ATOM 3547 C C . ALA B 1 188 ? 12.883 -0.951 -0.925 1 97.06 188 ALA B C 1
ATOM 3549 O O . ALA B 1 188 ? 13.031 0.211 -0.538 1 97.06 188 ALA B O 1
ATOM 3550 N N . ASN B 1 189 ? 11.727 -1.537 -0.933 1 93 189 ASN B N 1
ATOM 3551 C CA . ASN B 1 189 ? 10.516 -0.88 -0.443 1 93 189 ASN B CA 1
ATOM 3552 C C . ASN B 1 189 ? 10.617 -0.556 1.044 1 93 189 ASN B C 1
ATOM 3554 O O . ASN B 1 189 ? 10.164 0.499 1.486 1 93 189 ASN B O 1
ATOM 3558 N N . GLU B 1 190 ? 11.172 -1.468 1.823 1 92.38 190 GLU B N 1
ATOM 3559 C CA . GLU B 1 190 ? 11.375 -1.227 3.25 1 92.38 190 GLU B CA 1
ATOM 3560 C C . GLU B 1 190 ? 12.258 -0.004 3.486 1 92.38 190 GLU B C 1
ATOM 3562 O O . GLU B 1 190 ? 11.945 0.833 4.34 1 92.38 190 GLU B O 1
ATOM 3567 N N . THR B 1 191 ? 13.266 0.087 2.707 1 97.56 191 THR B N 1
ATOM 3568 C CA . THR B 1 191 ? 14.164 1.229 2.83 1 97.56 191 THR B CA 1
ATOM 3569 C C . THR B 1 191 ? 13.453 2.523 2.451 1 97.56 191 THR B C 1
ATOM 3571 O O . THR B 1 191 ? 13.594 3.539 3.135 1 97.56 191 THR B O 1
ATOM 3574 N N . PHE B 1 192 ? 12.727 2.535 1.373 1 96.69 192 PHE B N 1
ATOM 3575 C CA . PHE B 1 192 ? 11.969 3.701 0.929 1 96.69 192 PHE B CA 1
ATOM 3576 C C . PHE B 1 192 ? 10.977 4.145 1.999 1 96.69 192 PHE B C 1
ATOM 3578 O O . PHE B 1 192 ? 10.867 5.336 2.291 1 96.69 192 PHE B O 1
ATOM 3585 N N . ASN B 1 193 ? 10.312 3.154 2.623 1 88.56 193 ASN B N 1
ATOM 3586 C CA . ASN B 1 193 ? 9.336 3.451 3.668 1 88.56 193 ASN B CA 1
ATOM 3587 C C . ASN B 1 193 ? 10 4.051 4.902 1 88.56 193 ASN B C 1
ATOM 3589 O O . ASN B 1 193 ? 9.469 4.984 5.508 1 88.56 193 ASN B O 1
ATOM 3593 N N . GLU B 1 194 ? 11.117 3.449 5.25 1 93 194 GLU B N 1
ATOM 3594 C CA . GLU B 1 194 ? 11.852 3.975 6.391 1 93 194 GLU B CA 1
ATOM 3595 C C . GLU B 1 194 ? 12.234 5.438 6.18 1 93 194 GLU B C 1
ATOM 3597 O O . GLU B 1 194 ? 12.062 6.266 7.078 1 93 194 GLU B O 1
ATOM 3602 N N . LYS B 1 195 ? 12.68 5.758 4.992 1 97.19 195 LYS B N 1
ATOM 3603 C CA . LYS B 1 195 ? 13.07 7.129 4.688 1 97.19 195 LYS B CA 1
ATOM 3604 C C . LYS B 1 195 ? 11.852 8.047 4.602 1 97.19 195 LYS B C 1
ATOM 3606 O O . LYS B 1 195 ? 11.914 9.211 4.992 1 97.19 195 LYS B O 1
ATOM 3611 N N . THR B 1 196 ? 10.742 7.531 4.055 1 92.94 196 THR B N 1
ATOM 3612 C CA . THR B 1 196 ? 9.5 8.297 3.975 1 92.94 196 THR B CA 1
ATOM 3613 C C . THR B 1 196 ? 9.016 8.68 5.367 1 92.94 196 THR B C 1
ATOM 3615 O O . THR B 1 196 ? 8.633 9.828 5.602 1 92.94 196 THR B O 1
ATOM 3618 N N . GLU B 1 197 ? 9.094 7.695 6.305 1 87 197 GLU B N 1
ATOM 3619 C CA . GLU B 1 197 ? 8.664 7.957 7.68 1 87 197 GLU B CA 1
ATOM 3620 C C . GLU B 1 197 ? 9.562 8.992 8.344 1 87 197 GLU B C 1
ATOM 3622 O O . GLU B 1 197 ? 9.078 9.898 9.023 1 87 197 GLU B O 1
ATOM 3627 N N . ALA B 1 198 ? 10.828 8.828 8.148 1 94.88 198 ALA B N 1
ATOM 3628 C CA . ALA B 1 198 ? 11.781 9.781 8.711 1 94.88 198 ALA B CA 1
ATOM 3629 C C . ALA B 1 198 ? 11.547 11.18 8.156 1 94.88 198 ALA B C 1
ATOM 3631 O O . ALA B 1 198 ? 11.562 12.164 8.906 1 94.88 198 ALA B O 1
ATOM 3632 N N . TYR B 1 199 ? 11.312 11.281 6.883 1 96.31 199 TYR B N 1
ATOM 3633 C CA . TYR B 1 199 ? 11.055 12.562 6.238 1 96.31 199 TYR B CA 1
ATOM 3634 C C . TYR B 1 199 ? 9.797 13.219 6.812 1 96.31 199 TYR B C 1
ATOM 3636 O O . TYR B 1 199 ? 9.797 14.406 7.125 1 96.31 199 TYR B O 1
ATOM 3644 N N . ASN B 1 200 ? 8.805 12.422 6.941 1 85.69 200 ASN B N 1
ATOM 3645 C CA . ASN B 1 200 ? 7.539 12.953 7.441 1 85.69 200 ASN B CA 1
ATOM 3646 C C . ASN B 1 200 ? 7.672 13.469 8.875 1 85.69 200 ASN B C 1
ATOM 3648 O O . ASN B 1 200 ? 7.09 14.492 9.227 1 85.69 200 ASN B O 1
ATOM 3652 N N . GLN B 1 201 ? 8.422 12.727 9.656 1 88 201 GLN B N 1
ATOM 3653 C CA . GLN B 1 201 ? 8.656 13.18 11.023 1 88 201 GLN B CA 1
ATOM 3654 C C . GLN B 1 201 ? 9.414 14.5 11.039 1 88 201 GLN B C 1
ATOM 3656 O O . GLN B 1 201 ? 9.062 15.422 11.773 1 88 201 GLN B O 1
ATOM 3661 N N . LEU B 1 202 ? 10.422 14.602 10.219 1 94.75 202 LEU B N 1
ATOM 3662 C CA . LEU B 1 202 ? 11.219 15.82 10.148 1 94.75 202 LEU B CA 1
ATOM 3663 C C . LEU B 1 202 ? 10.398 16.984 9.594 1 94.75 202 LEU B C 1
ATOM 3665 O O . LEU B 1 202 ? 10.555 18.125 10.039 1 94.75 202 LEU B O 1
ATOM 3669 N N . LYS B 1 203 ? 9.562 16.688 8.648 1 91.5 203 LYS B N 1
ATOM 3670 C CA . LYS B 1 203 ? 8.664 17.703 8.102 1 91.5 203 LYS B CA 1
ATOM 3671 C C . LYS B 1 203 ? 7.734 18.25 9.188 1 91.5 203 LYS B C 1
ATOM 3673 O O . LYS B 1 203 ? 7.543 19.453 9.297 1 91.5 203 LYS B O 1
ATOM 3678 N N . GLN B 1 204 ? 7.219 17.391 9.992 1 83.62 204 GLN B N 1
ATOM 3679 C CA . GLN B 1 204 ? 6.363 17.797 11.102 1 83.62 204 GLN B CA 1
ATOM 3680 C C . GLN B 1 204 ? 7.137 18.641 12.117 1 83.62 204 GLN B C 1
ATOM 3682 O O . GLN B 1 204 ? 6.645 19.672 12.586 1 83.62 204 GLN B O 1
ATOM 3687 N N . ASP B 1 205 ? 8.312 18.172 12.461 1 90.25 205 ASP B N 1
ATOM 3688 C CA . ASP B 1 205 ? 9.164 18.922 13.375 1 90.25 205 ASP B CA 1
ATOM 3689 C C . ASP B 1 205 ? 9.445 20.328 12.836 1 90.25 205 ASP B C 1
ATOM 3691 O O . ASP B 1 205 ? 9.406 21.312 13.586 1 90.25 205 ASP B O 1
ATOM 3695 N N . PHE B 1 206 ? 9.727 20.453 11.578 1 94.19 206 PHE B N 1
ATOM 3696 C CA . PHE B 1 206 ? 10 21.734 10.938 1 94.19 206 PHE B CA 1
ATOM 3697 C C . PHE B 1 206 ? 8.789 22.656 11.055 1 94.19 206 PHE B C 1
ATOM 3699 O O . PHE B 1 206 ? 8.93 23.828 11.422 1 94.19 206 PHE B O 1
ATOM 3706 N N . TYR B 1 207 ? 7.711 22.109 10.734 1 85.69 207 TYR B N 1
ATOM 3707 C CA . TYR B 1 207 ? 6.488 22.906 10.812 1 85.69 207 TYR B CA 1
ATOM 3708 C C . TYR B 1 207 ? 6.254 23.422 12.227 1 85.69 207 TYR B C 1
ATOM 3710 O O . TYR B 1 207 ? 5.891 24.578 12.422 1 85.69 207 TYR B O 1
ATOM 3718 N N . GLU B 1 208 ? 6.422 22.562 13.18 1 82.94 208 GLU B N 1
ATOM 3719 C CA . GLU B 1 208 ? 6.195 22.906 14.578 1 82.94 208 GLU B CA 1
ATOM 3720 C C . GLU B 1 208 ? 7.184 23.969 15.047 1 82.94 208 GLU B C 1
ATOM 3722 O O . GLU B 1 208 ? 6.789 24.984 15.633 1 82.94 208 GLU B O 1
ATOM 3727 N N . GLN B 1 209 ? 8.406 23.797 14.711 1 89.94 209 GLN B N 1
ATOM 3728 C CA . GLN B 1 209 ? 9.461 24.719 15.125 1 89.94 209 GLN B CA 1
ATOM 3729 C C . GLN B 1 209 ? 9.32 26.078 14.422 1 89.94 209 GLN B C 1
ATOM 3731 O O . GLN B 1 209 ? 9.625 27.109 15.008 1 89.94 209 GLN B O 1
ATOM 3736 N N . ALA B 1 210 ? 8.914 26.047 13.148 1 88.44 210 ALA B N 1
ATOM 3737 C CA . ALA B 1 210 ? 8.781 27.25 12.336 1 88.44 210 ALA B CA 1
ATOM 3738 C C . ALA B 1 210 ? 7.445 27.938 12.586 1 88.44 210 ALA B C 1
ATOM 3740 O O . A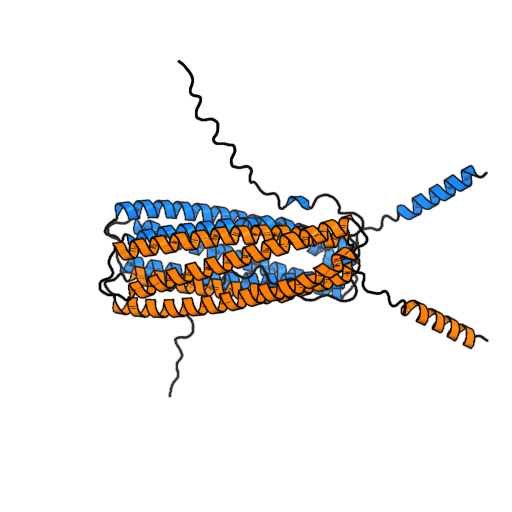LA B 1 210 ? 7.129 28.953 11.945 1 88.44 210 ALA B O 1
ATOM 3741 N N . GLU B 1 211 ? 6.66 27.453 13.492 1 78.31 211 GLU B N 1
ATOM 3742 C CA . GLU B 1 211 ? 5.355 27.984 13.867 1 78.31 211 GLU B CA 1
ATOM 3743 C C . GLU B 1 211 ? 4.465 28.172 12.641 1 78.31 211 GLU B C 1
ATOM 3745 O O . GLU B 1 211 ? 3.793 29.188 12.492 1 78.31 211 GLU B O 1
ATOM 3750 N N . LEU B 1 212 ? 4.898 27.484 11.57 1 71.25 212 LEU B N 1
ATOM 3751 C CA . LEU B 1 212 ? 4.102 27.484 10.344 1 71.25 212 LEU B CA 1
ATOM 3752 C C . LEU B 1 212 ? 2.736 26.844 10.586 1 71.25 212 LEU B C 1
ATOM 3754 O O . LEU B 1 212 ? 1.792 27.094 9.836 1 71.25 212 LEU B O 1
ATOM 3758 N N . ASN B 1 213 ? 2.645 25.969 11.297 1 55.16 213 ASN B N 1
ATOM 3759 C CA . ASN B 1 213 ? 1.322 25.422 11.57 1 55.16 213 ASN B CA 1
ATOM 3760 C C . ASN B 1 213 ? 0.353 26.5 12.047 1 55.16 213 ASN B C 1
ATOM 3762 O O . ASN B 1 213 ? -0.846 26.422 11.773 1 55.16 213 ASN B O 1
ATOM 3766 N N . VAL B 1 214 ? 0.937 27.734 12.555 1 44.34 214 VAL B N 1
ATOM 3767 C CA . VAL B 1 214 ? 0.165 28.828 13.141 1 44.34 214 VAL B CA 1
ATOM 3768 C C . VAL B 1 214 ? -0.096 29.891 12.086 1 44.34 214 VAL B C 1
ATOM 3770 O O . VAL B 1 214 ? -1.138 30.562 12.109 1 44.34 214 VAL B O 1
ATOM 3773 N N . GLU B 1 215 ? 0.795 30.266 11.07 1 38 215 GLU B N 1
ATOM 3774 C CA . GLU B 1 215 ? 0.611 31.391 10.164 1 38 215 GLU B CA 1
ATOM 3775 C C . GLU B 1 215 ? -0.268 31 8.977 1 38 215 GLU B C 1
ATOM 3777 O O . GLU B 1 215 ? -0.849 31.875 8.32 1 38 215 GLU B O 1
ATOM 3782 N N . TYR B 1 216 ? -0.172 29.812 8.266 1 34.22 216 TYR B N 1
ATOM 3783 C CA . TYR B 1 216 ? -1.043 29.578 7.121 1 34.22 216 TYR B CA 1
ATOM 3784 C C . TYR B 1 216 ? -2.51 29.641 7.527 1 34.22 216 TYR B C 1
ATOM 3786 O O . TYR B 1 216 ? -3.395 29.281 6.742 1 34.22 216 TYR B O 1
ATOM 3794 N N . GLU B 1 217 ? -3.209 30.156 8.328 1 29.94 217 GLU B N 1
ATOM 3795 C CA . GLU B 1 217 ? -4.566 30.641 8.094 1 29.94 217 GLU B CA 1
ATOM 3796 C C . GLU B 1 217 ? -4.648 31.438 6.789 1 29.94 217 GLU B C 1
ATOM 3798 O O . GLU B 1 217 ? -5.742 31.688 6.277 1 29.94 217 GLU B O 1
ATOM 3803 N N . LYS B 1 218 ? -3.752 32.25 6.164 1 30.8 218 LYS B N 1
ATOM 3804 C CA . LYS B 1 218 ? -4.348 32.906 5 1 30.8 218 LYS B CA 1
ATOM 3805 C C . LYS B 1 218 ? -4.355 31.969 3.793 1 30.8 218 LYS B C 1
ATOM 3807 O O . LYS B 1 218 ? -5.34 31.906 3.053 1 30.8 218 LYS B O 1
ATOM 3812 N N . GLN B 1 219 ? -3.25 31.344 2.916 1 25.78 219 GLN B N 1
ATOM 3813 C CA . GLN B 1 219 ? -3.438 30.938 1.525 1 25.78 219 GLN B CA 1
ATOM 3814 C C . GLN B 1 219 ? -3.645 29.438 1.407 1 25.78 219 GLN B C 1
ATOM 3816 O O . GLN B 1 219 ? -4.348 28.969 0.508 1 25.78 219 GLN B O 1
ATOM 3821 N N . SER B 1 220 ? -2.859 28.344 1.796 1 26.94 220 SER B N 1
ATOM 3822 C CA . SER B 1 220 ? -2.65 27.094 1.084 1 26.94 220 SER B CA 1
ATOM 3823 C C . SER B 1 220 ? -3.586 26 1.6 1 26.94 220 SER B C 1
ATOM 3825 O O . SER B 1 220 ? -3.467 25.578 2.748 1 26.94 220 SER B O 1
ATOM 3827 N N . GLU B 1 221 ? -4.965 25.75 1.469 1 23.95 221 GLU B N 1
ATOM 3828 C CA . GLU B 1 221 ? -5.969 24.703 1.595 1 23.95 221 GLU B CA 1
ATOM 3829 C C . GLU B 1 221 ? -5.543 23.438 0.847 1 23.95 221 GLU B C 1
ATOM 3831 O O . GLU B 1 221 ? -6.164 22.375 0.995 1 23.95 221 GLU B O 1
ATOM 3836 N N . SER B 1 222 ? -4.738 23.094 -0.321 1 21.92 222 SER B N 1
ATOM 3837 C CA . SER B 1 222 ? -5.094 22.109 -1.342 1 21.92 222 SER B CA 1
ATOM 3838 C C . SER B 1 222 ? -4.484 20.75 -1.035 1 21.92 222 SER B C 1
ATOM 3840 O O . SER B 1 222 ? -5.121 19.719 -1.244 1 21.92 222 SER B O 1
ATOM 3842 N N . GLU B 1 223 ? -3.094 20.078 -1.115 1 21.41 223 GLU B N 1
ATOM 3843 C CA . GLU B 1 223 ? -2.607 18.938 -1.883 1 21.41 223 GLU B CA 1
ATOM 3844 C C . GLU B 1 223 ? -2.359 17.734 -0.98 1 21.41 223 GLU B C 1
ATOM 3846 O O . GLU B 1 223 ? -1.903 16.688 -1.446 1 21.41 223 GLU B O 1
ATOM 3851 N N . SER B 1 224 ? -2.445 17.484 0.287 1 23.81 224 SER B N 1
ATOM 3852 C CA . SER B 1 224 ? -1.619 16.469 0.948 1 23.81 224 SER B CA 1
ATOM 3853 C C . SER B 1 224 ? -2.283 15.102 0.915 1 23.81 224 SER B C 1
ATOM 3855 O O . SER B 1 224 ? -1.782 14.148 1.515 1 23.81 224 SER B O 1
ATOM 3857 N N . ASN B 1 225 ? -3.523 14.719 0.357 1 23.61 225 ASN B N 1
ATOM 3858 C CA . ASN B 1 225 ? -4.156 13.461 0.749 1 23.61 225 ASN B CA 1
ATOM 3859 C C . ASN B 1 225 ? -3.6 12.281 -0.041 1 23.61 225 ASN B C 1
ATOM 3861 O O . ASN B 1 225 ? -4.234 11.227 -0.12 1 23.61 225 ASN B O 1
ATOM 3865 N N . LYS B 1 226 ? -2.494 12.125 -0.97 1 23.73 226 LYS B N 1
ATOM 3866 C CA . LYS B 1 226 ? -2.479 11.086 -1.992 1 23.73 226 LYS B CA 1
ATOM 3867 C C . LYS B 1 226 ? -1.836 9.805 -1.464 1 23.73 226 LYS B C 1
ATOM 3869 O O . LYS B 1 226 ? -1.61 8.859 -2.221 1 23.73 226 LYS B O 1
ATOM 3874 N N . GLN B 1 227 ? -1.04 9.523 -0.439 1 24.58 227 GLN B N 1
ATOM 3875 C CA . GLN B 1 227 ? -0.108 8.406 -0.514 1 24.58 227 GLN B CA 1
ATOM 3876 C C . GLN B 1 227 ? -0.789 7.098 -0.121 1 24.58 227 GLN B C 1
ATOM 3878 O O . GLN B 1 227 ? -0.155 6.039 -0.114 1 24.58 227 GLN B O 1
ATOM 3883 N N . SER B 1 228 ? -1.955 6.898 0.45 1 26.25 228 SER B N 1
ATOM 3884 C CA . SER B 1 228 ? -2.371 5.629 1.036 1 26.25 228 SER B CA 1
ATOM 3885 C C . SER B 1 228 ? -2.85 4.656 -0.037 1 26.25 228 SER B C 1
ATOM 3887 O O . SER B 1 228 ? -3.252 3.531 0.271 1 26.25 228 SER B O 1
ATOM 3889 N N . GLU B 1 229 ? -3.01 5 -1.456 1 25.91 229 GLU B N 1
ATOM 3890 C CA . GLU B 1 229 ? -3.92 4.25 -2.316 1 25.91 229 GLU B CA 1
ATOM 3891 C C . GLU B 1 229 ? -3.234 3.02 -2.904 1 25.91 229 GLU B C 1
ATOM 3893 O O . GLU B 1 229 ? -3.822 2.307 -3.721 1 25.91 229 GLU B O 1
ATOM 3898 N N . SER B 1 230 ? -1.938 2.709 -2.918 1 25.59 230 SER B N 1
ATOM 3899 C CA . SER B 1 230 ? -1.454 1.864 -4.004 1 25.59 230 SER B CA 1
ATOM 3900 C C . SER B 1 230 ? -1.915 0.421 -3.83 1 25.59 230 SER B C 1
ATOM 3902 O O . SER B 1 230 ? -2.014 -0.327 -4.805 1 25.59 230 SER B O 1
ATOM 3904 N N . GLU B 1 231 ? -1.861 -0.356 -2.771 1 24.78 231 GLU B N 1
ATOM 3905 C CA . GLU B 1 231 ? -1.705 -1.796 -2.955 1 24.78 231 GLU B CA 1
ATOM 3906 C C . GLU B 1 231 ? -3.045 -2.463 -3.254 1 24.78 231 GLU B C 1
ATOM 3908 O O . GLU B 1 231 ? -3.109 -3.678 -3.449 1 24.78 231 GLU B O 1
ATOM 3913 N N . ASN B 1 232 ? -4.266 -1.801 -3.115 1 24.05 232 ASN B N 1
ATOM 3914 C CA . ASN B 1 232 ? -5.469 -2.625 -3.141 1 24.05 232 ASN B CA 1
ATOM 3915 C C . ASN B 1 232 ? -6 -2.797 -4.559 1 24.05 232 ASN B C 1
ATOM 3917 O O . ASN B 1 232 ? -7.141 -3.223 -4.754 1 24.05 232 ASN B O 1
ATOM 3921 N N . ASP B 1 233 ? -5.359 -2.311 -5.656 1 24.86 233 ASP B N 1
ATOM 3922 C CA . ASP B 1 233 ? -6.09 -2.08 -6.898 1 24.86 233 ASP B CA 1
ATOM 3923 C C . ASP B 1 233 ? -6.176 -3.357 -7.73 1 24.86 233 ASP B C 1
ATOM 3925 O O . ASP B 1 233 ? -6.449 -3.305 -8.93 1 24.86 233 ASP B O 1
ATOM 3929 N N . THR B 1 234 ? -6.062 -4.688 -7.316 1 22.55 234 THR B N 1
ATOM 3930 C CA . THR B 1 234 ? -5.914 -5.75 -8.305 1 22.55 234 THR B CA 1
ATOM 3931 C C . THR B 1 234 ? -7.242 -6.031 -9 1 22.55 234 THR B C 1
ATOM 3933 O O . THR B 1 234 ? -7.27 -6.539 -10.125 1 22.55 234 THR B O 1
ATOM 3936 N N . GLN B 1 235 ? -8.555 -6.031 -8.492 1 21.16 235 GLN B N 1
ATOM 3937 C CA . GLN B 1 235 ? -9.523 -7.008 -8.984 1 21.16 235 GLN B CA 1
ATOM 3938 C C . GLN B 1 235 ? -10.289 -6.469 -10.18 1 21.16 235 GLN B C 1
ATOM 3940 O O 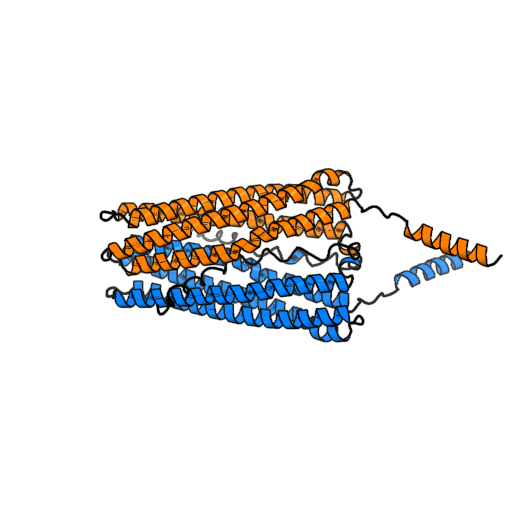. GLN B 1 235 ? -11.148 -7.156 -10.734 1 21.16 235 GLN B O 1
ATOM 3945 N N . GLU B 1 236 ? -10.242 -5.262 -10.734 1 21.94 236 GLU B N 1
ATOM 3946 C CA . GLU B 1 236 ? -11.477 -4.812 -11.375 1 21.94 236 GLU B CA 1
ATOM 3947 C C . GLU B 1 236 ? -11.539 -5.262 -12.828 1 21.94 236 GLU B C 1
ATOM 3949 O O . GLU B 1 236 ? -12.492 -4.93 -13.547 1 21.94 236 GLU B O 1
ATOM 3954 N N . ALA B 1 237 ? -10.562 -5.867 -13.5 1 25.67 237 ALA B N 1
ATOM 3955 C CA . ALA B 1 237 ? -10.586 -5.535 -14.922 1 25.67 237 ALA B CA 1
ATOM 3956 C C . ALA B 1 237 ? -11.523 -6.461 -15.688 1 25.67 237 ALA B C 1
ATOM 3958 O O . ALA B 1 237 ? -11.586 -6.418 -16.922 1 25.67 237 ALA B O 1
ATOM 3959 N N . ASP B 1 238 ? -12.32 -7.418 -15.188 1 21.7 238 ASP B N 1
ATOM 3960 C CA . ASP B 1 238 ? -12.734 -8.453 -16.125 1 21.7 238 ASP B CA 1
ATOM 3961 C C . ASP B 1 238 ? -13.938 -7.996 -16.953 1 21.7 238 ASP B C 1
ATOM 3963 O O . ASP B 1 238 ? -14.547 -8.789 -17.672 1 21.7 238 ASP B O 1
ATOM 3967 N N . GLN B 1 239 ? -14.555 -6.801 -16.766 1 22.06 239 GLN B N 1
ATOM 3968 C CA . GLN B 1 239 ? -15.938 -6.812 -17.234 1 22.06 239 GLN B CA 1
ATOM 3969 C C . GLN B 1 239 ? -16.016 -6.695 -18.75 1 22.06 239 GLN B C 1
ATOM 3971 O O . GLN B 1 239 ? -17.094 -6.574 -19.312 1 22.06 239 GLN B O 1
ATOM 3976 N N . ASP B 1 240 ? -14.922 -6.531 -19.578 1 25.14 240 ASP B N 1
ATOM 3977 C CA . ASP B 1 240 ? -15.312 -5.875 -20.828 1 25.14 240 ASP B CA 1
ATOM 3978 C C . ASP B 1 240 ? -15.883 -6.883 -21.828 1 25.14 240 ASP B C 1
ATOM 3980 O O . ASP B 1 240 ? -16.031 -6.578 -23.016 1 25.14 240 ASP B O 1
ATOM 3984 N N . GLN B 1 241 ? -15.977 -8.203 -21.594 1 23.2 241 GLN B N 1
ATOM 3985 C CA . GLN B 1 241 ? -16.125 -9.031 -22.781 1 23.2 241 GLN B CA 1
ATOM 3986 C C . GLN B 1 241 ? -17.5 -8.828 -23.422 1 23.2 241 GLN B C 1
ATOM 3988 O O . GLN B 1 241 ? -17.734 -9.266 -24.547 1 23.2 241 GLN B O 1
ATOM 3993 N N . GLU B 1 242 ? -18.562 -8.664 -22.641 1 25.36 242 GLU B N 1
ATOM 3994 C CA . GLU B 1 242 ? -19.719 -9.344 -23.219 1 25.36 242 GLU B CA 1
ATOM 3995 C C . GLU B 1 242 ? -20.266 -8.578 -24.422 1 25.36 242 GLU B C 1
ATOM 3997 O O . GLU B 1 242 ? -20.812 -9.18 -25.344 1 25.36 242 GLU B O 1
ATOM 4002 N N . SER B 1 243 ? -20.625 -7.246 -24.328 1 26.98 243 SER B N 1
ATOM 4003 C CA . SER B 1 243 ? -21.922 -6.969 -24.922 1 26.98 243 SER B CA 1
ATOM 4004 C C . SER B 1 243 ? -21.797 -6.785 -26.438 1 26.98 243 SER B C 1
ATOM 4006 O O . SER B 1 243 ? -22.578 -6.047 -27.047 1 26.98 243 SER B O 1
ATOM 4008 N N . THR B 1 244 ? -20.766 -7.273 -27.078 1 24.88 244 THR B N 1
ATOM 4009 C CA . THR B 1 244 ? -20.938 -6.832 -28.453 1 24.88 244 THR B CA 1
ATOM 4010 C C . THR B 1 244 ? -22.297 -7.281 -29 1 24.88 244 THR B C 1
ATOM 4012 O O . THR B 1 244 ? -22.688 -8.438 -28.828 1 24.88 244 THR B O 1
ATOM 4015 N N . LYS B 1 245 ? -23.141 -6.23 -29.5 1 23.55 245 LYS B N 1
ATOM 4016 C CA . LYS B 1 245 ? -24.391 -5.828 -30.156 1 23.55 245 LYS B CA 1
ATOM 4017 C C . LYS B 1 245 ? -24.656 -6.672 -31.391 1 23.55 245 LYS B C 1
ATOM 4019 O O . LYS B 1 245 ? -23.719 -7.211 -32 1 23.55 245 LYS B O 1
ATOM 4024 N N . ASP B 1 246 ? -25.844 -6.488 -31.953 1 25.09 246 ASP B N 1
ATOM 4025 C CA . ASP B 1 246 ? -26.984 -6.727 -32.812 1 25.09 246 ASP B CA 1
ATOM 4026 C C . ASP B 1 246 ? -26.609 -6.531 -34.281 1 25.09 246 ASP B C 1
ATOM 4028 O O . ASP B 1 246 ? -27.281 -7.059 -35.188 1 25.09 246 ASP B O 1
ATOM 4032 N N . GLU B 1 247 ? -25.688 -5.695 -34.812 1 23.92 247 GLU B N 1
ATOM 4033 C CA . GLU B 1 247 ? -26.062 -5.652 -36.219 1 23.92 247 GLU B CA 1
ATOM 4034 C C . GLU B 1 247 ? -25.656 -6.941 -36.938 1 23.92 247 GLU B C 1
ATOM 4036 O O . GLU B 1 247 ? -24.625 -7.531 -36.625 1 23.92 247 GLU B O 1
#

pLDDT: mean 79.37, std 26.79, range [19.66, 98.69]